Protein 8H72 (pdb70)

Solvent-accessible surface area: 28995 Å² total; per-residue (Å²): 137,149,7,82,3,9,79,20,11,50,51,11,0,13,48,112,25,66,3,132,17,28,121,101,3,68,59,56,0,21,62,22,1,82,125,35,184,21,15,63,109,181,7,94,131,25,5,89,40,3,14,20,6,21,20,0,0,1,3,0,8,145,27,66,93,77,1,0,49,1,0,0,2,0,10,0,0,24,26,0,0,87,72,41,16,128,82,52,61,104,147,40,13,105,103,10,0,55,32,0,0,56,0,3,121,47,22,95,137,98,37,76,154,135,30,68,72,1,0,35,0,0,19,24,1,5,60,49,0,56,165,27,5,20,106,9,0,50,114,17,0,38,107,24,0,46,66,7,0,60,20,16,2,52,44,51,19,17,95,116,136,162,61,159,60,50,5,110,38,7,4,96,37,47,60,41,8,33,2,7,70,1,2,3,0,0,7,0,12,90,5,84,3,57,80,121,4,19,88,42,95,24,0,74,59,0,14,27,34,0,2,7,3,6,0,0,14,22,10,4,5,12,12,14,40,47,38,11,145,64,63,16,36,45,0,0,0,58,8,0,33,121,78,68,138,64,94,32,139,21,0,8,100,76,0,19,69,39,2,66,81,17,12,44,74,0,12,89,23,12,58,68,33,62,91,99,32,134,76,33,30,79,41,6,81,77,0,4,52,10,0,0,5,13,5,44,2,13,20,4,10,2,3,53,4,59,112,25,16,122,185,58,2,111,90,4,60,178,83,15,110,6,133,61,78,95,126,113,137,121,1,79,3,12,77,24,10,42,45,8,0,7,32,117,22,64,3,129,16,32,127,95,3,65,62,53,0,21,60,31,4,75,143,41,171,27,18,57,103,155,0,95,142,18,7,89,59,2,16,20,5,16,18,0,0,0,2,0,7,136,26,64,104,75,2,0,49,1,0,0,1,0,9,0,0,26,28,0,0,79,74,52,85,114,94,116,39,0,64,28,0,0,48,0,1,126,65,20,120,102,117,32,84,156,144,33,63,73,0,0,46,0,0,33,24,1,3,62,52,0,61,149,25,4,20,115,22,0,46,145,20,0,32,109,22,0,45,66,12,0,63,13,16,16,40,102,45,135,135,100,89,219,51,6,102,36,10,2,93,58,57,60,41,18,39,2,6,75,2,4,3,0,0,6,0,12,91,6,85,3,54,96,97,0,23,82,49,94,34,0,73,59,0,9,40,33,0,5,8,2,9,0,0,13,17,9,5,4,11,14,11,46,48,41,13,160,61,90,19,47,88,4,0,0,69,16,0,33,114,69,72,126,80,83,27,101,22,0,8,106,84,0,17,73,43,3,63,87,17,11,40,83,0,17,99,34,12,60,60,32,62,95,76,34,134,76,32,28,81,42,6,83,75,0,6,55,8,0,0,5,12,3,34,1,12,20,3,8,0,3,52,3,70,109,20,14,110,168,72,2,109,122,6,54,184,106,14,94,6,132,68,62,94,121,108

Sequence (645 aa):
TRFFIPDTLANWPWPRALNPAYEQCKADSAAWCEKYKAFSPKAQKAFNLCDFNLLASLAYAHLPEDVNRVGCDLMNLFFVVDEHSDAMDKNSVHVWVEIIMDALRNPTKPRPDDEPIVGEISRTFWENAIKCLGPTSQKRFIETFETYLYAVIVQADDRDHHVFRDVDSYMVVRRDTIGAKPSFALLEHNMDLPDDVFNHPLLEDLRTWCIDMLILGNDLCSYNVEQSRGDDGHNIVKLVMLQENIDLHGAMQYISDMHDDLADKFLRNYKNMPSWGQPIDEWVTRYIEGLGNWVRANDAWSFESWRYFKYDGLRIQKERWVELLPPATRFFIPDTLANWPWPRALNPAYEQCKADSAAWCEKYKAFSPKAQKAFNLCDFNLLASLAYAHLPEDVNRVGCDLMNLFFVVDEHSVHVWVEIIMDALRNPTKPRPDDEPIVGEISRTFWENAIKCLGPTSQKRFIETFETYLYAVIVQADDRFRDVDSYMVVRRDTIGAKPSFALLEHNMDLPDDVFNHPLLEDLRTWCIDMLILGNDLCSYNVEQSRGDDGHNIVKLVMLQENIDLHGAMQYISDMHDDLADKFLRNYKNMPSWGQPIDEWVTRYIEGLGNWVRANDAWSFESWRYFKYDGLRIQKERWVELLPPA

Organism: Dendrothele bispora (strain CBS 962.96) (NCBI:txid1314807)

Radius of gyration: 29.62 Å; Cα contacts (8 Å, |Δi|>4): 849; chains: 2; bounding box: 51×90×77 Å

B-factor: mean 31.75, std 9.31, range [14.54, 77.69]

Nearest PDB structures (foldseek):
  8h72-assembly1_B  TM=1.003E+00  e=2.337E-43  Dendrothele bispora CBS 962.96
  8h72-assembly1_A  TM=9.916E-01  e=1.260E-38  Dendrothele bispora CBS 962.96
  8gr7-assembly2_B  TM=9.070E-01  e=7.606E-18  Taiwanofungus camphoratus
  8gy0-assembly1_A  TM=9.065E-01  e=2.747E-17  Agrocybe pediades
  5nx7-assembly1_B  TM=8.786E-01  e=1.933E-11  Streptomyces clavuligerus

Foldseek 3Di:
DKAFQDLLCPPQPDDFAFAPCLVVLLVVLLVLLCVLVLDDPVLNVQLVQLSLSLLLRRLCNPPDPLLSSLSSNVSSLLSSLVVPCVVPADVCQVVVLVLLLVLLVPLPDADDPVDPCNSRSSSPSNVSLPVQADDQLSVQLSVLVSQQSVLQRHVVRCVVVVPDDALVRLLVSCLSPVCVRSSLSSLCRPHDADPCQCVVPLVVLLSSLLSSLLLLLLLSLQVQVCVQAVNCSSRQLVSQCVVPVDDSNVSSVVSSVVSVVSSCSNVVPLVPDDDDDPPNVVSSNSSSVSSSSSSVSSNVSSQPGCNRPHRCSVVCSVRSMDDRDHHD/DKAFQDLLCPPQPDAFAFAPCLVVLLVVLCCLVCVVVQDDPVLVVQCVQLSQSLLLRRLCNVPDDLLSSLSSLVSVLLSSCVRVAAVVLLVLLLVLLVPLPDDDDPPDPCNSVSSSVSNVSLPVQADPQLSVQLSVLVSQLRCLCHVCVVVPDDALVRLLVSQLNPVCVRNSLSSLCRVPDADPCGCVPPLNVLLLSLLSVLLLLLVLSQQVQVCVLAVNCPSRVLVRCCVRVVDDNRVSSVVSSVVSNVSSVSNVVRLVPDDDDDPPNVVSSNSSSVSSSSSSNSSNVSSQVGCNRVNPCSVVCSVVRMDDRDHRD

Structure (mmCIF, N/CA/C/O backbone):
data_8H72
#
_entry.id   8H72
#
_cell.length_a   39.844
_cell.length_b   88.421
_cell.length_c   201.936
_cell.angle_alpha   90.00
_cell.angle_beta   90.00
_cell.angle_gamma   90.00
#
_symmetry.space_group_name_H-M   'P 21 21 21'
#
loop_
_entity.id
_entity.type
_entity.pdbx_description
1 polymer 'Delta(6)-protoilludene synthase K435DRAFT_659367'
2 non-polymer 'MAGNESIUM ION'
3 non-polymer N-benzyl-N,N-diethylethanaminium
4 water water
#
loop_
_atom_site.group_PDB
_atom_site.id
_atom_site.type_symbol
_atom_site.label_atom_id
_atom_site.label_alt_id
_atom_site.label_comp_id
_atom_site.label_asym_id
_atom_site.label_entity_id
_atom_site.label_seq_id
_atom_site.pdbx_PDB_ins_code
_atom_site.Cartn_x
_atom_site.Cartn_y
_atom_site.Cartn_z
_atom_site.occupancy
_atom_site.B_iso_or_equiv
_atom_site.auth_seq_id
_atom_site.auth_comp_id
_atom_site.auth_asym_id
_atom_site.auth_atom_id
_atom_site.pdbx_PDB_model_num
ATOM 1 N N . THR A 1 21 ? 16.907 -20.033 -37.003 1.00 33.42 16 THR A N 1
ATOM 2 C CA . THR A 1 21 ? 18.090 -20.613 -36.396 1.00 35.37 16 THR A CA 1
ATOM 3 C C . THR A 1 21 ? 18.852 -19.593 -35.580 1.00 38.35 16 THR A C 1
ATOM 4 O O . THR A 1 21 ? 19.495 -19.931 -34.638 1.00 32.42 16 THR A O 1
ATOM 8 N N . ARG A 1 22 ? 18.754 -18.329 -35.981 1.00 36.21 17 ARG A N 1
ATOM 9 C CA . ARG A 1 22 ? 19.444 -17.250 -35.285 1.00 37.19 17 ARG A CA 1
ATOM 10 C C . ARG A 1 22 ? 18.792 -15.888 -35.521 1.00 35.52 17 ARG A C 1
ATOM 11 O O . ARG A 1 22 ? 18.556 -15.484 -36.659 1.00 36.29 17 ARG A O 1
ATOM 19 N N . PHE A 1 23 ? 18.507 -15.191 -34.426 1.00 28.16 18 PHE A N 1
ATOM 20 C CA . PHE A 1 23 ? 17.897 -13.863 -34.463 1.00 27.49 18 PHE A CA 1
ATOM 21 C C . PHE A 1 23 ? 18.877 -12.765 -33.987 1.00 28.10 18 PHE A C 1
ATOM 22 O O . PHE A 1 23 ? 19.858 -13.035 -33.371 1.00 30.19 18 PHE A O 1
ATOM 30 N N . PHE A 1 24 ? 18.531 -11.531 -34.241 1.00 25.72 19 PHE A N 1
ATOM 31 C CA . PHE A 1 24 ? 19.398 -10.388 -34.006 1.00 24.28 19 PHE A CA 1
ATOM 32 C C . PHE A 1 24 ? 18.686 -9.498 -32.999 1.00 24.63 19 PHE A C 1
ATOM 33 O O . PHE A 1 24 ? 17.639 -8.925 -33.314 1.00 21.65 19 PHE A O 1
ATOM 41 N N . ILE A 1 25 ? 19.236 -9.383 -31.792 1.00 23.29 20 ILE A N 1
ATOM 42 C CA . ILE A 1 25 ? 18.617 -8.518 -30.788 1.00 23.32 20 ILE A CA 1
ATOM 43 C C . ILE A 1 25 ? 18.963 -7.075 -31.133 1.00 22.11 20 ILE A C 1
ATOM 44 O O . ILE A 1 25 ? 20.147 -6.717 -31.158 1.00 23.72 20 ILE A O 1
ATOM 49 N N . PRO A 1 26 ? 17.966 -6.225 -31.403 1.00 23.20 21 PRO A N 1
ATOM 50 C CA . PRO A 1 26 ? 18.245 -4.852 -31.852 1.00 22.49 21 PRO A CA 1
ATOM 51 C C . PRO A 1 26 ? 19.145 -4.105 -30.882 1.00 24.30 21 PRO A C 1
ATOM 52 O O . PRO A 1 26 ? 19.048 -4.258 -29.657 1.00 21.44 21 PRO A O 1
ATOM 56 N N . ASP A 1 27 ? 20.008 -3.260 -31.452 1.00 24.36 22 ASP A N 1
ATOM 57 C CA . ASP A 1 27 ? 20.969 -2.484 -30.670 1.00 23.81 22 ASP A CA 1
ATOM 58 C C . ASP A 1 27 ? 20.247 -1.269 -30.092 1.00 24.20 22 ASP A C 1
ATOM 59 O O . ASP A 1 27 ? 20.494 -0.115 -30.452 1.00 21.48 22 ASP A O 1
ATOM 64 N N . THR A 1 28 ? 19.350 -1.557 -29.145 1.00 21.73 23 THR A N 1
ATOM 65 C CA . THR A 1 28 ? 18.372 -0.565 -28.703 1.00 23.52 23 THR A CA 1
ATOM 66 C C . THR A 1 28 ? 18.998 0.654 -28.037 1.00 22.95 23 THR A C 1
ATOM 67 O O . THR A 1 28 ? 18.381 1.725 -28.035 1.00 25.05 23 THR A O 1
ATOM 71 N N . LEU A 1 29 ? 20.189 0.533 -27.459 1.00 19.42 24 LEU A N 1
ATOM 72 C CA . LEU A 1 29 ? 20.780 1.650 -26.727 1.00 25.01 24 LEU A CA 1
ATOM 73 C C . LEU A 1 29 ? 22.019 2.227 -27.411 1.00 25.54 24 LEU A C 1
ATOM 74 O O . LEU A 1 29 ? 22.748 3.017 -26.790 1.00 23.52 24 LEU A O 1
ATOM 79 N N . ALA A 1 30 ? 22.259 1.866 -28.677 1.00 22.80 25 ALA A N 1
ATOM 80 C CA . ALA A 1 30 ? 23.437 2.344 -29.401 1.00 27.06 25 ALA A CA 1
ATOM 81 C C . ALA A 1 30 ? 23.649 3.842 -29.218 1.00 25.57 25 ALA A C 1
ATOM 82 O O . ALA A 1 30 ? 24.785 4.296 -29.048 1.00 29.81 25 ALA A O 1
ATOM 84 N N . ASN A 1 31 ? 22.570 4.626 -29.206 1.00 24.87 26 ASN A N 1
ATOM 85 C CA . ASN A 1 31 ? 22.701 6.076 -29.108 1.00 26.66 26 ASN A CA 1
ATOM 86 C C . ASN A 1 31 ? 22.147 6.648 -27.793 1.00 28.42 26 ASN A C 1
ATOM 87 O O . ASN A 1 31 ? 21.917 7.858 -27.693 1.00 28.81 26 ASN A O 1
ATOM 92 N N . TRP A 1 32 ? 21.964 5.820 -26.770 1.00 23.70 27 TRP A N 1
ATOM 93 C CA . TRP A 1 32 ? 21.383 6.315 -25.528 1.00 20.99 27 TRP A CA 1
ATOM 94 C C . TRP A 1 32 ? 22.388 7.195 -24.791 1.00 26.05 27 TRP A C 1
ATOM 95 O O . TRP A 1 32 ? 23.536 6.778 -24.585 1.00 24.93 27 TRP A O 1
ATOM 106 N N . PRO A 1 33 ? 21.988 8.392 -24.347 1.00 23.65 28 PRO A N 1
ATOM 107 C CA . PRO A 1 33 ? 22.962 9.334 -23.783 1.00 22.60 28 PRO A CA 1
ATOM 108 C C . PRO A 1 33 ? 23.580 8.891 -22.464 1.00 27.09 28 PRO A C 1
ATOM 109 O O . PRO A 1 33 ? 24.743 9.233 -22.211 1.00 22.73 28 PRO A O 1
ATOM 113 N N . TRP A 1 34 ? 22.851 8.156 -21.617 1.00 24.63 29 TRP A N 1
ATOM 114 C CA . TRP A 1 34 ? 23.366 7.796 -20.299 1.00 22.92 29 TRP A CA 1
ATOM 115 C C . TRP A 1 34 ? 24.344 6.638 -20.423 1.00 20.55 29 TRP A C 1
ATOM 116 O O . TRP A 1 34 ? 23.954 5.556 -20.881 1.00 19.15 29 TRP A O 1
ATOM 127 N N . PRO A 1 35 ? 25.590 6.809 -20.006 1.00 21.48 30 PRO A N 1
ATOM 128 C CA . PRO A 1 35 ? 26.543 5.696 -20.024 1.00 23.01 30 PRO A CA 1
ATOM 129 C C . PRO A 1 35 ? 26.375 4.792 -18.801 1.00 20.34 30 PRO A C 1
ATOM 130 O O . PRO A 1 35 ? 25.808 5.178 -17.773 1.00 19.20 30 PRO A O 1
ATOM 134 N N . ARG A 1 36 ? 26.891 3.567 -18.942 1.00 20.97 31 ARG A N 1
ATOM 135 C CA . ARG A 1 36 ? 26.958 2.620 -17.838 1.00 19.93 31 ARG A CA 1
ATOM 136 C C . ARG A 1 36 ? 27.694 3.247 -16.662 1.00 22.72 31 ARG A C 1
ATOM 137 O O . ARG A 1 36 ? 28.756 3.847 -16.830 1.00 22.70 31 ARG A O 1
ATOM 145 N N . ALA A 1 37 ? 27.125 3.099 -15.471 1.00 20.91 32 ALA A N 1
ATOM 146 C CA . ALA A 1 37 ? 27.740 3.616 -14.258 1.00 24.13 32 ALA A CA 1
ATOM 147 C C . ALA A 1 37 ? 27.432 2.634 -13.138 1.00 23.58 32 ALA A C 1
ATOM 148 O O . ALA A 1 37 ? 26.367 2.006 -13.129 1.00 21.97 32 ALA A O 1
ATOM 150 N N . LEU A 1 38 ? 28.387 2.473 -12.219 1.00 23.06 33 LEU A N 1
ATOM 151 C CA . LEU A 1 38 ? 28.303 1.468 -11.167 1.00 21.17 33 LEU A CA 1
ATOM 152 C C . LEU A 1 38 ? 28.581 2.122 -9.821 1.00 24.12 33 LEU A C 1
ATOM 153 O O . LEU A 1 38 ? 29.559 2.865 -9.684 1.00 24.02 33 LEU A O 1
ATOM 158 N N . ASN A 1 39 ? 27.724 1.862 -8.837 1.00 22.05 34 ASN A N 1
ATOM 159 C CA . ASN A 1 39 ? 27.901 2.498 -7.534 1.00 21.16 34 ASN A CA 1
ATOM 160 C C . ASN A 1 39 ? 29.250 2.083 -6.947 1.00 23.14 34 ASN A C 1
ATOM 161 O O . ASN A 1 39 ? 29.611 0.897 -7.012 1.00 23.39 34 ASN A O 1
ATOM 166 N N . PRO A 1 40 ? 30.040 3.018 -6.416 1.00 20.21 35 PRO A N 1
ATOM 167 C CA . PRO A 1 40 ? 31.353 2.651 -5.866 1.00 25.71 35 PRO A CA 1
ATOM 168 C C . PRO A 1 40 ? 31.281 1.707 -4.673 1.00 23.93 35 PRO A C 1
ATOM 169 O O . PRO A 1 40 ? 32.291 1.079 -4.344 1.00 24.38 35 PRO A O 1
ATOM 173 N N . ALA A 1 41 ? 30.128 1.572 -4.022 1.00 24.21 36 ALA A N 1
ATOM 174 C CA . ALA A 1 41 ? 29.996 0.677 -2.876 1.00 26.93 36 ALA A CA 1
ATOM 175 C C . ALA A 1 41 ? 29.393 -0.677 -3.257 1.00 25.85 36 ALA A C 1
ATOM 176 O O . ALA A 1 41 ? 28.905 -1.392 -2.376 1.00 27.61 36 ALA A O 1
ATOM 178 N N . TYR A 1 42 ? 29.474 -1.053 -4.543 1.00 23.80 37 TYR A N 1
ATOM 179 C CA . TYR A 1 42 ? 28.867 -2.287 -5.049 1.00 23.82 37 TYR A CA 1
ATOM 180 C C . TYR A 1 42 ? 29.247 -3.519 -4.215 1.00 25.67 37 TYR A C 1
ATOM 181 O O . TYR A 1 42 ? 28.374 -4.281 -3.776 1.00 20.98 37 TYR A O 1
ATOM 190 N N . GLU A 1 43 ? 30.547 -3.742 -4.006 1.00 23.22 38 GLU A N 1
ATOM 191 C CA . GLU A 1 43 ? 30.980 -4.992 -3.384 1.00 25.04 38 GLU A CA 1
ATOM 192 C C . GLU A 1 43 ? 30.483 -5.105 -1.944 1.00 24.46 38 GLU A C 1
ATOM 193 O O . GLU A 1 43 ? 30.044 -6.179 -1.522 1.00 25.01 38 GLU A O 1
ATOM 199 N N . GLN A 1 44 ? 30.535 -4.012 -1.176 1.00 26.16 39 GLN A N 1
ATOM 200 C CA . GLN A 1 44 ? 30.062 -4.050 0.211 1.00 24.91 39 GLN A CA 1
ATOM 201 C C . GLN A 1 44 ? 28.554 -4.257 0.277 1.00 29.52 39 GLN A C 1
ATOM 202 O O . GLN A 1 44 ? 28.058 -5.036 1.110 1.00 23.30 39 GLN A O 1
ATOM 208 N N . CYS A 1 45 ? 27.810 -3.537 -0.567 1.00 23.68 40 CYS A N 1
ATOM 209 C CA . CYS A 1 45 ? 26.364 -3.703 -0.599 1.00 23.39 40 CYS A CA 1
ATOM 210 C C . CYS A 1 45 ? 26.000 -5.114 -1.018 1.00 21.84 40 CYS A C 1
ATOM 211 O O . CYS A 1 45 ? 25.126 -5.740 -0.418 1.00 21.57 40 CYS A O 1
ATOM 214 N N . LYS A 1 46 ? 26.688 -5.637 -2.030 1.00 24.06 41 LYS A N 1
ATOM 215 C CA . LYS A 1 46 ? 26.420 -6.988 -2.502 1.00 24.15 41 LYS A CA 1
ATOM 216 C C . LYS A 1 46 ? 26.602 -8.002 -1.381 1.00 25.79 41 LYS A C 1
ATOM 217 O O . LYS A 1 46 ? 25.745 -8.861 -1.162 1.00 24.57 41 LYS A O 1
ATOM 223 N N . ALA A 1 47 ? 27.720 -7.911 -0.651 1.00 22.25 42 ALA A N 1
ATOM 224 C CA . ALA A 1 47 ? 28.002 -8.900 0.384 1.00 25.45 42 ALA A CA 1
ATOM 225 C C . ALA A 1 47 ? 27.008 -8.800 1.543 1.00 23.46 42 ALA A C 1
ATOM 226 O O . ALA A 1 47 ? 26.492 -9.821 2.017 1.00 22.26 42 ALA A O 1
ATOM 228 N N . ASP A 1 48 ? 26.728 -7.582 2.014 1.00 20.32 43 ASP A N 1
ATOM 229 C CA . ASP A 1 48 ? 25.784 -7.423 3.113 1.00 23.62 43 ASP A CA 1
ATOM 230 C C . ASP A 1 48 ? 24.375 -7.836 2.700 1.00 26.00 43 ASP A C 1
ATOM 231 O O . ASP A 1 48 ? 23.654 -8.472 3.480 1.00 22.52 43 ASP A O 1
ATOM 236 N N . SER A 1 49 ? 23.957 -7.468 1.483 1.00 19.78 44 SER A N 1
ATOM 237 C CA . SER A 1 49 ? 22.599 -7.780 1.064 1.00 19.56 44 SER A CA 1
ATOM 238 C C . SER A 1 49 ? 22.428 -9.277 0.851 1.00 21.55 44 SER A C 1
ATOM 239 O O . SER A 1 49 ? 21.429 -9.862 1.293 1.00 21.20 44 SER A O 1
ATOM 242 N N . ALA A 1 50 ? 23.403 -9.924 0.194 1.00 19.79 45 ALA A N 1
ATOM 243 C CA . ALA A 1 50 ? 23.303 -11.370 -0.024 1.00 22.77 45 ALA A CA 1
ATOM 244 C C . ALA A 1 50 ? 23.252 -12.132 1.299 1.00 22.68 45 ALA A C 1
ATOM 245 O O . ALA A 1 50 ? 22.475 -13.081 1.447 1.00 23.07 45 ALA A O 1
ATOM 247 N N . ALA A 1 51 ? 24.083 -11.730 2.273 1.00 26.95 46 ALA A N 1
ATOM 248 C CA . ALA A 1 51 ? 24.063 -12.355 3.597 1.00 29.06 46 ALA A CA 1
ATOM 249 C C . ALA A 1 51 ? 22.734 -12.118 4.310 1.00 24.54 46 ALA A C 1
ATOM 250 O O . ALA A 1 51 ? 22.183 -13.034 4.930 1.00 26.54 46 ALA A O 1
ATOM 252 N N . TRP A 1 52 ? 22.216 -10.892 4.251 1.00 24.40 47 TRP A N 1
ATOM 253 C CA . TRP A 1 52 ? 20.912 -10.597 4.841 1.00 23.52 47 TRP A CA 1
ATOM 254 C C . TRP A 1 52 ? 19.842 -11.550 4.315 1.00 23.73 47 TRP A C 1
ATOM 255 O O . TRP A 1 52 ? 19.056 -12.116 5.086 1.00 22.25 47 TRP A O 1
ATOM 266 N N . CYS A 1 53 ? 19.812 -11.748 2.991 1.00 20.10 48 CYS A N 1
ATOM 267 C CA . CYS A 1 53 ? 18.754 -12.533 2.364 1.00 22.36 48 CYS A CA 1
ATOM 268 C C . CYS A 1 53 ? 18.962 -14.027 2.581 1.00 22.96 48 CYS A C 1
ATOM 269 O O . CYS A 1 53 ? 18.000 -14.773 2.806 1.00 26.62 48 CYS A O 1
ATOM 272 N N . GLU A 1 54 ? 20.210 -14.478 2.532 1.00 21.30 49 GLU A N 1
ATOM 273 C CA . GLU A 1 54 ? 20.486 -15.909 2.571 1.00 24.73 49 GLU A CA 1
ATOM 274 C C . GLU A 1 54 ? 20.306 -16.501 3.963 1.00 25.97 49 GLU A C 1
ATOM 275 O O . GLU A 1 54 ? 20.078 -17.709 4.086 1.00 28.78 49 GLU A O 1
ATOM 281 N N . LYS A 1 55 ? 20.370 -15.684 5.014 1.00 26.29 50 LYS A N 1
ATOM 282 C CA . LYS A 1 55 ? 20.233 -16.211 6.368 1.00 29.49 50 LYS A CA 1
ATOM 283 C C . LYS A 1 55 ? 18.824 -16.728 6.653 1.00 30.06 50 LYS A C 1
ATOM 284 O O . LYS A 1 55 ? 18.647 -17.543 7.562 1.00 30.60 50 LYS A O 1
ATOM 290 N N . TYR A 1 56 ? 17.832 -16.310 5.873 1.00 27.20 51 TYR A N 1
ATOM 291 C CA . TYR A 1 56 ? 16.468 -16.801 6.021 1.00 31.59 51 TYR A CA 1
ATOM 292 C C . TYR A 1 56 ? 16.252 -18.194 5.451 1.00 29.27 51 TYR A C 1
ATOM 293 O O . TYR A 1 56 ? 15.191 -18.778 5.695 1.00 29.68 51 TYR A O 1
ATOM 302 N N . LYS A 1 57 ? 17.214 -18.729 4.699 1.00 31.78 52 LYS A N 1
ATOM 303 C CA . LYS A 1 57 ? 17.112 -20.069 4.112 1.00 32.49 52 LYS A CA 1
ATOM 304 C C . LYS A 1 57 ? 15.808 -20.261 3.344 1.00 33.00 52 LYS A C 1
ATOM 305 O O . LYS A 1 57 ? 15.179 -21.319 3.402 1.00 34.75 52 LYS A O 1
ATOM 311 N N . ALA A 1 58 ? 15.407 -19.242 2.596 1.00 29.63 53 ALA A N 1
ATOM 312 C CA . ALA A 1 58 ? 14.113 -19.242 1.931 1.00 32.73 53 ALA A CA 1
ATOM 313 C C . ALA A 1 58 ? 14.137 -19.830 0.521 1.00 30.50 53 ALA A C 1
ATOM 314 O O . ALA A 1 58 ? 13.108 -19.781 -0.161 1.00 25.66 53 ALA A O 1
ATOM 316 N N . PHE A 1 59 ? 15.262 -20.392 0.071 1.00 28.39 54 PHE A N 1
ATOM 317 C CA . PHE A 1 59 ? 15.419 -20.820 -1.314 1.00 29.04 54 PHE A CA 1
ATOM 318 C C . PHE A 1 59 ? 15.680 -22.317 -1.415 1.00 29.00 54 PHE A C 1
ATOM 319 O O . PHE A 1 59 ? 16.498 -22.863 -0.674 1.00 29.09 54 PHE A O 1
ATOM 327 N N . SER A 1 60 ? 15.033 -22.966 -2.394 1.00 28.12 55 SER A N 1
ATOM 328 C CA . SER A 1 60 ? 15.380 -24.327 -2.781 1.00 28.60 55 SER A CA 1
ATOM 329 C C . SER A 1 60 ? 16.825 -24.358 -3.270 1.00 26.25 55 SER A C 1
ATOM 330 O O . SER A 1 60 ? 17.394 -23.300 -3.557 1.00 25.45 55 SER A O 1
ATOM 333 N N . PRO A 1 61 ? 17.439 -25.519 -3.395 1.00 24.88 56 PRO A N 1
ATOM 334 C CA . PRO A 1 61 ? 18.833 -25.599 -3.835 1.00 25.48 56 PRO A CA 1
ATOM 335 C C . PRO A 1 61 ? 19.065 -24.958 -5.195 1.00 28.87 56 PRO A C 1
ATOM 336 O O . PRO A 1 61 ? 19.968 -24.203 -5.332 1.00 27.82 56 PRO A O 1
ATOM 340 N N . LYS A 1 62 ? 18.205 -25.233 -6.154 1.00 24.01 57 LYS A N 1
ATOM 341 C CA . LYS A 1 62 ? 18.326 -24.604 -7.426 1.00 28.41 57 LYS A CA 1
ATOM 342 C C . LYS A 1 62 ? 18.157 -23.103 -7.331 1.00 27.67 57 LYS A C 1
ATOM 343 O O . LYS A 1 62 ? 18.913 -22.400 -7.926 1.00 25.00 57 LYS A O 1
ATOM 349 N N . ALA A 1 63 ? 17.183 -22.627 -6.562 1.00 24.13 58 ALA A N 1
ATOM 350 C CA . ALA A 1 63 ? 16.973 -21.201 -6.374 1.00 24.30 58 ALA A CA 1
ATOM 351 C C . ALA A 1 63 ? 18.139 -20.531 -5.649 1.00 24.62 58 ALA A C 1
ATOM 352 O O . ALA A 1 63 ? 18.416 -19.356 -5.912 1.00 27.28 58 ALA A O 1
ATOM 354 N N . GLN A 1 64 ? 18.842 -21.236 -4.751 1.00 25.14 59 GLN A N 1
ATOM 355 C CA . GLN A 1 64 ? 20.008 -20.620 -4.105 1.00 25.07 59 GLN A CA 1
ATOM 356 C C . GLN A 1 64 ? 21.125 -20.355 -5.110 1.00 23.94 59 GLN A C 1
ATOM 357 O O . GLN A 1 64 ? 21.729 -19.274 -5.094 1.00 21.86 59 GLN A O 1
ATOM 363 N N . LYS A 1 65 ? 21.416 -21.326 -5.985 1.00 21.75 60 LYS A N 1
ATOM 364 C CA . LYS A 1 65 ? 22.438 -21.123 -7.013 1.00 25.80 60 LYS A CA 1
ATOM 365 C C . LYS A 1 65 ? 22.057 -19.985 -7.959 1.00 22.49 60 LYS A C 1
ATOM 366 O O . LYS A 1 65 ? 22.892 -19.132 -8.275 1.00 21.90 60 LYS A O 1
ATOM 372 N N . ALA A 1 66 ? 20.789 -19.937 -8.387 1.00 21.71 61 ALA A N 1
ATOM 373 C CA . ALA A 1 66 ? 20.356 -18.911 -9.329 1.00 20.77 61 ALA A CA 1
ATOM 374 C C . ALA A 1 66 ? 20.432 -17.514 -8.713 1.00 24.11 61 ALA A C 1
ATOM 375 O O . ALA A 1 66 ? 20.921 -16.573 -9.353 1.00 23.73 61 ALA A O 1
ATOM 377 N N . PHE A 1 67 ? 19.928 -17.359 -7.478 1.00 20.98 62 PHE A N 1
ATOM 378 C CA . PHE A 1 67 ? 20.048 -16.107 -6.728 1.00 21.33 62 PHE A CA 1
ATOM 379 C C . PHE A 1 67 ? 21.491 -15.600 -6.709 1.00 24.44 62 PHE A C 1
ATOM 380 O O . PHE A 1 67 ? 21.749 -14.400 -6.877 1.00 24.35 62 PHE A O 1
ATOM 388 N N . ASN A 1 68 ? 22.440 -16.504 -6.500 1.00 20.84 63 ASN A N 1
ATOM 389 C CA . ASN A 1 68 ? 23.850 -16.140 -6.488 1.00 22.33 63 ASN A CA 1
ATOM 390 C C . ASN A 1 68 ? 24.340 -15.724 -7.879 1.00 24.33 63 ASN A C 1
ATOM 391 O O . ASN A 1 68 ? 24.939 -14.652 -8.043 1.00 25.34 63 ASN A O 1
ATOM 396 N N . LEU A 1 69 ? 24.102 -16.566 -8.889 1.00 21.18 64 LEU A N 1
ATOM 397 C CA . LEU A 1 69 ? 24.638 -16.308 -10.228 1.00 25.41 64 LEU A CA 1
ATOM 398 C C . LEU A 1 69 ? 24.003 -15.080 -10.871 1.00 25.35 64 LEU A C 1
ATOM 399 O O . LEU A 1 69 ? 24.690 -14.311 -11.552 1.00 23.58 64 LEU A O 1
ATOM 404 N N . CYS A 1 70 ? 22.695 -14.876 -10.669 1.00 24.21 65 CYS A N 1
ATOM 405 C CA . CYS A 1 70 ? 22.030 -13.716 -11.266 1.00 24.24 65 CYS A CA 1
ATOM 406 C C . CYS A 1 70 ? 22.594 -12.401 -10.746 1.00 23.96 65 CYS A C 1
ATOM 407 O O . CYS A 1 70 ? 22.651 -11.421 -11.493 1.00 26.35 65 CYS A O 1
ATOM 410 N N . ASP A 1 71 ? 23.000 -12.357 -9.479 1.00 24.19 66 ASP A N 1
ATOM 411 C CA . ASP A 1 71 ? 23.576 -11.174 -8.835 1.00 23.12 66 ASP A CA 1
ATOM 412 C C . ASP A 1 71 ? 22.686 -9.939 -9.025 1.00 22.55 66 ASP A C 1
ATOM 413 O O . ASP A 1 71 ? 23.027 -8.984 -9.726 1.00 18.99 66 ASP A O 1
ATOM 418 N N . PHE A 1 72 ? 21.550 -9.959 -8.319 1.00 21.94 67 PHE A N 1
ATOM 419 C CA . PHE A 1 72 ? 20.655 -8.808 -8.363 1.00 20.54 67 PHE A CA 1
ATOM 420 C C . PHE A 1 72 ? 21.275 -7.576 -7.724 1.00 19.61 67 PHE A C 1
ATOM 421 O O . PHE A 1 72 ? 20.791 -6.463 -7.956 1.00 18.48 67 PHE A O 1
ATOM 429 N N . ASN A 1 73 ? 22.347 -7.749 -6.946 1.00 18.50 68 ASN A N 1
ATOM 430 C CA . ASN A 1 73 ? 23.067 -6.608 -6.385 1.00 18.12 68 ASN A CA 1
ATOM 431 C C . ASN A 1 73 ? 23.742 -5.775 -7.480 1.00 18.87 68 ASN A C 1
ATOM 432 O O . ASN A 1 73 ? 23.871 -4.545 -7.358 1.00 19.23 68 ASN A O 1
ATOM 437 N N . LEU A 1 74 ? 24.212 -6.436 -8.539 1.00 18.28 69 LEU A N 1
ATOM 438 C CA . LEU A 1 74 ? 24.796 -5.717 -9.671 1.00 21.45 69 LEU A CA 1
ATOM 439 C C . LEU A 1 74 ? 23.752 -4.830 -10.339 1.00 19.94 69 LEU A C 1
ATOM 440 O O . LEU A 1 74 ? 24.034 -3.673 -10.677 1.00 20.40 69 LEU A O 1
ATOM 445 N N . LEU A 1 75 ? 22.529 -5.345 -10.495 1.00 18.93 70 LEU A N 1
ATOM 446 C CA . LEU A 1 75 ? 21.441 -4.566 -11.078 1.00 17.10 70 LEU A CA 1
ATOM 447 C C . LEU A 1 75 ? 21.159 -3.304 -10.259 1.00 18.82 70 LEU A C 1
ATOM 448 O O . LEU A 1 75 ? 21.164 -2.184 -10.789 1.00 20.94 70 LEU A O 1
ATOM 453 N N . ALA A 1 76 ? 20.890 -3.472 -8.965 1.00 17.31 71 ALA A N 1
ATOM 454 C CA . ALA A 1 76 ? 20.683 -2.329 -8.082 1.00 19.35 71 ALA A CA 1
ATOM 455 C C . ALA A 1 76 ? 21.831 -1.330 -8.173 1.00 17.22 71 ALA A C 1
ATOM 456 O O . ALA A 1 76 ? 21.613 -0.114 -8.226 1.00 18.42 71 ALA A O 1
ATOM 458 N N . SER A 1 77 ? 23.062 -1.830 -8.195 1.00 18.25 72 SER A N 1
ATOM 459 C CA . SER A 1 77 ? 24.221 -0.948 -8.118 1.00 18.23 72 SER A CA 1
ATOM 460 C C . SER A 1 77 ? 24.441 -0.191 -9.426 1.00 20.08 72 SER A C 1
ATOM 461 O O . SER A 1 77 ? 24.962 0.930 -9.410 1.00 21.68 72 SER A O 1
ATOM 464 N N . LEU A 1 78 ? 24.046 -0.768 -10.559 1.00 17.36 73 LEU A N 1
ATOM 465 C CA . LEU A 1 78 ? 24.051 0.003 -11.799 1.00 19.97 73 LEU A CA 1
ATOM 466 C C . LEU A 1 78 ? 22.957 1.061 -11.782 1.00 17.91 73 LEU A C 1
ATOM 467 O O . LEU A 1 78 ? 23.190 2.219 -12.135 1.00 21.38 73 LEU A O 1
ATOM 472 N N . ALA A 1 79 ? 21.751 0.678 -11.376 1.00 16.91 74 ALA A N 1
ATOM 473 C CA . ALA A 1 79 ? 20.633 1.609 -11.430 1.00 14.54 74 ALA A CA 1
ATOM 474 C C . ALA A 1 79 ? 20.770 2.723 -10.400 1.00 20.98 74 ALA A C 1
ATOM 475 O O . ALA A 1 79 ? 20.350 3.859 -10.655 1.00 20.89 74 ALA A O 1
ATOM 477 N N . TYR A 1 80 ? 21.356 2.432 -9.238 1.00 18.38 75 TYR A N 1
ATOM 478 C CA . TYR A 1 80 ? 21.504 3.429 -8.188 1.00 20.66 75 TYR A CA 1
ATOM 479 C C . TYR A 1 80 ? 22.949 3.913 -8.084 1.00 20.93 75 TYR A C 1
ATOM 480 O O . TYR A 1 80 ? 23.413 4.329 -7.019 1.00 18.82 75 TYR A O 1
ATOM 489 N N . ALA A 1 81 ? 23.642 3.912 -9.222 1.00 24.04 76 ALA A N 1
ATOM 490 C CA . ALA A 1 81 ? 25.065 4.237 -9.268 1.00 23.63 76 ALA A CA 1
ATOM 491 C C . ALA A 1 81 ? 25.388 5.610 -8.683 1.00 24.19 76 ALA A C 1
ATOM 492 O O . ALA A 1 81 ? 26.465 5.795 -8.115 1.00 21.35 76 ALA A O 1
ATOM 494 N N . HIS A 1 82 ? 24.495 6.586 -8.805 1.00 24.71 77 HIS A N 1
ATOM 495 C CA . HIS A 1 82 ? 24.812 7.927 -8.339 1.00 23.03 77 HIS A CA 1
ATOM 496 C C . HIS A 1 82 ? 24.223 8.247 -6.959 1.00 30.04 77 HIS A C 1
ATOM 497 O O . HIS A 1 82 ? 24.349 9.386 -6.491 1.00 29.52 77 HIS A O 1
ATOM 504 N N . LEU A 1 83 ? 23.615 7.266 -6.279 1.00 25.81 78 LEU A N 1
ATOM 505 C CA . LEU A 1 83 ? 22.954 7.495 -4.997 1.00 24.49 78 LEU A CA 1
ATOM 506 C C . LEU A 1 83 ? 23.885 7.125 -3.852 1.00 23.78 78 LEU A C 1
ATOM 507 O O . LEU A 1 83 ? 24.891 6.441 -4.059 1.00 21.74 78 LEU A O 1
ATOM 512 N N . PRO A 1 84 ? 23.593 7.567 -2.624 1.00 24.42 79 PRO A N 1
ATOM 513 C CA . PRO A 1 84 ? 24.475 7.227 -1.502 1.00 23.35 79 PRO A CA 1
ATOM 514 C C . PRO A 1 84 ? 24.527 5.726 -1.289 1.00 28.45 79 PRO A C 1
ATOM 515 O O . PRO A 1 84 ? 23.636 4.971 -1.703 1.00 23.21 79 PRO A O 1
ATOM 519 N N . GLU A 1 85 ? 25.597 5.305 -0.612 1.00 19.91 80 GLU A N 1
ATOM 520 C CA . GLU A 1 85 ? 25.822 3.884 -0.393 1.00 24.98 80 GLU A CA 1
ATOM 521 C C . GLU A 1 85 ? 24.674 3.245 0.378 1.00 23.63 80 GLU A C 1
ATOM 522 O O . GLU A 1 85 ? 24.250 2.136 0.044 1.00 23.83 80 GLU A O 1
ATOM 528 N N . ASP A 1 86 ? 24.149 3.914 1.413 1.00 23.03 81 ASP A N 1
ATOM 529 C CA . ASP A 1 86 ? 23.103 3.243 2.179 1.00 24.08 81 ASP A CA 1
ATOM 530 C C . ASP A 1 86 ? 21.835 3.076 1.340 1.00 23.56 81 ASP A C 1
ATOM 531 O O . ASP A 1 86 ? 21.189 2.023 1.403 1.00 22.29 81 ASP A O 1
ATOM 536 N N . VAL A 1 87 ? 21.501 4.061 0.499 1.00 19.27 82 VAL A N 1
ATOM 537 C CA . VAL A 1 87 ? 20.365 3.889 -0.413 1.00 24.51 82 VAL A CA 1
ATOM 538 C C . VAL A 1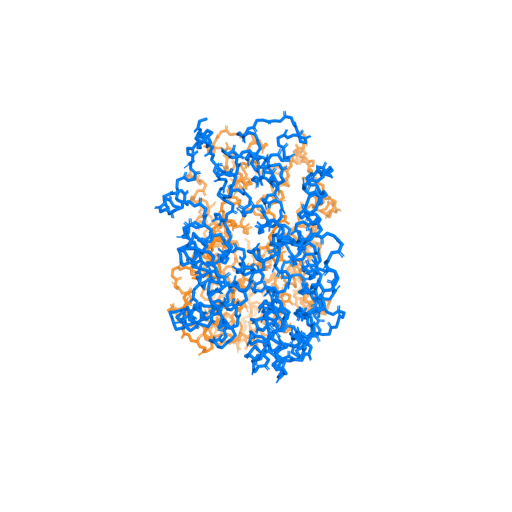 87 ? 20.658 2.799 -1.439 1.00 20.05 82 VAL A C 1
ATOM 539 O O . VAL A 1 87 ? 19.778 2.008 -1.785 1.00 19.28 82 VAL A O 1
ATOM 543 N N . ASN A 1 88 ? 21.905 2.717 -1.913 1.00 19.76 83 ASN A N 1
ATOM 544 C CA . ASN A 1 88 ? 22.292 1.632 -2.812 1.00 21.46 83 ASN A CA 1
ATOM 545 C C . ASN A 1 88 ? 22.078 0.270 -2.163 1.00 20.47 83 ASN A C 1
ATOM 546 O O . ASN A 1 88 ? 21.648 -0.691 -2.826 1.00 20.29 83 ASN A O 1
ATOM 551 N N . ARG A 1 89 ? 22.376 0.169 -0.863 1.00 20.79 84 ARG A N 1
ATOM 552 C CA . ARG A 1 89 ? 22.150 -1.069 -0.128 1.00 18.52 84 ARG A CA 1
ATOM 553 C C . ARG A 1 89 ? 20.668 -1.430 -0.096 1.00 18.83 84 ARG A C 1
ATOM 554 O O . ARG A 1 89 ? 20.298 -2.592 -0.329 1.00 21.28 84 ARG A O 1
ATOM 562 N N . VAL A 1 90 ? 19.801 -0.444 0.172 1.00 18.04 85 VAL A N 1
ATOM 563 C CA . VAL A 1 90 ? 18.359 -0.682 0.119 1.00 18.77 85 VAL A CA 1
ATOM 564 C C . VAL A 1 90 ? 17.959 -1.229 -1.245 1.00 18.77 85 VAL A C 1
ATOM 565 O O . VAL A 1 90 ? 17.118 -2.135 -1.347 1.00 20.14 85 VAL A O 1
ATOM 569 N N . GLY A 1 91 ? 18.557 -0.688 -2.316 1.00 18.40 86 GLY A N 1
ATOM 570 C CA . GLY A 1 91 ? 18.236 -1.164 -3.656 1.00 15.79 86 GLY A CA 1
ATOM 571 C C . GLY A 1 91 ? 18.635 -2.609 -3.875 1.00 15.56 86 GLY A C 1
ATOM 572 O O . GLY A 1 91 ? 17.903 -3.375 -4.511 1.00 17.60 86 GLY A O 1
ATOM 573 N N . CYS A 1 92 ? 19.797 -3.005 -3.354 1.00 14.92 87 CYS A N 1
ATOM 574 C CA . CYS A 1 92 ? 20.203 -4.410 -3.440 1.00 18.49 87 CYS A CA 1
ATOM 575 C C . CYS A 1 92 ? 19.217 -5.316 -2.708 1.00 18.85 87 CYS A C 1
ATOM 576 O O . CYS A 1 92 ? 18.819 -6.370 -3.222 1.00 18.71 87 CYS A O 1
ATOM 579 N N . ASP A 1 93 ? 18.854 -4.938 -1.478 1.00 19.08 88 ASP A N 1
ATOM 580 C CA . ASP A 1 93 ? 17.825 -5.662 -0.741 1.00 18.05 88 ASP A CA 1
ATOM 581 C C . ASP A 1 93 ? 16.544 -5.757 -1.558 1.00 20.27 88 ASP A C 1
ATOM 582 O O . ASP A 1 93 ? 15.918 -6.820 -1.634 1.00 19.83 88 ASP A O 1
ATOM 587 N N . LEU A 1 94 ? 16.130 -4.642 -2.170 1.00 18.35 89 LEU A N 1
ATOM 588 C CA . LEU A 1 94 ? 14.883 -4.641 -2.936 1.00 17.34 89 LEU A CA 1
ATOM 589 C C . LEU A 1 94 ? 14.961 -5.590 -4.135 1.00 17.60 89 LEU A C 1
ATOM 590 O O . LEU A 1 94 ? 14.027 -6.361 -4.392 1.00 18.03 89 LEU A O 1
ATOM 595 N N . MET A 1 95 ? 16.064 -5.552 -4.886 1.00 17.74 90 MET A N 1
ATOM 596 C CA . MET A 1 95 ? 16.178 -6.457 -6.032 1.00 16.81 90 MET A CA 1
ATOM 597 C C . MET A 1 95 ? 16.207 -7.912 -5.573 1.00 18.09 90 MET A C 1
ATOM 598 O O . MET A 1 95 ? 15.667 -8.787 -6.247 1.00 18.04 90 MET A O 1
ATOM 603 N N . ASN A 1 96 ? 16.822 -8.183 -4.418 1.00 20.07 91 ASN A N 1
ATOM 604 C CA . ASN A 1 96 ? 16.812 -9.538 -3.873 1.00 19.15 91 ASN A CA 1
ATOM 605 C C . ASN A 1 96 ? 15.425 -9.911 -3.361 1.00 21.42 91 ASN A C 1
ATOM 606 O O . ASN A 1 96 ? 14.973 -11.054 -3.526 1.00 19.27 91 ASN A O 1
ATOM 611 N N . LEU A 1 97 ? 14.723 -8.947 -2.762 1.00 18.37 92 LEU A N 1
ATOM 612 C CA . LEU A 1 97 ? 13.359 -9.197 -2.305 1.00 21.46 92 LEU A CA 1
ATOM 613 C C . LEU A 1 97 ? 12.436 -9.587 -3.462 1.00 22.65 92 LEU A C 1
ATOM 614 O O . LEU A 1 97 ? 11.585 -10.478 -3.311 1.00 22.33 92 LEU A O 1
ATOM 619 N N . PHE A 1 98 ? 12.590 -8.948 -4.630 1.00 20.64 93 PHE A N 1
ATOM 620 C CA . PHE A 1 98 ? 11.737 -9.299 -5.768 1.00 21.15 93 PHE A CA 1
ATOM 621 C C . PHE A 1 98 ? 11.863 -10.782 -6.104 1.00 23.27 93 PHE A C 1
ATOM 622 O O . PHE A 1 98 ? 10.866 -11.455 -6.402 1.00 22.28 93 PHE A O 1
ATOM 630 N N . PHE A 1 99 ? 13.087 -11.302 -6.055 1.00 22.03 94 PHE A N 1
ATOM 631 C CA . PHE A 1 99 ? 13.313 -12.723 -6.296 1.00 23.79 94 PHE A CA 1
ATOM 632 C C . PHE A 1 99 ? 12.658 -13.581 -5.216 1.00 22.08 94 PHE A C 1
ATOM 633 O O . PHE A 1 99 ? 12.086 -14.637 -5.519 1.00 20.65 94 PHE A O 1
ATOM 641 N N . VAL A 1 100 ? 12.752 -13.153 -3.951 1.00 22.14 95 VAL A N 1
ATOM 642 C CA . VAL A 1 100 ? 12.034 -13.835 -2.871 1.00 20.85 95 VAL A CA 1
ATOM 643 C C . VAL A 1 100 ? 10.546 -13.903 -3.198 1.00 26.09 95 VAL A C 1
ATOM 644 O O . VAL A 1 100 ? 9.903 -14.956 -3.079 1.00 22.08 95 VAL A O 1
ATOM 648 N N . VAL A 1 101 ? 9.987 -12.773 -3.637 1.00 22.99 96 VAL A N 1
ATOM 649 C CA . VAL A 1 101 ? 8.570 -12.710 -3.977 1.00 23.89 96 VAL A CA 1
ATOM 650 C C . VAL A 1 101 ? 8.249 -13.671 -5.119 1.00 27.92 96 VAL A C 1
ATOM 651 O O . VAL A 1 101 ? 7.273 -14.423 -5.062 1.00 28.48 96 VAL A O 1
ATOM 655 N N . ASP A 1 102 ? 9.075 -13.669 -6.166 1.00 26.08 97 ASP A N 1
ATOM 656 C CA . ASP A 1 102 ? 8.866 -14.592 -7.278 1.00 28.82 97 ASP A CA 1
ATOM 657 C C . ASP A 1 102 ? 8.879 -16.038 -6.804 1.00 30.87 97 ASP A C 1
ATOM 658 O O . ASP A 1 102 ? 8.042 -16.846 -7.227 1.00 31.57 97 ASP A O 1
ATOM 663 N N . GLU A 1 103 ? 9.828 -16.387 -5.932 1.00 26.67 98 GLU A N 1
ATOM 664 C CA . GLU A 1 103 ? 9.915 -17.770 -5.461 1.00 27.08 98 GLU A CA 1
ATOM 665 C C . GLU A 1 103 ? 8.742 -18.135 -4.557 1.00 28.74 98 GLU A C 1
ATOM 666 O O . GLU A 1 103 ? 8.169 -19.220 -4.694 1.00 32.04 98 GLU A O 1
ATOM 672 N N . HIS A 1 104 ? 8.365 -17.253 -3.627 1.00 27.17 99 HIS A N 1
ATOM 673 C CA . HIS A 1 104 ? 7.325 -17.598 -2.659 1.00 29.06 99 HIS A CA 1
ATOM 674 C C . HIS A 1 104 ? 5.901 -17.359 -3.165 1.00 33.46 99 HIS A C 1
ATOM 675 O O . HIS A 1 104 ? 4.973 -18.047 -2.725 1.00 37.76 99 HIS A O 1
ATOM 682 N N . SER A 1 105 ? 5.691 -16.406 -4.072 1.00 31.61 100 SER A N 1
ATOM 683 C CA . SER A 1 105 ? 4.338 -16.168 -4.562 1.00 32.21 100 SER A CA 1
ATOM 684 C C . SER A 1 105 ? 3.812 -17.317 -5.413 1.00 33.79 100 SER A C 1
ATOM 685 O O . SER A 1 105 ? 2.602 -17.398 -5.646 1.00 32.37 100 SER A O 1
ATOM 688 N N . ASP A 1 106 ? 4.694 -18.216 -5.836 1.00 35.54 101 ASP A N 1
ATOM 689 C CA . ASP A 1 106 ? 4.298 -19.353 -6.664 1.00 38.18 101 ASP A CA 1
ATOM 690 C C . ASP A 1 106 ? 3.208 -20.232 -6.038 1.00 39.98 101 ASP A C 1
ATOM 691 O O . ASP A 1 106 ? 2.469 -20.909 -6.752 1.00 41.55 101 ASP A O 1
ATOM 696 N N . ALA A 1 107 ? 3.111 -20.221 -4.712 1.00 34.77 102 ALA A N 1
ATOM 697 C CA . ALA A 1 107 ? 2.137 -21.019 -4.021 1.00 36.96 102 ALA A CA 1
ATOM 698 C C . ALA A 1 107 ? 0.785 -20.301 -3.875 1.00 38.14 102 ALA A C 1
ATOM 699 O O . ALA A 1 107 ? -0.194 -20.897 -3.571 1.00 37.10 102 ALA A O 1
ATOM 701 N N . MET A 1 108 ? 0.812 -18.992 -4.097 1.00 39.09 103 MET A N 1
ATOM 702 C CA . MET A 1 108 ? -0.376 -18.163 -3.971 1.00 37.33 103 MET A CA 1
ATOM 703 C C . MET A 1 108 ? -1.120 -17.960 -5.284 1.00 38.22 103 MET A C 1
ATOM 704 O O . MET A 1 108 ? -0.548 -18.034 -6.371 1.00 34.65 103 MET A O 1
ATOM 709 N N . ASP A 1 109 ? -2.413 -17.686 -5.159 1.00 36.50 104 ASP A N 1
ATOM 710 C CA . ASP A 1 109 ? -3.277 -17.437 -6.301 1.00 37.39 104 ASP A CA 1
ATOM 711 C C . ASP A 1 109 ? -4.255 -16.336 -5.919 1.00 34.05 104 ASP A C 1
ATOM 712 O O . ASP A 1 109 ? -4.033 -15.612 -4.948 1.00 33.02 104 ASP A O 1
ATOM 717 N N . LYS A 1 110 ? -5.355 -16.236 -6.657 1.00 31.63 105 LYS A N 1
ATOM 718 C CA . LYS A 1 110 ? -6.361 -15.199 -6.423 1.00 37.08 105 LYS A CA 1
ATOM 719 C C . LYS A 1 110 ? -7.203 -15.323 -5.146 1.00 36.26 105 LYS A C 1
ATOM 720 O O . LYS A 1 110 ? -7.788 -14.336 -4.698 1.00 36.69 105 LYS A O 1
ATOM 726 N N . ASN A 1 111 ? -7.272 -16.514 -4.558 1.00 32.63 106 ASN A N 1
ATOM 727 C CA . ASN A 1 111 ? -8.080 -16.700 -3.353 1.00 35.22 106 ASN A CA 1
ATOM 728 C C . ASN A 1 111 ? -7.321 -16.321 -2.087 1.00 35.48 106 ASN A C 1
ATOM 729 O O . ASN A 1 111 ? -7.940 -15.916 -1.095 1.00 38.63 106 ASN A O 1
ATOM 734 N N . SER A 1 112 ? -5.995 -16.433 -2.110 1.00 31.19 107 SER A N 1
ATOM 735 C CA . SER A 1 112 ? -5.151 -16.166 -0.953 1.00 37.30 107 SER A CA 1
ATOM 736 C C . SER A 1 112 ? -4.406 -14.846 -1.049 1.00 33.28 107 SER A C 1
ATOM 737 O O . SER A 1 112 ? -3.651 -14.515 -0.125 1.00 29.65 107 SER A O 1
ATOM 740 N N . VAL A 1 113 ? -4.595 -14.085 -2.136 1.00 31.32 108 VAL A N 1
ATOM 741 C CA . VAL A 1 113 ? -3.694 -12.969 -2.410 1.00 26.48 108 VAL A CA 1
ATOM 742 C C . VAL A 1 113 ? -3.862 -11.868 -1.373 1.00 23.72 108 VAL A C 1
ATOM 743 O O . VAL A 1 113 ? -2.873 -11.308 -0.892 1.00 22.28 108 VAL A O 1
ATOM 747 N N . HIS A 1 114 ? -5.096 -11.573 -0.963 1.00 21.88 109 HIS A N 1
ATOM 748 C CA . HIS A 1 114 ? -5.282 -10.439 -0.062 1.00 23.08 109 HIS A CA 1
ATOM 749 C C . HIS A 1 114 ? -4.658 -10.695 1.309 1.00 25.15 109 HIS A C 1
ATOM 750 O O . HIS A 1 114 ? -3.972 -9.827 1.858 1.00 26.18 109 HIS A O 1
ATOM 757 N N . VAL A 1 115 ? -4.927 -11.856 1.906 1.00 26.70 110 VAL A N 1
ATOM 758 C CA . VAL A 1 115 ? -4.313 -12.152 3.196 1.00 23.79 110 VAL A CA 1
ATOM 759 C C . VAL A 1 115 ? -2.798 -12.175 3.052 1.00 22.10 110 VAL A C 1
ATOM 760 O O . VAL A 1 115 ? -2.065 -11.627 3.887 1.00 25.24 110 VAL A O 1
ATOM 764 N N . TRP A 1 116 ? -2.311 -12.749 1.953 1.00 26.15 111 TRP A N 1
ATOM 765 C CA . TRP A 1 116 ? -0.874 -12.824 1.722 1.00 24.31 111 TRP A CA 1
ATOM 766 C C . TRP A 1 116 ? -0.263 -11.436 1.573 1.00 25.07 111 TRP A C 1
ATOM 767 O O . TRP A 1 116 ? 0.736 -11.115 2.230 1.00 25.93 111 TRP A O 1
ATOM 778 N N . VAL A 1 117 ? -0.864 -10.585 0.736 1.00 23.81 112 VAL A N 1
ATOM 779 C CA . VAL A 1 117 ? -0.385 -9.208 0.610 1.00 22.13 112 VAL A CA 1
ATOM 780 C C . VAL A 1 117 ? -0.439 -8.489 1.956 1.00 22.09 112 VAL A C 1
ATOM 781 O O . VAL A 1 117 ? 0.480 -7.741 2.312 1.00 21.80 112 VAL A O 1
ATOM 785 N N . GLU A 1 118 ? -1.517 -8.695 2.725 1.00 23.14 113 GLU A N 1
ATOM 786 C CA . GLU A 1 118 ? -1.649 -7.982 3.998 1.00 27.68 113 GLU A CA 1
ATOM 787 C C . GLU A 1 118 ? -0.593 -8.395 5.020 1.00 20.89 113 GLU A C 1
ATOM 788 O O . GLU A 1 118 ? -0.243 -7.597 5.890 1.00 22.94 113 GLU A O 1
ATOM 794 N N . ILE A 1 119 ? -0.080 -9.618 4.945 1.00 20.86 114 ILE A N 1
ATOM 795 C CA . ILE A 1 119 ? 1.043 -9.981 5.806 1.00 23.87 114 ILE A CA 1
ATOM 796 C C . ILE A 1 119 ? 2.244 -9.094 5.500 1.00 22.46 114 ILE A C 1
ATOM 797 O O . ILE A 1 119 ? 2.847 -8.498 6.403 1.00 21.90 114 ILE A O 1
ATOM 802 N N . ILE A 1 120 ? 2.587 -8.973 4.216 1.00 23.45 115 ILE A N 1
ATOM 803 C CA . ILE A 1 120 ? 3.732 -8.157 3.817 1.00 24.06 115 ILE A CA 1
ATOM 804 C C . ILE A 1 120 ? 3.479 -6.691 4.136 1.00 24.37 115 ILE A C 1
ATOM 805 O O . ILE A 1 120 ? 4.342 -5.999 4.695 1.00 24.40 115 ILE A O 1
ATOM 810 N N . MET A 1 121 ? 2.291 -6.193 3.782 1.00 23.60 116 MET A N 1
ATOM 811 C CA . MET A 1 121 ? 1.998 -4.786 4.033 1.00 23.73 116 MET A CA 1
ATOM 812 C C . MET A 1 121 ? 1.976 -4.485 5.527 1.00 25.71 116 MET A C 1
ATOM 813 O O . MET A 1 121 ? 2.492 -3.447 5.958 1.00 24.21 116 MET A O 1
ATOM 818 N N . ASP A 1 122 ? 1.416 -5.390 6.344 1.00 26.04 117 ASP A N 1
ATOM 819 C CA . ASP A 1 122 ? 1.486 -5.163 7.788 1.00 26.40 117 ASP A CA 1
ATOM 820 C C . ASP A 1 122 ? 2.930 -5.069 8.254 1.00 25.81 117 ASP A C 1
ATOM 821 O O . ASP A 1 122 ? 3.241 -4.286 9.162 1.00 26.52 117 ASP A O 1
ATOM 826 N N . ALA A 1 123 ? 3.831 -5.820 7.615 1.00 23.19 118 ALA A N 1
ATOM 827 C CA . ALA A 1 123 ? 5.243 -5.748 7.981 1.00 23.22 118 ALA A CA 1
ATOM 828 C C . ALA A 1 123 ? 5.844 -4.397 7.609 1.00 23.77 118 ALA A C 1
ATOM 829 O O . ALA A 1 123 ? 6.602 -3.807 8.392 1.00 24.72 118 ALA A O 1
ATOM 831 N N . LEU A 1 124 ? 5.516 -3.885 6.422 1.00 22.69 119 LEU A N 1
ATOM 832 C CA . LEU A 1 124 ? 6.081 -2.603 6.024 1.00 24.35 119 LEU A CA 1
ATOM 833 C C . LEU A 1 124 ? 5.513 -1.481 6.875 1.00 25.19 119 LEU A C 1
ATOM 834 O O . LEU A 1 124 ? 6.250 -0.592 7.307 1.00 27.28 119 LEU A O 1
ATOM 839 N N . ARG A 1 125 ? 4.199 -1.511 7.130 1.00 28.29 120 ARG A N 1
ATOM 840 C CA . ARG A 1 125 ? 3.574 -0.503 7.986 1.00 27.95 120 ARG A CA 1
ATOM 841 C C . ARG A 1 125 ? 4.105 -0.547 9.417 1.00 29.34 120 ARG A C 1
ATOM 842 O O . ARG A 1 125 ? 4.051 0.461 10.125 1.00 32.16 120 ARG A O 1
ATOM 850 N N . ASN A 1 126 ? 4.608 -1.708 9.825 1.00 31.81 121 ASN A N 1
ATOM 851 C CA . ASN A 1 126 ? 5.166 -1.895 11.159 1.00 29.67 121 ASN A CA 1
ATOM 852 C C . ASN A 1 126 ? 6.509 -2.603 11.034 1.00 27.77 121 ASN A C 1
ATOM 853 O O . ASN A 1 126 ? 6.591 -3.824 11.174 1.00 28.35 121 ASN A O 1
ATOM 858 N N . PRO A 1 127 ? 7.571 -1.829 10.769 1.00 29.27 122 PRO A N 1
ATOM 859 C CA . PRO A 1 127 ? 8.934 -2.340 10.580 1.00 27.73 122 PRO A CA 1
ATOM 860 C C . PRO A 1 127 ? 9.655 -2.751 11.864 1.00 32.38 122 PRO A C 1
ATOM 861 O O . PRO A 1 127 ? 10.736 -3.332 11.772 1.00 27.49 122 PRO A O 1
ATOM 865 N N . THR A 1 128 ? 9.086 -2.464 13.031 1.00 33.87 123 THR A N 1
ATOM 866 C CA . THR A 1 128 ? 9.756 -2.836 14.280 1.00 36.93 123 THR A CA 1
ATOM 867 C C . THR A 1 128 ? 9.143 -3.991 15.071 1.00 35.67 123 THR A C 1
ATOM 868 O O . THR A 1 128 ? 9.664 -4.371 16.120 1.00 34.23 123 THR A O 1
ATOM 872 N N . LYS A 1 129 ? 8.030 -4.533 14.591 1.00 35.86 124 LYS A N 1
ATOM 873 C CA . LYS A 1 129 ? 7.364 -5.618 15.306 1.00 36.24 124 LYS A CA 1
ATOM 874 C C . LYS A 1 129 ? 7.602 -6.991 14.688 1.00 36.76 124 LYS A C 1
ATOM 875 O O . LYS A 1 129 ? 6.980 -7.338 13.684 1.00 27.32 124 LYS A O 1
ATOM 881 N N . PRO A 1 130 ? 8.507 -7.780 15.288 1.00 36.96 125 PRO A N 1
ATOM 882 C CA . PRO A 1 130 ? 8.765 -9.107 14.771 1.00 36.14 125 PRO A CA 1
ATOM 883 C C . PRO A 1 130 ? 7.484 -9.871 14.477 1.00 38.96 125 PRO A C 1
ATOM 884 O O . PRO A 1 130 ? 6.470 -9.814 15.152 1.00 34.96 125 PRO A O 1
ATOM 888 N N . ARG A 1 131 ? 7.573 -10.619 13.407 1.00 34.74 126 ARG A N 1
ATOM 889 C CA . ARG A 1 131 ? 6.400 -11.308 12.912 1.00 32.58 126 ARG A CA 1
ATOM 890 C C . ARG A 1 131 ? 6.113 -12.561 13.743 1.00 33.82 126 ARG A C 1
ATOM 891 O O . ARG A 1 131 ? 7.024 -13.138 14.347 1.00 32.07 126 ARG A O 1
ATOM 899 N N . PRO A 1 132 ? 4.857 -13.006 13.775 1.00 31.61 127 PRO A N 1
ATOM 900 C CA . PRO A 1 132 ? 4.538 -14.272 14.451 1.00 34.15 127 PRO A CA 1
ATOM 901 C C . PRO A 1 132 ? 5.213 -15.463 13.783 1.00 38.81 127 PRO A C 1
ATOM 902 O O . PRO A 1 132 ? 5.571 -15.439 12.599 1.00 34.59 127 PRO A O 1
ATOM 906 N N . ASP A 1 133 ? 5.363 -16.536 14.568 1.00 39.62 128 ASP A N 1
ATOM 907 C CA . ASP A 1 133 ? 6.111 -17.711 14.139 1.00 38.84 128 ASP A CA 1
ATOM 908 C C . ASP A 1 133 ? 5.319 -18.610 13.205 1.00 40.26 128 ASP A C 1
ATOM 909 O O . ASP A 1 133 ? 5.918 -19.397 12.464 1.00 45.24 128 ASP A O 1
ATOM 914 N N . ASP A 1 134 ? 3.997 -18.515 13.214 1.00 33.61 129 ASP A N 1
ATOM 915 C CA . ASP A 1 134 ? 3.167 -19.389 12.403 1.00 36.43 129 ASP A CA 1
ATOM 916 C C . ASP A 1 134 ? 2.877 -18.825 11.014 1.00 37.75 129 ASP A C 1
ATOM 917 O O . ASP A 1 134 ? 1.941 -19.293 10.359 1.00 34.10 129 ASP A O 1
ATOM 922 N N . GLU A 1 135 ? 3.606 -17.798 10.576 1.00 33.18 130 GLU A N 1
ATOM 923 C CA . GLU A 1 135 ? 3.309 -17.060 9.357 1.00 33.87 130 GLU A CA 1
ATOM 924 C C . GLU A 1 135 ? 4.415 -17.256 8.316 1.00 29.36 130 GLU A C 1
ATOM 925 O O . GLU A 1 135 ? 5.581 -17.427 8.680 1.00 28.49 130 GLU A O 1
ATOM 931 N N . PRO A 1 136 ? 4.087 -17.264 7.023 1.00 30.41 131 PRO A N 1
ATOM 932 C CA . PRO A 1 136 ? 5.134 -17.427 6.001 1.00 25.00 131 PRO A CA 1
ATOM 933 C C . PRO A 1 136 ? 6.286 -16.457 6.230 1.00 23.82 131 PRO A C 1
ATOM 934 O O . PRO A 1 136 ? 6.090 -15.318 6.664 1.00 21.04 131 PRO A O 1
ATOM 938 N N . ILE A 1 137 ? 7.506 -16.922 5.946 1.00 20.74 132 ILE A N 1
ATOM 939 C CA . ILE A 1 137 ? 8.694 -16.140 6.277 1.00 21.57 132 ILE A CA 1
ATOM 940 C C . ILE A 1 137 ? 8.807 -14.836 5.468 1.00 21.98 132 ILE A C 1
ATOM 941 O O . ILE A 1 137 ? 9.532 -13.928 5.881 1.00 21.80 132 ILE A O 1
ATOM 946 N N . VAL A 1 138 ? 8.113 -14.707 4.327 1.00 19.94 133 VAL A N 1
ATOM 947 C CA . VAL A 1 138 ? 8.211 -13.476 3.533 1.00 19.32 133 VAL A CA 1
ATOM 948 C C . VAL A 1 138 ? 7.820 -12.239 4.342 1.00 23.88 133 VAL A C 1
ATOM 949 O O . VAL A 1 138 ? 8.326 -11.134 4.083 1.00 22.63 133 VAL A O 1
ATOM 953 N N . GLY A 1 139 ? 6.925 -12.396 5.330 1.00 21.44 134 GLY A N 1
ATOM 954 C CA . GLY A 1 139 ? 6.608 -11.285 6.220 1.00 21.75 134 GLY A CA 1
ATOM 955 C C . GLY A 1 139 ? 7.833 -10.728 6.928 1.00 21.08 134 GLY A C 1
ATOM 956 O O . GLY A 1 139 ? 8.089 -9.522 6.893 1.00 21.84 134 GLY A O 1
ATOM 957 N N . GLU A 1 140 ? 8.624 -11.604 7.558 1.00 21.51 135 GLU A N 1
ATOM 958 C CA . GLU A 1 140 ? 9.788 -11.137 8.316 1.00 20.88 135 GLU A CA 1
ATOM 959 C C . GLU A 1 1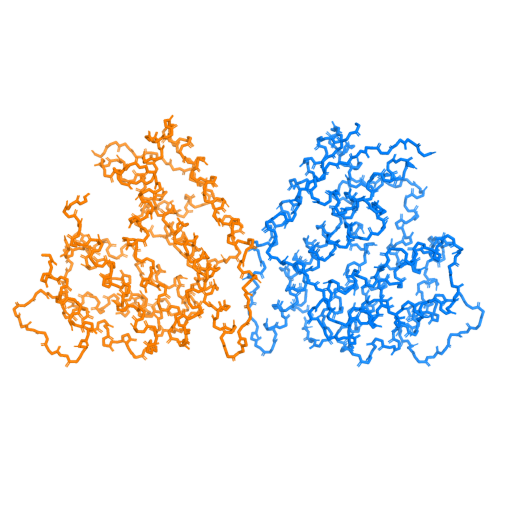40 ? 10.904 -10.645 7.395 1.00 22.13 135 GLU A C 1
ATOM 960 O O . GLU A 1 140 ? 11.599 -9.674 7.720 1.00 24.65 135 GLU A O 1
ATOM 966 N N . ILE A 1 141 ? 11.098 -11.297 6.244 1.00 18.58 136 ILE A N 1
ATOM 967 C CA . ILE A 1 141 ? 12.082 -10.803 5.283 1.00 20.82 136 ILE A CA 1
ATOM 968 C C . ILE A 1 141 ? 11.722 -9.382 4.860 1.00 20.91 136 ILE A C 1
ATOM 969 O O . ILE A 1 141 ? 12.571 -8.478 4.854 1.00 20.08 136 ILE A O 1
ATOM 974 N N . SER A 1 142 ? 10.443 -9.160 4.529 1.00 21.40 137 SER A N 1
ATOM 975 C CA . SER A 1 142 ? 9.983 -7.818 4.172 1.00 21.35 137 SER A CA 1
ATOM 976 C C . SER A 1 142 ? 10.150 -6.846 5.334 1.00 23.19 137 SER A C 1
ATOM 977 O O . SER A 1 142 ? 10.564 -5.692 5.142 1.00 19.52 137 SER A O 1
ATOM 980 N N . ARG A 1 143 ? 9.826 -7.291 6.553 1.00 21.11 138 ARG A N 1
ATOM 981 C CA . ARG A 1 143 ? 9.948 -6.407 7.703 1.00 21.50 138 ARG A CA 1
ATOM 982 C C . ARG A 1 143 ? 11.383 -5.924 7.882 1.00 21.44 138 ARG A C 1
ATOM 983 O O . ARG A 1 143 ? 11.623 -4.735 8.106 1.00 22.08 138 ARG A O 1
ATOM 991 N N . THR A 1 144 ? 12.358 -6.833 7.836 1.00 19.90 139 THR A N 1
ATOM 992 C CA . THR A 1 144 ? 13.712 -6.365 8.124 1.00 21.46 139 THR A CA 1
ATOM 993 C C . THR A 1 144 ? 14.285 -5.569 6.954 1.00 20.91 139 THR A C 1
ATOM 994 O O . THR A 1 144 ? 15.121 -4.683 7.166 1.00 19.14 139 THR A O 1
ATOM 998 N N . PHE A 1 145 ? 13.841 -5.855 5.724 1.00 19.60 140 PHE A N 1
ATOM 999 C CA . PHE A 1 145 ? 14.193 -4.994 4.600 1.00 19.06 140 PHE A CA 1
ATOM 1000 C C . PHE A 1 145 ? 13.759 -3.559 4.889 1.00 21.38 140 PHE A C 1
ATOM 1001 O O . PHE A 1 145 ? 14.578 -2.629 4.874 1.00 18.99 140 PHE A O 1
ATOM 1009 N N . TRP A 1 146 ? 12.491 -3.378 5.269 1.00 20.69 141 TRP A N 1
ATOM 1010 C CA . TRP A 1 146 ? 11.985 -2.035 5.537 1.00 21.12 141 TRP A CA 1
ATOM 1011 C C . TRP A 1 146 ? 12.579 -1.436 6.816 1.00 23.98 141 TRP A C 1
ATOM 1012 O O . TRP A 1 146 ? 12.787 -0.216 6.896 1.00 23.68 141 TRP A O 1
ATOM 1023 N N . GLU A 1 147 ? 12.844 -2.257 7.833 1.00 21.69 142 GLU A N 1
ATOM 1024 C CA . GLU A 1 147 ? 13.452 -1.711 9.043 1.00 24.12 142 GLU A CA 1
ATOM 1025 C C . GLU A 1 147 ? 14.754 -0.999 8.719 1.00 26.58 142 GLU A C 1
ATOM 1026 O O . GLU A 1 147 ? 15.021 0.094 9.233 1.00 27.71 142 GLU A O 1
ATOM 1032 N N . ASN A 1 148 ? 15.573 -1.596 7.849 1.00 22.87 143 ASN A N 1
ATOM 1033 C CA . ASN A 1 148 ? 16.802 -0.933 7.419 1.00 24.65 143 ASN A CA 1
ATOM 1034 C C . ASN A 1 148 ? 16.508 0.257 6.501 1.00 25.61 143 ASN A C 1
ATOM 1035 O O . ASN A 1 148 ? 17.120 1.323 6.642 1.00 23.62 143 ASN A O 1
ATOM 1040 N N . ALA A 1 149 ? 15.569 0.098 5.560 1.00 22.36 144 ALA A N 1
ATOM 1041 C CA . ALA A 1 149 ? 15.375 1.118 4.528 1.00 24.02 144 ALA A CA 1
ATOM 1042 C C . ALA A 1 149 ? 14.943 2.465 5.114 1.00 27.55 144 ALA A C 1
ATOM 1043 O O . ALA A 1 149 ? 15.366 3.524 4.625 1.00 24.61 144 ALA A O 1
ATOM 1045 N N . ILE A 1 150 ? 14.101 2.456 6.157 1.00 25.85 145 ILE A N 1
ATOM 1046 C CA . ILE A 1 150 ? 13.553 3.711 6.665 1.00 24.51 145 ILE A CA 1
ATOM 1047 C C . ILE A 1 150 ? 14.602 4.587 7.328 1.00 24.52 145 ILE A C 1
ATOM 1048 O O . ILE A 1 150 ? 14.308 5.735 7.679 1.00 26.54 145 ILE A O 1
ATOM 1053 N N . LYS A 1 151 ? 15.830 4.100 7.476 1.00 25.68 146 LYS A N 1
ATOM 1054 C CA . LYS A 1 151 ? 16.891 4.935 8.028 1.00 25.49 146 LYS A CA 1
ATOM 1055 C C . LYS A 1 151 ? 17.475 5.901 7.013 1.00 28.93 146 LYS A C 1
ATOM 1056 O O . LYS A 1 151 ? 18.110 6.875 7.419 1.00 28.94 146 LYS A O 1
ATOM 1062 N N . CYS A 1 152 ? 17.305 5.649 5.708 1.00 24.75 147 CYS A N 1
ATOM 1063 C CA . CYS A 1 152 ? 17.842 6.552 4.696 1.00 26.61 147 CYS A CA 1
ATOM 1064 C C . CYS A 1 152 ? 16.819 6.982 3.648 1.00 24.95 147 CYS A C 1
ATOM 1065 O O . CYS A 1 152 ? 17.163 7.774 2.764 1.00 28.56 147 CYS A O 1
ATOM 1068 N N . LEU A 1 153 ? 15.584 6.499 3.719 1.00 26.48 148 LEU A N 1
ATOM 1069 C CA . LEU A 1 153 ? 14.518 6.953 2.834 1.00 24.34 148 LEU A CA 1
ATOM 1070 C C . LEU A 1 153 ? 13.648 7.951 3.587 1.00 27.58 148 LEU A C 1
ATOM 1071 O O . LEU A 1 153 ? 13.191 7.662 4.696 1.00 26.07 148 LEU A O 1
ATOM 1076 N N . GLY A 1 154 ? 13.432 9.126 2.988 1.00 27.68 149 GLY A N 1
ATOM 1077 C CA . GLY A 1 154 ? 12.577 10.121 3.570 1.00 25.14 149 GLY A CA 1
ATOM 1078 C C . GLY A 1 154 ? 11.110 9.736 3.473 1.00 25.67 149 GLY A C 1
ATOM 1079 O O . GLY A 1 154 ? 10.752 8.689 2.924 1.00 25.98 149 GLY A O 1
ATOM 1080 N N . PRO A 1 155 ? 10.237 10.592 4.015 1.00 26.48 150 PRO A N 1
ATOM 1081 C CA . PRO A 1 155 ? 8.832 10.188 4.169 1.00 27.13 150 PRO A CA 1
ATOM 1082 C C . PRO A 1 155 ? 8.073 10.093 2.859 1.00 26.71 150 PRO A C 1
ATOM 1083 O O . PRO A 1 155 ? 7.224 9.203 2.728 1.00 27.52 150 PRO A O 1
ATOM 1087 N N . THR A 1 156 ? 8.345 10.967 1.883 1.00 27.21 151 THR A N 1
ATOM 1088 C CA . THR A 1 156 ? 7.714 10.809 0.573 1.00 25.34 151 THR A CA 1
ATOM 1089 C C . THR A 1 156 ? 8.169 9.522 -0.102 1.00 22.73 151 THR A C 1
ATOM 1090 O O . THR A 1 156 ? 7.348 8.767 -0.640 1.00 24.55 151 THR A O 1
ATOM 1094 N N . SER A 1 157 ? 9.472 9.247 -0.063 1.00 21.89 152 SER A N 1
ATOM 1095 C CA . SER A 1 157 ? 9.997 8.008 -0.625 1.00 23.12 152 SER A CA 1
ATOM 1096 C C . SER A 1 157 ? 9.358 6.790 0.032 1.00 24.48 152 SER A C 1
ATOM 1097 O O . SER A 1 157 ? 8.936 5.852 -0.652 1.00 23.19 152 SER A O 1
ATOM 1100 N N . GLN A 1 158 ? 9.305 6.780 1.367 1.00 24.86 153 GLN A N 1
ATOM 1101 C CA . GLN A 1 158 ? 8.672 5.681 2.087 1.00 23.80 153 GLN A CA 1
ATOM 1102 C C . GLN A 1 158 ? 7.235 5.501 1.633 1.00 24.31 153 GLN A C 1
ATOM 1103 O O . GLN A 1 158 ? 6.812 4.392 1.286 1.00 24.23 153 GLN A O 1
ATOM 1109 N N . LYS A 1 159 ? 6.470 6.596 1.632 1.00 24.33 154 LYS A N 1
ATOM 1110 C CA . LYS A 1 159 ? 5.068 6.541 1.244 1.00 26.24 154 LYS A CA 1
ATOM 1111 C C . LYS A 1 159 ? 4.918 6.055 -0.192 1.00 24.58 154 LYS A C 1
ATOM 1112 O O . LYS A 1 159 ? 4.010 5.269 -0.500 1.00 23.36 154 LYS A O 1
ATOM 1118 N N . ARG A 1 160 ? 5.817 6.502 -1.084 1.00 26.46 155 ARG A N 1
ATOM 1119 C CA . ARG A 1 160 ? 5.741 6.088 -2.490 1.00 21.63 155 ARG A CA 1
ATOM 1120 C C . ARG A 1 160 ? 6.017 4.597 -2.644 1.00 18.67 155 ARG A C 1
ATOM 1121 O O . ARG A 1 160 ? 5.321 3.905 -3.399 1.00 20.70 155 ARG A O 1
ATOM 1129 N N . PHE A 1 161 ? 7.014 4.081 -1.919 1.00 21.64 156 PHE A N 1
ATOM 1130 C CA . PHE A 1 161 ? 7.303 2.651 -1.978 1.00 22.17 156 PHE A CA 1
ATOM 1131 C C . PHE A 1 161 ? 6.125 1.823 -1.475 1.00 21.50 156 PHE A C 1
ATOM 1132 O O . PHE A 1 161 ? 5.690 0.886 -2.156 1.00 24.59 156 PHE A O 1
ATOM 1140 N N . ILE A 1 162 ? 5.605 2.149 -0.280 1.00 21.56 157 ILE A N 1
ATOM 1141 C CA . ILE A 1 162 ? 4.497 1.391 0.322 1.00 25.50 157 ILE A CA 1
ATOM 1142 C C . ILE A 1 162 ? 3.338 1.274 -0.654 1.00 23.95 157 ILE A C 1
ATOM 1143 O O . ILE A 1 162 ? 2.727 0.209 -0.813 1.00 21.98 157 ILE A O 1
ATOM 1148 N N . GLU A 1 163 ? 2.999 2.382 -1.306 1.00 23.94 158 GLU A N 1
ATOM 1149 C CA . GLU A 1 163 ? 1.825 2.401 -2.163 1.00 23.80 158 GLU A CA 1
ATOM 1150 C C . GLU A 1 163 ? 2.051 1.602 -3.444 1.00 26.29 158 GLU A C 1
ATOM 1151 O O . GLU A 1 163 ? 1.189 0.806 -3.858 1.00 21.97 158 GLU A O 1
ATOM 1157 N N . THR A 1 164 ? 3.199 1.811 -4.100 1.00 20.97 159 THR A N 1
ATOM 1158 C CA . THR A 1 164 ? 3.464 1.108 -5.357 1.00 19.49 159 THR A CA 1
ATOM 1159 C C . THR A 1 164 ? 3.791 -0.363 -5.128 1.00 21.36 159 THR A C 1
ATOM 1160 O O . THR A 1 164 ? 3.442 -1.201 -5.963 1.00 21.36 159 THR A O 1
ATOM 1164 N N . PHE A 1 165 ? 4.447 -0.702 -4.013 1.00 22.82 160 PHE A N 1
ATOM 1165 C CA . PHE A 1 165 ? 4.786 -2.104 -3.765 1.00 20.73 160 PHE A CA 1
ATOM 1166 C C . PHE A 1 165 ? 3.530 -2.948 -3.573 1.00 22.95 160 PHE A C 1
ATOM 1167 O O . PHE A 1 165 ? 3.443 -4.074 -4.086 1.00 20.85 160 PHE A O 1
ATOM 1175 N N . GLU A 1 166 ? 2.530 -2.403 -2.868 1.00 20.04 161 GLU A N 1
ATOM 1176 C CA . GLU A 1 166 ? 1.268 -3.114 -2.687 1.00 21.68 161 GLU A CA 1
ATOM 1177 C C . GLU A 1 166 ? 0.614 -3.433 -4.025 1.00 22.41 161 GLU A C 1
ATOM 1178 O O . GLU A 1 166 ? 0.168 -4.563 -4.259 1.00 21.58 161 GLU A O 1
ATOM 1184 N N . THR A 1 167 ? 0.516 -2.434 -4.907 1.00 21.73 162 THR A N 1
ATOM 1185 C CA . THR A 1 167 ? -0.050 -2.664 -6.232 1.00 18.23 162 THR A CA 1
ATOM 1186 C C . THR A 1 167 ? 0.726 -3.744 -6.974 1.00 20.93 162 THR A C 1
ATOM 1187 O O . THR A 1 167 ? 0.134 -4.603 -7.642 1.00 19.03 162 THR A O 1
ATOM 1191 N N . TYR A 1 168 ? 2.059 -3.710 -6.864 1.00 18.97 163 TYR A N 1
ATOM 1192 C CA . TYR A 1 168 ? 2.899 -4.697 -7.536 1.00 21.75 163 TYR A CA 1
ATOM 1193 C C . TYR A 1 168 ? 2.585 -6.104 -7.047 1.00 20.33 163 TYR A C 1
ATOM 1194 O O . TYR A 1 168 ? 2.467 -7.030 -7.857 1.00 19.29 163 TYR A O 1
ATOM 1203 N N . LEU A 1 169 ? 2.415 -6.278 -5.727 1.00 19.66 164 LEU A N 1
ATOM 1204 C CA . LEU A 1 169 ? 2.197 -7.615 -5.169 1.00 22.62 164 LEU A CA 1
ATOM 1205 C C . LEU A 1 169 ? 0.889 -8.222 -5.663 1.00 21.96 164 LEU A C 1
ATOM 1206 O O . LEU A 1 169 ? 0.851 -9.398 -6.047 1.00 26.67 164 LEU A O 1
ATOM 1211 N N . TYR A 1 170 ? -0.210 -7.454 -5.632 1.00 17.55 165 TYR A N 1
ATOM 1212 C CA . TYR A 1 170 ? -1.444 -7.964 -6.234 1.00 23.04 165 TYR A CA 1
ATOM 1213 C C . TYR A 1 170 ? -1.233 -8.290 -7.704 1.00 24.22 165 TYR A C 1
ATOM 1214 O O . TYR A 1 170 ? -1.702 -9.328 -8.191 1.00 22.46 165 TYR A O 1
ATOM 1223 N N . ALA A 1 171 ? -0.526 -7.406 -8.427 1.00 22.42 166 ALA A N 1
ATOM 1224 C CA . ALA A 1 171 ? -0.374 -7.563 -9.874 1.00 22.06 166 ALA A CA 1
ATOM 1225 C C . ALA A 1 171 ? 0.366 -8.851 -10.226 1.00 24.26 166 ALA A C 1
ATOM 1226 O O . ALA A 1 171 ? -0.030 -9.554 -11.158 1.00 22.08 166 ALA A O 1
ATOM 1228 N N . VAL A 1 172 ? 1.425 -9.202 -9.481 1.00 22.87 167 VAL A N 1
ATOM 1229 C CA . VAL A 1 172 ? 2.181 -10.392 -9.882 1.00 23.40 167 VAL A CA 1
ATOM 1230 C C . VAL A 1 172 ? 1.352 -11.650 -9.651 1.00 26.20 167 VAL A C 1
ATOM 1231 O O . VAL A 1 172 ? 1.365 -12.573 -10.475 1.00 25.79 167 VAL A O 1
ATOM 1235 N N . ILE A 1 173 ? 0.600 -11.702 -8.546 1.00 23.43 168 ILE A N 1
ATOM 1236 C CA . ILE A 1 173 ? -0.262 -12.857 -8.299 1.00 27.55 168 ILE A CA 1
ATOM 1237 C C . ILE A 1 173 ? -1.346 -12.960 -9.365 1.00 25.66 168 ILE A C 1
ATOM 1238 O O . ILE A 1 173 ? -1.580 -14.030 -9.937 1.00 25.88 168 ILE A O 1
ATOM 1243 N N . VAL A 1 174 ? -2.050 -11.856 -9.617 1.00 26.92 169 VAL A N 1
ATOM 1244 C CA . VAL A 1 174 ? -3.119 -11.851 -10.611 1.00 28.04 169 VAL A CA 1
ATOM 1245 C C . VAL A 1 174 ? -2.578 -12.244 -11.983 1.00 29.09 169 VAL A C 1
ATOM 1246 O O . VAL A 1 174 ? -3.163 -13.082 -12.683 1.00 29.48 169 VAL A O 1
ATOM 1250 N N . GLN A 1 175 ? -1.440 -11.657 -12.380 1.00 27.24 170 GLN A N 1
ATOM 1251 C CA . GLN A 1 175 ? -0.816 -12.024 -13.649 1.00 28.42 170 GLN A CA 1
ATOM 1252 C C . GLN A 1 175 ? -0.554 -13.524 -13.733 1.00 30.87 170 GLN A C 1
ATOM 1253 O O . GLN A 1 175 ? -0.793 -14.146 -14.777 1.00 28.75 170 GLN A O 1
ATOM 1259 N N . ALA A 1 176 ? -0.049 -14.128 -12.651 1.00 26.04 171 ALA A N 1
ATOM 1260 C CA . ALA A 1 176 ? 0.169 -15.572 -12.686 1.00 28.37 171 ALA A CA 1
ATOM 1261 C C . ALA A 1 176 ? -1.156 -16.314 -12.828 1.00 28.50 171 ALA A C 1
ATOM 1262 O O . ALA A 1 176 ? -1.235 -17.341 -13.514 1.00 31.59 171 ALA A O 1
ATOM 1264 N N . ASP A 1 177 ? -2.216 -15.799 -12.210 1.00 26.43 172 ASP A N 1
ATOM 1265 C CA . ASP A 1 177 ? -3.508 -16.460 -12.352 1.00 33.65 172 ASP A CA 1
ATOM 1266 C C . ASP A 1 177 ? -4.026 -16.347 -13.780 1.00 30.83 172 ASP A C 1
ATOM 1267 O O . ASP A 1 177 ? -4.524 -17.329 -14.343 1.00 30.94 172 ASP A O 1
ATOM 1272 N N . ASP A 1 178 ? -3.884 -15.163 -14.390 1.00 30.18 173 ASP A N 1
ATOM 1273 C CA . ASP A 1 178 ? -4.345 -14.953 -15.761 1.00 33.47 173 ASP A CA 1
ATOM 1274 C C . ASP A 1 178 ? -3.591 -15.843 -16.742 1.00 32.65 173 ASP A C 1
ATOM 1275 O O . ASP A 1 178 ? -4.196 -16.434 -17.647 1.00 31.66 173 ASP A O 1
ATOM 1280 N N . ARG A 1 179 ? -2.268 -15.942 -16.582 1.00 33.99 174 ARG A N 1
ATOM 1281 C CA . ARG A 1 179 ? -1.471 -16.828 -17.427 1.00 34.66 174 ARG A CA 1
ATOM 1282 C C . ARG A 1 179 ? -1.973 -18.263 -17.320 1.00 34.29 174 ARG A C 1
ATOM 1283 O O . ARG A 1 179 ? -2.132 -18.962 -18.331 1.00 34.05 174 ARG A O 1
ATOM 1291 N N . ASP A 1 180 ? -2.241 -18.705 -16.090 1.00 28.91 175 ASP A N 1
ATOM 1292 C CA . ASP A 1 180 ? -2.692 -20.069 -15.835 1.00 32.08 175 ASP A CA 1
ATOM 1293 C C . ASP A 1 180 ? -4.020 -20.365 -16.523 1.00 35.38 175 ASP A C 1
ATOM 1294 O O . ASP A 1 180 ? -4.254 -21.492 -16.973 1.00 31.24 175 ASP A O 1
ATOM 1299 N N . HIS A 1 181 ? -4.922 -19.385 -16.572 1.00 31.44 176 HIS A N 1
ATOM 1300 C CA . HIS A 1 181 ? -6.214 -19.578 -17.215 1.00 35.68 176 HIS A CA 1
ATOM 1301 C C . HIS A 1 181 ? -6.243 -19.046 -18.638 1.00 30.36 176 HIS A C 1
ATOM 1302 O O . HIS A 1 181 ? -7.319 -18.972 -19.234 1.00 34.87 176 HIS A O 1
ATOM 1309 N N . HIS A 1 182 ? -5.084 -18.664 -19.183 1.00 34.10 177 HIS A N 1
ATOM 1310 C CA . HIS A 1 182 ? -4.925 -18.318 -20.600 1.00 34.24 177 HIS A CA 1
ATOM 1311 C C . HIS A 1 182 ? -5.756 -17.102 -21.001 1.00 34.35 177 HIS A C 1
ATOM 1312 O O . HIS A 1 182 ? -6.292 -17.028 -22.110 1.00 37.00 177 HIS A O 1
ATOM 1319 N N . VAL A 1 183 ? -5.838 -16.127 -20.093 1.00 30.55 178 VAL A N 1
ATOM 1320 C CA . VAL A 1 183 ? -6.508 -14.869 -20.390 1.00 31.73 178 VAL A CA 1
ATOM 1321 C C . VAL A 1 183 ? -5.801 -14.183 -21.556 1.00 33.68 178 VAL A C 1
ATOM 1322 O O . VAL A 1 183 ? -4.569 -14.220 -21.672 1.00 34.08 178 VAL A O 1
ATOM 1326 N N . PHE A 1 184 ? -6.588 -13.580 -22.446 1.00 27.91 179 PHE A N 1
ATOM 1327 C CA . PHE A 1 184 ? -6.055 -13.017 -23.685 1.00 28.76 179 PHE A CA 1
ATOM 1328 C C . PHE A 1 184 ? -5.335 -11.689 -23.444 1.00 27.53 179 PHE A C 1
ATOM 1329 O O . PHE A 1 184 ? -5.813 -10.836 -22.693 1.00 26.16 179 PHE A O 1
ATOM 1337 N N . ARG A 1 185 ? -4.197 -11.495 -24.116 1.00 24.15 180 ARG A N 1
ATOM 1338 C CA . ARG A 1 185 ? -3.574 -10.181 -24.201 1.00 25.58 180 ARG A CA 1
ATOM 1339 C C . ARG A 1 185 ? -3.141 -9.912 -25.637 1.00 27.51 180 ARG A C 1
ATOM 1340 O O . ARG A 1 185 ? -2.864 -10.837 -26.400 1.00 25.24 180 ARG A O 1
ATOM 1348 N N . ASP A 1 186 ? -3.113 -8.638 -26.010 1.00 24.71 181 ASP A N 1
ATOM 1349 C CA . ASP A 1 186 ? -2.395 -8.230 -27.200 1.00 26.36 181 ASP A CA 1
ATOM 1350 C C . ASP A 1 186 ? -1.233 -7.331 -26.767 1.00 28.64 181 ASP A C 1
ATOM 1351 O O . ASP A 1 186 ? -0.904 -7.242 -25.576 1.00 21.57 181 ASP A O 1
ATOM 1356 N N . VAL A 1 187 ? -0.576 -6.697 -27.736 1.00 26.52 182 VAL A N 1
ATOM 1357 C CA . VAL A 1 187 ? 0.627 -5.933 -27.415 1.00 29.37 182 VAL A CA 1
ATOM 1358 C C . VAL A 1 187 ? 0.307 -4.838 -26.405 1.00 26.14 182 VAL A C 1
ATOM 1359 O O . VAL A 1 187 ? 0.930 -4.750 -25.339 1.00 25.80 182 VAL A O 1
ATOM 1363 N N . ASP A 1 188 ? -0.682 -3.997 -26.720 1.00 26.36 183 ASP A N 1
ATOM 1364 C CA . ASP A 1 188 ? -0.977 -2.842 -25.875 1.00 29.59 183 ASP A CA 1
ATOM 1365 C C . ASP A 1 188 ? -1.482 -3.271 -24.505 1.00 25.78 183 ASP A C 1
ATOM 1366 O O . ASP A 1 188 ? -1.183 -2.622 -23.502 1.00 25.83 183 ASP A O 1
ATOM 1371 N N . SER A 1 189 ? -2.284 -4.332 -24.444 1.00 24.77 184 SER A N 1
ATOM 1372 C CA . SER A 1 189 ? -2.851 -4.695 -23.152 1.00 27.17 184 SER A CA 1
ATOM 1373 C C . SER A 1 189 ? -1.841 -5.449 -22.310 1.00 26.47 184 SER A C 1
ATOM 1374 O O . SER A 1 189 ? -1.877 -5.358 -21.076 1.00 24.44 184 SER A O 1
ATOM 1377 N N . TYR A 1 190 ? -0.929 -6.179 -22.958 1.00 22.18 185 TYR A N 1
ATOM 1378 C CA . TYR A 1 190 ? 0.174 -6.787 -22.227 1.00 25.99 185 TYR A CA 1
ATOM 1379 C C . TYR A 1 190 ? 1.023 -5.720 -21.550 1.00 25.56 185 TYR A C 1
ATOM 1380 O O . TYR A 1 190 ? 1.408 -5.865 -20.379 1.00 25.99 185 TYR A O 1
ATOM 1389 N N . MET A 1 191 ? 1.318 -4.637 -22.280 1.00 25.45 186 MET A N 1
ATOM 1390 C CA . MET A 1 191 ? 2.138 -3.552 -21.751 1.00 25.86 186 MET A CA 1
ATOM 1391 C C . MET A 1 191 ? 1.494 -2.941 -20.515 1.00 25.87 186 MET A C 1
ATOM 1392 O O . MET A 1 191 ? 2.184 -2.622 -19.536 1.00 23.88 186 MET A O 1
ATOM 1397 N N . VAL A 1 192 ? 0.165 -2.767 -20.548 1.00 25.09 187 VAL A N 1
ATOM 1398 C CA . VAL A 1 192 ? -0.546 -2.197 -19.404 1.00 25.34 187 VAL A CA 1
ATOM 1399 C C . VAL A 1 192 ? -0.332 -3.053 -18.157 1.00 26.07 187 VAL A C 1
ATOM 1400 O O . VAL A 1 192 ? -0.051 -2.531 -17.069 1.00 26.07 187 VAL A O 1
ATOM 1404 N N . VAL A 1 193 ? -0.453 -4.379 -18.298 1.00 24.63 188 VAL A N 1
ATOM 1405 C CA . VAL A 1 193 ? -0.244 -5.280 -17.164 1.00 26.47 188 VAL A CA 1
ATOM 1406 C C . VAL A 1 193 ? 1.205 -5.226 -16.701 1.00 21.34 188 VAL A C 1
ATOM 1407 O O . VAL A 1 193 ? 1.496 -5.119 -15.504 1.00 21.12 188 VAL A O 1
ATOM 1411 N N . ARG A 1 194 ? 2.133 -5.267 -17.654 1.00 22.34 189 ARG A N 1
ATOM 1412 C CA . ARG A 1 194 ? 3.532 -5.475 -17.333 1.00 22.50 189 ARG A CA 1
ATOM 1413 C C . ARG A 1 194 ? 4.151 -4.247 -16.678 1.00 24.55 189 ARG A C 1
ATOM 1414 O O . ARG A 1 194 ? 5.126 -4.388 -15.933 1.00 24.80 189 ARG A O 1
ATOM 1422 N N . ARG A 1 195 ? 3.590 -3.056 -16.912 1.00 19.84 190 ARG A N 1
ATOM 1423 C CA . ARG A 1 195 ? 4.072 -1.854 -16.236 1.00 23.84 190 ARG A CA 1
ATOM 1424 C C . ARG A 1 195 ? 3.978 -1.989 -14.724 1.00 24.16 190 ARG A C 1
ATOM 1425 O O . ARG A 1 195 ? 4.760 -1.371 -13.995 1.00 23.29 190 ARG A O 1
ATOM 1433 N N . ASP A 1 196 ? 3.037 -2.797 -14.242 1.00 23.60 191 ASP A N 1
ATOM 1434 C CA . ASP A 1 196 ? 2.839 -3.002 -12.816 1.00 23.79 191 ASP A CA 1
ATOM 1435 C C . ASP A 1 196 ? 3.496 -4.268 -12.290 1.00 22.06 191 ASP A C 1
ATOM 1436 O O . ASP A 1 196 ? 3.838 -4.323 -11.103 1.00 23.83 191 ASP A O 1
ATOM 1441 N N . THR A 1 197 ? 3.675 -5.289 -13.123 1.00 20.73 192 THR A N 1
ATOM 1442 C CA . THR A 1 197 ? 4.275 -6.522 -12.638 1.00 19.69 192 THR A CA 1
ATOM 1443 C C . THR A 1 197 ? 5.795 -6.551 -12.747 1.00 21.92 192 THR A C 1
ATOM 1444 O O . THR A 1 197 ? 6.414 -7.461 -12.181 1.00 20.24 192 THR A O 1
ATOM 1448 N N . ILE A 1 198 ? 6.417 -5.600 -13.458 1.00 22.37 193 ILE A N 1
ATOM 1449 C CA . ILE A 1 198 ? 7.866 -5.682 -13.630 1.00 20.29 193 ILE A CA 1
ATOM 1450 C C . ILE A 1 198 ? 8.584 -5.252 -12.352 1.00 21.38 193 ILE A C 1
ATOM 1451 O O . ILE A 1 198 ? 9.665 -5.771 -12.036 1.00 22.52 193 ILE A O 1
ATOM 1456 N N . GLY A 1 199 ? 7.990 -4.348 -11.578 1.00 19.85 194 GLY A N 1
ATOM 1457 C CA . GLY A 1 199 ? 8.572 -3.900 -10.324 1.00 19.86 194 GLY A CA 1
ATOM 1458 C C . GLY A 1 199 ? 9.338 -2.604 -10.431 1.00 21.71 194 GLY A C 1
ATOM 1459 O O . GLY A 1 199 ? 10.061 -2.247 -9.498 1.00 20.12 194 GLY A O 1
ATOM 1460 N N . ALA A 1 200 ? 9.208 -1.897 -11.551 1.00 22.20 195 ALA A N 1
ATOM 1461 C CA . ALA A 1 200 ? 9.945 -0.659 -11.748 1.00 21.56 195 ALA A CA 1
ATOM 1462 C C . ALA A 1 200 ? 9.383 0.465 -10.895 1.00 19.76 195 ALA A C 1
ATOM 1463 O O . ALA A 1 200 ? 10.130 1.353 -10.468 1.00 20.99 195 ALA A O 1
ATOM 1465 N N . LYS A 1 201 ? 8.074 0.455 -10.640 1.00 20.40 196 LYS A N 1
ATOM 1466 C CA . LYS A 1 201 ? 7.471 1.559 -9.900 1.00 20.77 196 LYS A CA 1
ATOM 1467 C C . LYS A 1 201 ? 7.934 1.607 -8.449 1.00 22.61 196 LYS A C 1
ATOM 1468 O O . LYS A 1 201 ? 8.321 2.692 -7.983 1.00 24.15 196 LYS A O 1
ATOM 1474 N N . PRO A 1 202 ? 7.928 0.511 -7.680 1.00 21.42 197 PRO A N 1
ATOM 1475 C CA . PRO A 1 202 ? 8.554 0.592 -6.347 1.00 22.58 197 PRO A CA 1
ATOM 1476 C C . PRO A 1 202 ? 10.042 0.902 -6.423 1.00 22.29 197 PRO A C 1
ATOM 1477 O O . PRO A 1 202 ? 10.565 1.586 -5.536 1.00 20.36 197 PRO A O 1
ATOM 1481 N N . SER A 1 203 ? 10.728 0.434 -7.475 1.00 20.24 198 SER A N 1
ATOM 1482 C CA . SER A 1 203 ? 12.159 0.698 -7.618 1.00 21.27 198 SER A CA 1
ATOM 1483 C C . SER A 1 203 ? 12.446 2.179 -7.817 1.00 21.26 198 SER A C 1
ATOM 1484 O O . SER A 1 203 ? 13.483 2.669 -7.353 1.00 17.89 198 SER A O 1
ATOM 1487 N N . PHE A 1 204 ? 11.560 2.896 -8.525 1.00 19.66 199 PHE A N 1
ATOM 1488 C CA . PHE A 1 204 ? 11.735 4.334 -8.731 1.00 22.78 199 PHE A CA 1
ATOM 1489 C C . PHE A 1 204 ? 11.577 5.111 -7.428 1.00 19.94 199 PHE A C 1
ATOM 1490 O O . PHE A 1 204 ? 12.132 6.205 -7.291 1.00 18.73 199 PHE A O 1
ATOM 1498 N N . ALA A 1 205 ? 10.786 4.594 -6.488 1.00 21.04 200 ALA A N 1
ATOM 1499 C CA . ALA A 1 205 ? 10.584 5.285 -5.215 1.00 19.81 200 ALA A CA 1
ATOM 1500 C C . ALA A 1 205 ? 11.907 5.561 -4.497 1.00 21.49 200 ALA A C 1
ATOM 1501 O O . ALA A 1 205 ? 12.067 6.602 -3.841 1.00 23.93 200 ALA A O 1
ATOM 1503 N N . LEU A 1 206 ? 12.875 4.660 -4.631 1.00 20.06 201 LEU A N 1
ATOM 1504 C CA . LEU A 1 206 ? 14.175 4.888 -4.020 1.00 21.24 201 LEU A CA 1
ATOM 1505 C C . LEU A 1 206 ? 14.858 6.126 -4.599 1.00 23.13 201 LEU A C 1
ATOM 1506 O O . LEU A 1 206 ? 15.662 6.766 -3.913 1.00 24.66 201 LEU A O 1
ATOM 1511 N N . LEU A 1 207 ? 14.544 6.487 -5.848 1.00 22.05 202 LEU A N 1
ATOM 1512 C CA . LEU A 1 207 ? 15.135 7.679 -6.442 1.00 21.60 202 LEU A CA 1
ATOM 1513 C C . LEU A 1 207 ? 14.748 8.930 -5.677 1.00 24.13 202 LEU A C 1
ATOM 1514 O O . LEU A 1 207 ? 15.484 9.918 -5.722 1.00 23.90 202 LEU A O 1
ATOM 1519 N N . GLU A 1 208 ? 13.613 8.901 -4.972 1.00 23.42 203 GLU A N 1
ATOM 1520 C CA . GLU A 1 208 ? 13.131 10.019 -4.171 1.00 26.99 203 GLU A CA 1
ATOM 1521 C C . GLU A 1 208 ? 13.679 10.020 -2.738 1.00 26.54 203 GLU A C 1
ATOM 1522 O O . GLU A 1 208 ? 13.144 10.749 -1.889 1.00 27.96 203 GLU A O 1
ATOM 1528 N N . HIS A 1 209 ? 14.744 9.258 -2.461 1.00 20.70 204 HIS A N 1
ATOM 1529 C CA . HIS A 1 209 ? 15.192 9.050 -1.079 1.00 23.94 204 HIS A CA 1
ATOM 1530 C C . HIS A 1 209 ? 15.261 10.341 -0.264 1.00 26.33 204 HIS A C 1
ATOM 1531 O O . HIS A 1 209 ? 14.823 10.371 0.892 1.00 25.23 204 HIS A O 1
ATOM 1538 N N . ASN A 1 210 ? 15.801 11.423 -0.836 1.00 26.39 205 ASN A N 1
ATOM 1539 C CA . ASN A 1 210 ? 15.946 12.677 -0.101 1.00 25.10 205 ASN A CA 1
ATOM 1540 C C . ASN A 1 210 ? 15.170 13.810 -0.770 1.00 26.90 205 ASN A C 1
ATOM 1541 O O . ASN A 1 210 ? 15.558 14.979 -0.684 1.00 26.28 205 ASN A O 1
ATOM 1546 N N . MET A 1 211 ? 14.081 13.467 -1.451 1.00 22.76 206 MET A N 1
ATOM 1547 C CA . MET A 1 211 ? 13.210 14.419 -2.120 1.00 26.57 206 MET A CA 1
ATOM 1548 C C . MET A 1 211 ? 11.869 14.494 -1.407 1.00 27.98 206 MET A C 1
ATOM 1549 O O . MET A 1 211 ? 11.437 13.544 -0.749 1.00 29.58 206 MET A O 1
ATOM 1554 N N . ASP A 1 212 ? 11.179 15.621 -1.585 1.00 29.66 207 ASP A N 1
ATOM 1555 C CA . ASP A 1 212 ? 9.821 15.784 -1.090 1.00 30.15 207 ASP A CA 1
ATOM 1556 C C . ASP A 1 212 ? 8.966 16.386 -2.215 1.00 32.08 207 ASP A C 1
ATOM 1557 O O . ASP A 1 212 ? 8.523 17.531 -2.147 1.00 27.79 207 ASP A O 1
ATOM 1562 N N . LEU A 1 213 ? 8.713 15.596 -3.254 1.00 29.35 208 LEU A N 1
ATOM 1563 C CA . LEU A 1 213 ? 7.943 16.104 -4.381 1.00 30.96 208 LEU A CA 1
ATOM 1564 C C . LEU A 1 213 ? 6.466 16.155 -4.011 1.00 29.98 208 LEU A C 1
ATOM 1565 O O . LEU A 1 213 ? 5.916 15.148 -3.552 1.00 29.33 208 LEU A O 1
ATOM 1570 N N . PRO A 1 214 ? 5.800 17.296 -4.177 1.00 31.63 209 PRO A N 1
ATOM 1571 C CA . PRO A 1 214 ? 4.347 17.339 -3.965 1.00 34.53 209 PRO A CA 1
ATOM 1572 C C . PRO A 1 214 ? 3.608 16.464 -4.971 1.00 29.82 209 PRO A C 1
ATOM 1573 O O . PRO A 1 214 ? 4.104 16.166 -6.059 1.00 28.77 209 PRO A O 1
ATOM 1577 N N . ASP A 1 215 ? 2.402 16.037 -4.575 1.00 29.01 210 ASP A N 1
ATOM 1578 C CA . ASP A 1 215 ? 1.646 15.066 -5.370 1.00 31.61 210 ASP A CA 1
ATOM 1579 C C . ASP A 1 215 ? 1.386 15.555 -6.794 1.00 30.25 210 ASP A C 1
ATOM 1580 O O . ASP A 1 215 ? 1.421 14.763 -7.741 1.00 27.22 210 ASP A O 1
ATOM 1585 N N . ASP A 1 216 ? 1.108 16.847 -6.967 1.00 30.78 211 ASP A N 1
ATOM 1586 C CA . ASP A 1 216 ? 0.830 17.373 -8.301 1.00 30.74 211 ASP A CA 1
ATOM 1587 C C . ASP A 1 216 ? 2.080 17.576 -9.143 1.00 27.83 211 ASP A C 1
ATOM 1588 O O . ASP A 1 216 ? 1.964 17.746 -10.361 1.00 31.94 211 ASP A O 1
ATOM 1593 N N . VAL A 1 217 ? 3.267 17.576 -8.537 1.00 26.37 212 VAL A N 1
ATOM 1594 C CA . VAL A 1 217 ? 4.489 17.535 -9.333 1.00 26.28 212 VAL A CA 1
ATOM 1595 C C . VAL A 1 217 ? 4.794 16.096 -9.742 1.00 28.93 212 VAL A C 1
ATOM 1596 O O . VAL A 1 217 ? 5.116 15.819 -10.904 1.00 24.62 212 VAL A O 1
ATOM 1600 N N . PHE A 1 218 ? 4.679 15.157 -8.796 1.00 27.11 213 PHE A N 1
ATOM 1601 C CA . PHE A 1 218 ? 4.953 13.761 -9.109 1.00 26.11 213 PHE A CA 1
ATOM 1602 C C . PHE A 1 218 ? 3.962 13.223 -10.138 1.00 26.30 213 PHE A C 1
ATOM 1603 O O . PHE A 1 218 ? 4.335 12.443 -11.023 1.00 26.13 213 PHE A O 1
ATOM 1611 N N . ASN A 1 219 ? 2.701 13.638 -10.049 1.00 25.35 214 ASN A N 1
ATOM 1612 C CA . ASN A 1 219 ? 1.664 13.184 -10.963 1.00 26.54 214 ASN A CA 1
ATOM 1613 C C . ASN A 1 219 ? 1.449 14.134 -12.125 1.00 27.90 214 ASN A C 1
ATOM 1614 O O . ASN A 1 219 ? 0.494 13.948 -12.884 1.00 27.08 214 ASN A O 1
ATOM 1619 N N . HIS A 1 220 ? 2.299 15.148 -12.274 1.00 27.97 215 HIS A N 1
ATOM 1620 C CA . HIS A 1 220 ? 2.311 15.935 -13.500 1.00 28.23 215 HIS A CA 1
ATOM 1621 C C . HIS A 1 220 ? 2.305 15.005 -14.711 1.00 27.80 215 HIS A C 1
ATOM 1622 O O . HIS A 1 220 ? 3.051 14.014 -14.724 1.00 27.61 215 HIS A O 1
ATOM 1629 N N . PRO A 1 221 ? 1.483 15.285 -15.728 1.00 28.37 216 PRO A N 1
ATOM 1630 C CA . PRO A 1 221 ? 1.343 14.346 -16.854 1.00 26.88 216 PRO A CA 1
ATOM 1631 C C . PRO A 1 221 ? 2.623 14.071 -17.617 1.00 27.07 216 PRO A C 1
ATOM 1632 O O . PRO A 1 221 ? 2.777 12.961 -18.141 1.00 27.72 216 PRO A O 1
ATOM 1636 N N . LEU A 1 222 ? 3.541 15.034 -17.734 1.00 27.72 217 LEU A N 1
ATOM 1637 C CA . LEU A 1 222 ? 4.787 14.737 -18.436 1.00 24.75 217 LEU A CA 1
ATOM 1638 C C . LEU A 1 222 ? 5.676 13.793 -17.621 1.00 26.96 217 LEU A C 1
ATOM 1639 O O . LEU A 1 222 ? 6.247 12.845 -18.174 1.00 25.48 217 LEU A O 1
ATOM 1644 N N . LEU A 1 223 ? 5.804 14.029 -16.306 1.00 22.23 218 LEU A N 1
ATOM 1645 C CA . LEU A 1 223 ? 6.556 13.094 -15.470 1.00 22.71 218 LEU A CA 1
ATOM 1646 C C . LEU A 1 223 ? 5.939 11.697 -15.521 1.00 22.33 218 LEU A C 1
ATOM 1647 O O . LEU A 1 223 ? 6.658 10.698 -15.647 1.00 23.89 218 LEU A O 1
ATOM 1652 N N . GLU A 1 224 ? 4.605 11.608 -15.447 1.00 23.94 219 GLU A N 1
ATOM 1653 C CA . GLU A 1 224 ? 3.911 10.332 -15.652 1.00 28.09 219 GLU A CA 1
ATOM 1654 C C . GLU A 1 224 ? 4.303 9.689 -16.983 1.00 25.24 219 GLU A C 1
ATOM 1655 O O . GLU A 1 224 ? 4.612 8.490 -17.049 1.00 26.63 219 GLU A O 1
ATOM 1661 N N . ASP A 1 225 ? 4.291 10.472 -18.063 1.00 24.30 220 ASP A N 1
ATOM 1662 C CA . ASP A 1 225 ? 4.679 9.934 -19.368 1.00 23.41 220 ASP A CA 1
ATOM 1663 C C . ASP A 1 225 ? 6.126 9.438 -19.364 1.00 20.75 220 ASP A C 1
ATOM 1664 O O . ASP A 1 225 ? 6.420 8.346 -19.860 1.00 20.36 220 ASP A O 1
ATOM 1669 N N . LEU A 1 226 ? 7.046 10.236 -18.817 1.00 21.76 221 LEU A N 1
ATOM 1670 C CA . LEU A 1 226 ? 8.457 9.846 -18.828 1.00 23.27 221 LEU A CA 1
ATOM 1671 C C . LEU A 1 226 ? 8.665 8.533 -18.086 1.00 22.61 221 LEU A C 1
ATOM 1672 O O . LEU A 1 226 ? 9.377 7.645 -18.573 1.00 18.67 221 LEU A O 1
ATOM 1677 N N . ARG A 1 227 ? 8.050 8.402 -16.900 1.00 19.26 222 ARG A N 1
ATOM 1678 C CA . ARG A 1 227 ? 8.083 7.142 -16.175 1.00 21.36 222 ARG A CA 1
ATOM 1679 C C . ARG A 1 227 ? 7.565 6.006 -17.040 1.00 19.96 222 ARG A C 1
ATOM 1680 O O . ARG A 1 227 ? 8.173 4.930 -17.085 1.00 20.56 222 ARG A O 1
ATOM 1688 N N . THR A 1 228 ? 6.441 6.227 -17.741 1.00 20.40 223 THR A N 1
ATOM 1689 C CA . THR A 1 228 ? 5.824 5.157 -18.525 1.00 18.45 223 THR A CA 1
ATOM 1690 C C . THR A 1 228 ? 6.713 4.728 -19.688 1.00 23.97 223 THR A C 1
ATOM 1691 O O . THR A 1 228 ? 6.872 3.525 -19.952 1.00 22.17 223 THR A O 1
ATOM 1695 N N . TRP A 1 229 ? 7.278 5.700 -20.420 1.00 20.66 224 TRP A N 1
ATOM 1696 C CA . TRP A 1 229 ? 8.154 5.352 -21.535 1.00 21.53 224 TRP A CA 1
ATOM 1697 C C . TRP A 1 229 ? 9.398 4.623 -21.036 1.00 19.78 224 TRP A C 1
ATOM 1698 O O . TRP A 1 229 ? 9.815 3.617 -21.623 1.00 20.62 224 TRP A O 1
ATOM 1709 N N . CYS A 1 230 ? 9.989 5.109 -19.939 1.00 19.19 225 CYS A N 1
ATOM 1710 C CA . CYS A 1 230 ? 11.079 4.397 -19.280 1.00 19.83 225 CYS A CA 1
ATOM 1711 C C . CYS A 1 230 ? 10.690 2.947 -18.992 1.00 21.94 225 CYS A C 1
ATOM 1712 O O . CYS A 1 230 ? 11.380 2.012 -19.413 1.00 23.01 225 CYS A O 1
ATOM 1715 N N . ILE A 1 231 ? 9.578 2.744 -18.272 1.00 19.10 226 ILE A N 1
ATOM 1716 C CA . ILE A 1 231 ? 9.164 1.391 -17.908 1.00 17.64 226 ILE A CA 1
ATOM 1717 C C . ILE A 1 231 ? 8.946 0.536 -19.150 1.00 20.01 226 ILE A C 1
ATOM 1718 O O . ILE A 1 231 ? 9.356 -0.629 -19.189 1.00 17.67 226 ILE A O 1
ATOM 1723 N N . ASP A 1 232 ? 8.305 1.097 -20.191 1.00 18.71 227 ASP A N 1
ATOM 1724 C CA . ASP A 1 232 ? 8.072 0.323 -21.412 1.00 19.55 227 ASP A CA 1
ATOM 1725 C C . ASP A 1 232 ? 9.385 -0.108 -22.076 1.00 19.22 227 ASP A C 1
ATOM 1726 O O . ASP A 1 232 ? 9.491 -1.232 -22.581 1.00 18.19 227 ASP A O 1
ATOM 1731 N N . MET A 1 233 ? 10.406 0.752 -22.084 1.00 19.63 228 MET A N 1
ATOM 1732 C CA . MET A 1 233 ? 11.693 0.287 -22.612 1.00 19.39 228 MET A CA 1
ATOM 1733 C C . MET A 1 233 ? 12.265 -0.827 -21.749 1.00 20.23 228 MET A C 1
ATOM 1734 O O . MET A 1 233 ? 12.874 -1.771 -22.266 1.00 20.86 228 MET A O 1
ATOM 1739 N N . LEU A 1 234 ? 12.072 -0.740 -20.426 1.00 17.16 229 LEU A N 1
ATOM 1740 C CA . LEU A 1 234 ? 12.563 -1.799 -19.545 1.00 21.85 229 LEU A CA 1
ATOM 1741 C C . LEU A 1 234 ? 11.884 -3.120 -19.861 1.00 21.77 229 LEU A C 1
ATOM 1742 O O . LEU A 1 234 ? 12.535 -4.175 -19.898 1.00 20.35 229 LEU A O 1
ATOM 1747 N N . ILE A 1 235 ? 10.570 -3.075 -20.100 1.00 18.43 230 ILE A N 1
ATOM 1748 C CA . ILE A 1 235 ? 9.830 -4.280 -20.456 1.00 21.92 230 ILE A CA 1
ATOM 1749 C C . ILE A 1 235 ? 10.387 -4.895 -21.731 1.00 19.32 230 ILE A C 1
ATOM 1750 O O . ILE A 1 235 ? 10.678 -6.099 -21.786 1.00 22.09 230 ILE A O 1
ATOM 1755 N N . LEU A 1 236 ? 10.528 -4.085 -22.784 1.00 19.81 231 LEU A N 1
ATOM 1756 C CA . LEU A 1 236 ? 10.991 -4.623 -24.065 1.00 21.18 231 LEU A CA 1
ATOM 1757 C C . LEU A 1 236 ? 12.372 -5.247 -23.927 1.00 19.13 231 LEU A C 1
ATOM 1758 O O . LEU A 1 236 ? 12.618 -6.347 -24.434 1.00 20.75 231 LEU A O 1
ATOM 1763 N N . GLY A 1 237 ? 13.282 -4.563 -23.227 1.00 22.62 232 GLY A N 1
ATOM 1764 C CA . GLY A 1 237 ? 14.633 -5.088 -23.083 1.00 22.48 232 GLY A CA 1
ATOM 1765 C C . GLY A 1 237 ? 14.645 -6.440 -22.402 1.00 24.68 232 GLY A C 1
ATOM 1766 O O . GLY A 1 237 ? 15.292 -7.378 -22.872 1.00 21.15 232 GLY A O 1
ATOM 1767 N N . ASN A 1 238 ? 13.904 -6.557 -21.293 1.00 21.27 233 ASN A N 1
ATOM 1768 C CA . ASN A 1 238 ? 13.877 -7.799 -20.533 1.00 25.52 233 ASN A CA 1
ATOM 1769 C C . ASN A 1 238 ? 13.315 -8.941 -21.376 1.00 24.06 233 ASN A C 1
ATOM 1770 O O . ASN A 1 238 ? 13.881 -10.044 -21.399 1.00 22.31 233 ASN A O 1
ATOM 1775 N N . ASP A 1 239 ? 12.208 -8.691 -22.093 1.00 23.11 234 ASP A N 1
ATOM 1776 C CA . ASP A 1 239 ? 11.581 -9.742 -22.902 1.00 21.52 234 ASP A CA 1
ATOM 1777 C C . ASP A 1 239 ? 12.463 -10.149 -24.075 1.00 24.10 234 ASP A C 1
ATOM 1778 O O . ASP A 1 239 ? 12.493 -11.329 -24.457 1.00 22.46 234 ASP A O 1
ATOM 1783 N N . LEU A 1 240 ? 13.157 -9.183 -24.690 1.00 21.12 235 LEU A N 1
ATOM 1784 C CA . LEU A 1 240 ? 14.105 -9.533 -25.742 1.00 24.28 235 LEU A CA 1
ATOM 1785 C C . LEU A 1 240 ? 15.160 -10.495 -25.218 1.00 23.90 235 LEU A C 1
ATOM 1786 O O . LEU A 1 240 ? 15.571 -11.428 -25.919 1.00 21.66 235 LEU A O 1
ATOM 1791 N N . CYS A 1 241 ? 15.601 -10.291 -23.981 1.00 20.34 236 CYS A N 1
ATOM 1792 C CA . CYS A 1 241 ? 16.688 -11.111 -23.462 1.00 23.45 236 CYS A CA 1
ATOM 1793 C C . CYS A 1 241 ? 16.192 -12.470 -22.992 1.00 23.07 236 CYS A C 1
ATOM 1794 O O . CYS A 1 241 ? 16.880 -13.474 -23.180 1.00 24.72 236 CYS A O 1
ATOM 1797 N N . SER A 1 242 ? 15.004 -12.525 -22.387 1.00 24.97 237 SER A N 1
ATOM 1798 C CA . SER A 1 242 ? 14.488 -13.786 -21.872 1.00 28.15 237 SER A CA 1
ATOM 1799 C C . SER A 1 242 ? 13.864 -14.658 -22.951 1.00 25.33 237 SER A C 1
ATOM 1800 O O . SER A 1 242 ? 13.642 -15.848 -22.697 1.00 27.51 237 SER A O 1
ATOM 1803 N N . TYR A 1 243 ? 13.588 -14.108 -24.137 1.00 21.75 238 TYR A N 1
ATOM 1804 C CA . TYR A 1 243 ? 12.830 -14.849 -25.142 1.00 24.56 238 TYR A CA 1
ATOM 1805 C C . TYR A 1 243 ? 13.453 -16.212 -25.453 1.00 29.68 238 TYR A C 1
ATOM 1806 O O . TYR A 1 243 ? 12.742 -17.223 -25.533 1.00 31.40 238 TYR A O 1
ATOM 1815 N N . ASN A 1 244 ? 14.777 -16.257 -25.664 1.00 24.81 239 ASN A N 1
ATOM 1816 C CA . ASN A 1 244 ? 15.400 -17.492 -26.146 1.00 28.43 239 ASN A CA 1
ATOM 1817 C C . ASN A 1 244 ? 15.101 -18.667 -25.219 1.00 30.54 239 ASN A C 1
ATOM 1818 O O . ASN A 1 244 ? 14.689 -19.743 -25.675 1.00 30.89 239 ASN A O 1
ATOM 1823 N N . VAL A 1 245 ? 15.292 -18.481 -23.910 1.00 28.13 240 VAL A N 1
ATOM 1824 C CA . VAL A 1 245 ? 15.035 -19.577 -22.980 1.00 31.34 240 VAL A CA 1
ATOM 1825 C C . VAL A 1 245 ? 13.539 -19.861 -22.903 1.00 33.49 240 VAL A C 1
ATOM 1826 O O . VAL A 1 245 ? 13.110 -21.019 -22.808 1.00 35.18 240 VAL A O 1
ATOM 1830 N N . GLU A 1 246 ? 12.743 -18.797 -22.924 1.00 29.68 241 GLU A N 1
ATOM 1831 C CA . GLU A 1 246 ? 11.290 -18.917 -22.832 1.00 32.32 241 GLU A CA 1
ATOM 1832 C C . GLU A 1 246 ? 10.675 -19.706 -23.985 1.00 37.52 241 GLU A C 1
ATOM 1833 O O . GLU A 1 246 ? 9.827 -20.572 -23.772 1.00 36.28 241 GLU A O 1
ATOM 1839 N N . GLN A 1 247 ? 11.105 -19.401 -25.204 1.00 33.05 242 GLN A N 1
ATOM 1840 C CA . GLN A 1 247 ? 10.581 -20.068 -26.389 1.00 36.44 242 GLN A CA 1
ATOM 1841 C C . GLN A 1 247 ? 10.979 -21.540 -26.466 1.00 34.34 242 GLN A C 1
ATOM 1842 O O . GLN A 1 247 ? 10.336 -22.323 -27.165 1.00 37.91 242 GLN A O 1
ATOM 1848 N N . SER A 1 248 ? 12.036 -21.918 -25.752 1.00 31.89 243 SER A N 1
ATOM 1849 C CA . SER A 1 248 ? 12.476 -23.271 -25.774 1.00 38.31 243 SER A CA 1
ATOM 1850 C C . SER A 1 248 ? 11.756 -24.160 -24.785 1.00 41.01 243 SER A C 1
ATOM 1851 O O . SER A 1 248 ? 11.900 -25.344 -24.820 1.00 44.03 243 SER A O 1
ATOM 1854 N N . ARG A 1 249 ? 10.989 -23.538 -23.904 1.00 40.22 244 ARG A N 1
ATOM 1855 C CA . ARG A 1 249 ? 10.227 -24.272 -22.921 1.00 41.83 244 ARG A CA 1
ATOM 1856 C C . ARG A 1 249 ? 8.768 -23.920 -23.124 1.00 44.05 244 ARG A C 1
ATOM 1857 O O . ARG A 1 249 ? 7.947 -24.127 -22.231 1.00 46.41 244 ARG A O 1
ATOM 1865 N N . GLY A 1 250 ? 8.433 -23.385 -24.298 1.00 41.42 245 GLY A N 1
ATOM 1866 C CA . GLY A 1 250 ? 7.045 -23.024 -24.513 1.00 44.44 245 GLY A CA 1
ATOM 1867 C C . GLY A 1 250 ? 6.487 -22.086 -23.469 1.00 44.12 245 GLY A C 1
ATOM 1868 O O . GLY A 1 250 ? 5.272 -22.066 -23.248 1.00 46.76 245 GLY A O 1
ATOM 1869 N N . ASP A 1 251 ? 7.347 -21.311 -22.804 1.00 41.16 246 ASP A N 1
ATOM 1870 C CA . ASP A 1 251 ? 6.936 -20.364 -21.773 1.00 39.61 246 ASP A CA 1
ATOM 1871 C C . ASP A 1 251 ? 6.843 -18.936 -22.305 1.00 39.63 246 ASP A C 1
ATOM 1872 O O . ASP A 1 251 ? 6.814 -17.988 -21.516 1.00 36.80 246 ASP A O 1
ATOM 1877 N N . ASP A 1 252 ? 6.798 -18.763 -23.624 1.00 40.11 247 ASP A N 1
ATOM 1878 C CA . ASP A 1 252 ? 6.880 -17.442 -24.233 1.00 38.00 247 ASP A CA 1
ATOM 1879 C C . ASP A 1 252 ? 5.513 -16.837 -24.525 1.00 35.84 247 ASP A C 1
ATOM 1880 O O . ASP A 1 252 ? 5.437 -15.808 -25.205 1.00 30.69 247 ASP A O 1
ATOM 1885 N N . GLY A 1 253 ? 4.444 -17.426 -23.984 1.00 40.76 248 GLY A N 1
ATOM 1886 C CA . GLY A 1 253 ? 3.100 -16.942 -24.270 1.00 37.39 248 GLY A CA 1
ATOM 1887 C C . GLY A 1 253 ? 2.895 -15.475 -23.946 1.00 38.16 248 GLY A C 1
ATOM 1888 O O . GLY A 1 253 ? 2.239 -14.756 -24.699 1.00 43.13 248 GLY A O 1
ATOM 1889 N N . HIS A 1 254 ? 3.454 -15.001 -22.832 1.00 39.91 249 HIS A N 1
ATOM 1890 C CA . HIS A 1 254 ? 3.321 -13.574 -22.562 1.00 40.85 249 HIS A CA 1
ATOM 1891 C C . HIS A 1 254 ? 4.682 -12.885 -22.608 1.00 35.96 249 HIS A C 1
ATOM 1892 O O . HIS A 1 254 ? 5.087 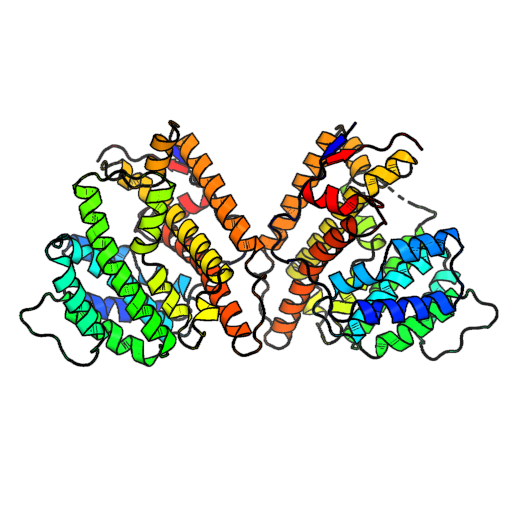-12.192 -21.673 1.00 40.17 249 HIS A O 1
ATOM 1899 N N . ASN A 1 255 ? 5.304 -13.060 -23.777 1.00 33.64 250 ASN A N 1
ATOM 1900 C CA . ASN A 1 255 ? 6.589 -12.495 -24.165 1.00 25.20 250 ASN A CA 1
ATOM 1901 C C . ASN A 1 255 ? 6.347 -11.696 -25.454 1.00 25.12 250 ASN A C 1
ATOM 1902 O O . ASN A 1 255 ? 6.035 -12.252 -26.506 1.00 25.73 250 ASN A O 1
ATOM 1907 N N . ILE A 1 256 ? 6.500 -10.384 -25.334 1.00 24.43 251 ILE A N 1
ATOM 1908 C CA . ILE A 1 256 ? 6.281 -9.389 -26.375 1.00 23.46 251 ILE A CA 1
ATOM 1909 C C . ILE A 1 256 ? 6.757 -9.855 -27.745 1.00 27.71 251 ILE A C 1
ATOM 1910 O O . ILE A 1 256 ? 6.095 -9.610 -28.753 1.00 25.18 251 ILE A O 1
ATOM 1915 N N . VAL A 1 257 ? 7.840 -10.654 -27.714 1.00 27.11 252 VAL A N 1
ATOM 1916 C CA . VAL A 1 257 ? 8.278 -11.232 -28.985 1.00 27.68 252 VAL A CA 1
ATOM 1917 C C . VAL A 1 257 ? 7.181 -12.125 -29.559 1.00 30.16 252 VAL A C 1
ATOM 1918 O O . VAL A 1 257 ? 6.850 -12.048 -30.748 1.00 29.38 252 VAL A O 1
ATOM 1922 N N . LYS A 1 258 ? 6.606 -12.990 -28.721 1.00 30.28 253 LYS A N 1
ATOM 1923 C CA . LYS A 1 258 ? 5.532 -13.858 -29.194 1.00 29.81 253 LYS A CA 1
ATOM 1924 C C . LYS A 1 258 ? 4.263 -13.056 -29.471 1.00 31.43 253 LYS A C 1
ATOM 1925 O O . LYS A 1 258 ? 3.606 -13.258 -30.500 1.00 34.43 253 LYS A O 1
ATOM 1931 N N . LEU A 1 259 ? 3.921 -12.117 -28.587 1.00 28.54 254 LEU A N 1
ATOM 1932 C CA . LEU A 1 259 ? 2.713 -11.322 -28.801 1.00 29.41 254 LEU A CA 1
ATOM 1933 C C . LEU A 1 259 ? 2.771 -10.539 -30.106 1.00 33.01 254 LEU A C 1
ATOM 1934 O O . LEU A 1 259 ? 1.729 -10.308 -30.731 1.00 29.30 254 LEU A O 1
ATOM 1939 N N . VAL A 1 260 ? 3.970 -10.130 -30.535 1.00 29.03 255 VAL A N 1
ATOM 1940 C CA . VAL A 1 260 ? 4.099 -9.368 -31.774 1.00 30.12 255 VAL A CA 1
ATOM 1941 C C . VAL A 1 260 ? 3.910 -10.283 -32.975 1.00 30.88 255 VAL A C 1
ATOM 1942 O O . VAL A 1 260 ? 3.176 -9.956 -33.914 1.00 31.38 255 VAL A O 1
ATOM 1946 N N . MET A 1 261 ? 4.574 -11.440 -32.971 1.00 28.24 256 MET A N 1
ATOM 1947 C CA . MET A 1 261 ? 4.361 -12.400 -34.047 1.00 33.77 256 MET A CA 1
ATOM 1948 C C . MET A 1 261 ? 2.877 -12.717 -34.215 1.00 33.77 256 MET A C 1
ATOM 1949 O O . MET A 1 261 ? 2.351 -12.670 -35.329 1.00 31.35 256 MET A O 1
ATOM 1954 N N . LEU A 1 262 ? 2.177 -12.997 -33.108 1.00 34.87 257 LEU A N 1
ATOM 1955 C CA . LEU A 1 262 ? 0.756 -13.331 -33.192 1.00 35.09 257 LEU A CA 1
ATOM 1956 C C . LEU A 1 262 ? -0.073 -12.134 -33.633 1.00 35.27 257 LEU A C 1
ATOM 1957 O O . LEU A 1 262 ? -0.868 -12.232 -34.574 1.00 38.19 257 LEU A O 1
ATOM 1962 N N . GLN A 1 263 ? 0.089 -10.996 -32.952 1.00 34.90 258 GLN A N 1
ATOM 1963 C CA . GLN A 1 263 ? -0.707 -9.820 -33.280 1.00 36.58 258 GLN A CA 1
ATOM 1964 C C . GLN A 1 263 ? -0.503 -9.377 -34.714 1.00 36.86 258 GLN A C 1
ATOM 1965 O O . GLN A 1 263 ? -1.443 -8.868 -35.335 1.00 41.51 258 GLN A O 1
ATOM 1971 N N . GLU A 1 264 ? 0.700 -9.562 -35.263 1.00 36.56 259 GLU A N 1
ATOM 1972 C CA . GLU A 1 264 ? 1.015 -9.055 -36.595 1.00 36.96 259 GLU A CA 1
ATOM 1973 C C . GLU A 1 264 ? 1.135 -10.131 -37.658 1.00 40.51 259 GLU A C 1
ATOM 1974 O O . GLU A 1 264 ? 1.237 -9.790 -38.845 1.00 40.52 259 GLU A O 1
ATOM 1980 N N . ASN A 1 265 ? 1.136 -11.406 -37.275 1.00 39.23 260 ASN A N 1
ATOM 1981 C CA . ASN A 1 265 ? 1.288 -12.503 -38.225 1.00 37.40 260 ASN A CA 1
ATOM 1982 C C . ASN A 1 265 ? 2.603 -12.379 -38.988 1.00 40.91 260 ASN A C 1
ATOM 1983 O O . ASN A 1 265 ? 2.652 -12.485 -40.214 1.00 45.93 260 ASN A O 1
ATOM 1988 N N . ILE A 1 266 ? 3.687 -12.167 -38.241 1.00 38.90 261 ILE A N 1
ATOM 1989 C CA . ILE A 1 266 ? 5.028 -12.068 -38.804 1.00 38.60 261 ILE A CA 1
ATOM 1990 C C . ILE A 1 266 ? 5.937 -13.085 -38.119 1.00 34.66 261 ILE A C 1
ATOM 1991 O O . ILE A 1 266 ? 5.593 -13.674 -37.092 1.00 33.66 261 ILE A O 1
ATOM 1996 N N . ASP A 1 267 ? 7.109 -13.295 -38.717 1.00 36.10 262 ASP A N 1
ATOM 1997 C CA . ASP A 1 267 ? 8.087 -14.2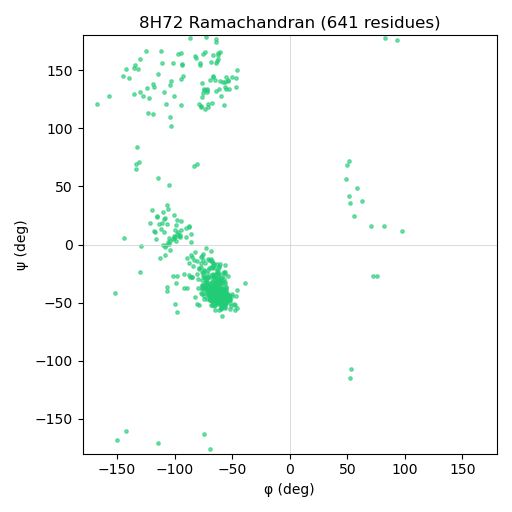45 -38.211 1.00 36.05 262 ASP A CA 1
ATOM 1998 C C . ASP A 1 267 ? 8.996 -13.589 -37.172 1.00 28.17 262 ASP A C 1
ATOM 1999 O O . ASP A 1 267 ? 8.902 -12.392 -36.895 1.00 24.62 262 ASP A O 1
ATOM 2004 N N . LEU A 1 268 ? 9.909 -14.389 -36.610 1.00 28.91 263 LEU A N 1
ATOM 2005 C CA . LEU A 1 268 ? 10.806 -13.894 -35.565 1.00 30.84 263 LEU A CA 1
ATOM 2006 C C . LEU A 1 268 ? 11.631 -12.707 -36.062 1.00 30.74 263 LEU A C 1
ATOM 2007 O O . LEU A 1 268 ? 11.669 -11.652 -35.419 1.00 27.05 263 LEU A O 1
ATOM 2012 N N . HIS A 1 269 ? 12.290 -12.867 -37.217 1.00 31.78 264 HIS A N 1
ATOM 2013 C CA . HIS A 1 269 ? 13.047 -11.776 -37.828 1.00 32.32 264 HIS A CA 1
ATOM 2014 C C . HIS A 1 269 ? 12.189 -10.515 -37.950 1.00 35.68 264 HIS A C 1
ATOM 2015 O O . HIS A 1 269 ? 12.611 -9.421 -37.545 1.00 32.00 264 HIS A O 1
ATOM 2022 N N . GLY A 1 270 ? 10.957 -10.663 -38.462 1.00 28.57 265 GLY A N 1
ATOM 2023 C CA . GLY A 1 270 ? 10.048 -9.528 -38.538 1.00 26.19 265 GLY A CA 1
ATOM 2024 C C . GLY A 1 270 ? 9.676 -8.964 -37.174 1.00 24.85 265 GLY A C 1
ATOM 2025 O O . GLY A 1 270 ? 9.579 -7.746 -37.000 1.00 26.87 265 GLY A O 1
ATOM 2026 N N . ALA A 1 271 ? 9.448 -9.837 -36.191 1.00 24.65 266 ALA A N 1
ATOM 2027 C CA . ALA A 1 271 ? 9.088 -9.361 -34.856 1.00 26.67 266 ALA A CA 1
ATOM 2028 C C . ALA A 1 271 ? 10.230 -8.583 -34.214 1.00 23.63 266 ALA A C 1
ATOM 2029 O O . ALA A 1 271 ? 10.002 -7.547 -33.576 1.00 25.18 266 ALA A O 1
ATOM 2031 N N . MET A 1 272 ? 11.463 -9.071 -34.362 1.00 23.60 267 MET A N 1
ATOM 2032 C CA . MET A 1 272 ? 12.616 -8.333 -33.857 1.00 28.07 267 MET A CA 1
ATOM 2033 C C . MET A 1 272 ? 12.686 -6.929 -34.455 1.00 25.33 267 MET A C 1
ATOM 2034 O O . MET A 1 272 ? 12.927 -5.958 -33.730 1.00 26.53 267 MET A O 1
ATOM 2039 N N . GLN A 1 273 ? 12.436 -6.785 -35.762 1.00 25.77 268 GLN A N 1
ATOM 2040 C CA . GLN A 1 273 ? 12.462 -5.442 -36.343 1.00 25.07 268 GLN A CA 1
ATOM 2041 C C . GLN A 1 273 ? 11.322 -4.575 -35.816 1.00 22.63 268 GLN A C 1
ATOM 2042 O O . GLN A 1 273 ? 11.515 -3.385 -35.556 1.00 25.58 268 GLN A O 1
ATOM 2048 N N . TYR A 1 274 ? 10.123 -5.143 -35.683 1.00 24.57 269 TYR A N 1
ATOM 2049 C CA . TYR A 1 274 ? 9.002 -4.417 -35.088 1.00 27.08 269 TYR A CA 1
ATOM 2050 C C . TYR A 1 274 ? 9.333 -3.917 -33.678 1.00 25.12 269 TYR A C 1
ATOM 2051 O O . TYR A 1 274 ? 9.000 -2.778 -33.319 1.00 24.39 269 TYR A O 1
ATOM 2060 N N . ILE A 1 275 ? 9.952 -4.766 -32.850 1.00 25.25 270 ILE A N 1
ATOM 2061 C CA . ILE A 1 275 ? 10.265 -4.355 -31.478 1.00 23.44 270 ILE A CA 1
ATOM 2062 C C . ILE A 1 275 ? 11.344 -3.281 -31.481 1.00 20.51 270 ILE A C 1
ATOM 2063 O O . ILE A 1 275 ? 11.289 -2.320 -30.700 1.00 21.75 270 ILE A O 1
ATOM 2068 N N . SER A 1 276 ? 12.328 -3.413 -32.373 1.00 21.62 271 SER A N 1
ATOM 2069 C CA . SER A 1 276 ? 13.338 -2.368 -32.524 1.00 26.53 271 SER A CA 1
ATOM 2070 C C . SER A 1 276 ? 12.695 -1.009 -32.783 1.00 23.64 271 SER A C 1
ATOM 2071 O O . SER A 1 276 ? 13.034 -0.012 -32.135 1.00 24.18 271 SER A O 1
ATOM 2074 N N . ASP A 1 277 ? 11.764 -0.952 -33.745 1.00 26.57 272 ASP A N 1
ATOM 2075 C CA . ASP A 1 277 ? 11.082 0.304 -34.035 1.00 23.32 272 ASP A CA 1
ATOM 2076 C C . ASP A 1 277 ? 10.260 0.768 -32.841 1.00 20.59 272 ASP A C 1
ATOM 2077 O O . ASP A 1 277 ? 10.213 1.962 -32.525 1.00 23.62 272 ASP A O 1
ATOM 2082 N N . MET A 1 278 ? 9.580 -0.161 -32.179 1.00 20.66 273 MET A N 1
ATOM 2083 C CA . MET A 1 278 ? 8.795 0.208 -31.012 1.00 23.12 273 MET A CA 1
ATOM 2084 C C . MET A 1 278 ? 9.679 0.793 -29.904 1.00 22.90 273 MET A C 1
ATOM 2085 O O . MET A 1 278 ? 9.316 1.802 -29.278 1.00 21.00 273 MET A O 1
ATOM 2090 N N . HIS A 1 279 ? 10.861 0.199 -29.673 1.00 21.90 274 HIS A N 1
ATOM 2091 C CA . HIS A 1 279 ? 11.791 0.773 -28.700 1.00 21.43 274 HIS A CA 1
ATOM 2092 C C . HIS A 1 279 ? 12.263 2.150 -29.149 1.00 22.06 274 HIS A C 1
ATOM 2093 O O . HIS A 1 279 ? 12.278 3.093 -28.352 1.00 23.27 274 HIS A O 1
ATOM 2100 N N . ASP A 1 280 ? 12.634 2.289 -30.434 1.00 23.29 275 ASP A N 1
ATOM 2101 C CA . ASP A 1 280 ? 13.068 3.582 -30.959 1.00 22.94 275 ASP A CA 1
ATOM 2102 C C . ASP A 1 280 ? 12.041 4.684 -30.723 1.00 23.00 275 ASP A C 1
ATOM 2103 O O . ASP A 1 280 ? 12.407 5.810 -30.369 1.00 22.74 275 ASP A O 1
ATOM 2108 N N . ASP A 1 281 ? 10.750 4.390 -30.954 1.00 25.03 276 ASP A N 1
ATOM 2109 C CA . ASP A 1 281 ? 9.709 5.396 -30.747 1.00 21.81 276 ASP A CA 1
ATOM 2110 C C . ASP A 1 281 ? 9.610 5.818 -29.284 1.00 25.73 276 ASP A C 1
ATOM 2111 O O . ASP A 1 281 ? 9.424 7.007 -28.988 1.00 25.75 276 ASP A O 1
ATOM 2116 N N . LEU A 1 282 ? 9.709 4.858 -28.349 1.00 21.91 277 LEU A N 1
ATOM 2117 C CA . LEU A 1 282 ? 9.710 5.209 -26.924 1.00 22.29 277 LEU A CA 1
ATOM 2118 C C . LEU A 1 282 ? 10.926 6.049 -26.560 1.00 21.58 277 LEU A C 1
ATOM 2119 O O . LEU A 1 282 ? 10.815 7.032 -25.813 1.00 21.28 277 LEU A O 1
ATOM 2124 N N . ALA A 1 283 ? 12.102 5.661 -27.063 1.00 21.58 278 ALA A N 1
ATOM 2125 C CA . ALA A 1 283 ? 13.315 6.416 -26.769 1.00 20.36 278 ALA A CA 1
ATOM 2126 C C . ALA A 1 283 ? 13.200 7.846 -27.272 1.00 21.84 278 ALA A C 1
ATOM 2127 O O . ALA A 1 283 ? 13.587 8.790 -26.569 1.00 23.22 278 ALA A O 1
ATOM 2129 N N . ASP A 1 284 ? 12.643 8.022 -28.481 1.00 22.38 279 ASP A N 1
ATOM 2130 C CA . ASP A 1 284 ? 12.470 9.352 -29.059 1.00 25.72 279 ASP A CA 1
ATOM 2131 C C . ASP A 1 284 ? 11.513 10.199 -28.237 1.00 24.92 279 ASP A C 1
ATOM 2132 O O . ASP A 1 284 ? 11.772 11.384 -28.007 1.00 29.05 279 ASP A O 1
ATOM 2137 N N . LYS A 1 285 ? 10.400 9.618 -27.785 1.00 24.82 280 LYS A N 1
ATOM 2138 C CA . LYS A 1 285 ? 9.486 10.364 -26.926 1.00 26.12 280 LYS A CA 1
ATOM 2139 C C . LYS A 1 285 ? 10.152 10.749 -25.614 1.00 26.96 280 LYS A C 1
ATOM 2140 O O . LYS A 1 285 ? 9.924 11.849 -25.089 1.00 26.08 280 LYS A O 1
ATOM 2146 N N . PHE A 1 286 ? 10.959 9.848 -25.046 1.00 27.84 281 PHE A N 1
ATOM 2147 C CA . PHE A 1 286 ? 11.637 10.171 -23.792 1.00 21.87 281 PHE A CA 1
ATOM 2148 C C . PHE A 1 286 ? 12.667 11.279 -24.004 1.00 22.24 281 PHE A C 1
ATOM 2149 O O . PHE A 1 286 ? 12.691 12.269 -23.269 1.00 21.88 281 PHE A O 1
ATOM 2157 N N . LEU A 1 287 ? 13.504 11.142 -25.034 1.00 25.46 282 LEU A N 1
ATOM 2158 C CA . LEU A 1 287 ? 14.533 12.150 -25.294 1.00 27.53 282 LEU A CA 1
ATOM 2159 C C . LEU A 1 287 ? 13.912 13.493 -25.669 1.00 26.29 282 LEU A C 1
ATOM 2160 O O . LEU A 1 287 ? 14.371 14.547 -25.209 1.00 27.69 282 LEU A O 1
ATOM 2165 N N . ARG A 1 288 ? 12.858 13.468 -26.441 1.00 23.69 283 ARG A N 1
ATOM 2166 C CA . ARG A 1 288 ? 12.197 14.670 -26.859 1.00 30.32 283 ARG A CA 1
ATOM 2167 C C . ARG A 1 288 ? 11.632 15.464 -25.694 1.00 31.75 283 ARG A C 1
ATOM 2168 O O . ARG A 1 288 ? 11.578 16.662 -25.750 1.00 33.02 283 ARG A O 1
ATOM 2176 N N . ASN A 1 289 ? 11.269 14.791 -24.624 1.00 26.94 284 ASN A N 1
ATOM 2177 C CA . ASN A 1 289 ? 10.636 15.445 -23.508 1.00 27.40 284 ASN A CA 1
ATOM 2178 C C . ASN A 1 289 ? 11.332 15.560 -22.167 1.00 26.80 284 ASN A C 1
ATOM 2179 O O . ASN A 1 289 ? 10.883 16.290 -21.348 1.00 26.47 284 ASN A O 1
ATOM 2184 N N . TYR A 1 290 ? 12.425 14.865 -21.949 1.00 30.00 285 TYR A N 1
ATOM 2185 C CA . TYR A 1 290 ? 13.047 14.890 -20.649 1.00 30.00 285 TYR A CA 1
ATOM 2186 C C . TYR A 1 290 ? 13.544 16.211 -20.111 1.00 30.00 285 TYR A C 1
ATOM 2187 O O . TYR A 1 290 ? 13.722 16.313 -18.974 1.00 30.00 285 TYR A O 1
ATOM 2196 N N . LYS A 1 291 ? 13.701 17.214 -20.953 1.00 28.33 286 LYS A N 1
ATOM 2197 C CA . LYS A 1 291 ? 14.116 18.539 -20.527 1.00 25.30 286 LYS A CA 1
ATOM 2198 C C . LYS A 1 291 ? 12.970 19.511 -20.794 1.00 32.44 286 LYS A C 1
ATOM 2199 O O . LYS A 1 291 ? 13.190 20.713 -20.943 1.00 30.61 286 LYS A O 1
ATOM 2205 N N . ASN A 1 292 ? 11.747 18.986 -20.853 1.00 32.39 287 ASN A N 1
ATOM 2206 C CA . ASN A 1 292 ? 10.574 19.825 -21.119 1.00 30.23 287 ASN A CA 1
ATOM 2207 C C . ASN A 1 292 ? 9.613 20.062 -19.945 1.00 35.23 287 ASN A C 1
ATOM 2208 O O . ASN A 1 292 ? 8.516 20.586 -20.140 1.00 35.44 287 ASN A O 1
ATOM 2213 N N . MET A 1 293 ? 10.016 19.683 -18.737 1.00 32.19 288 MET A N 1
ATOM 2214 C CA . MET A 1 293 ? 9.176 19.880 -17.558 1.00 33.02 288 MET A CA 1
ATOM 2215 C C . MET A 1 293 ? 9.004 21.369 -17.256 1.00 35.69 288 MET A C 1
ATOM 2216 O O . MET A 1 293 ? 9.938 22.157 -17.445 1.00 33.30 288 MET A O 1
ATOM 2221 N N . PRO A 1 294 ? 7.820 21.785 -16.774 1.00 33.71 289 PRO A N 1
ATOM 2222 C CA . PRO A 1 294 ? 7.657 23.161 -16.289 1.00 33.61 289 PRO A CA 1
ATOM 2223 C C . PRO A 1 294 ? 8.523 23.426 -15.076 1.00 34.34 289 PRO A C 1
ATOM 2224 O O . PRO A 1 294 ? 9.163 22.507 -14.555 1.00 35.45 289 PRO A O 1
ATOM 2228 N N . SER A 1 295 ? 8.522 24.655 -14.582 1.00 33.65 290 SER A N 1
ATOM 2229 C CA . SER A 1 295 ? 9.393 25.031 -13.479 1.00 34.34 290 SER A CA 1
ATOM 2230 C C . SER A 1 295 ? 8.571 25.457 -12.268 1.00 37.99 290 SER A C 1
ATOM 2231 O O . SER A 1 295 ? 7.584 26.192 -12.395 1.00 37.37 290 SER A O 1
ATOM 2234 N N . TRP A 1 296 ? 8.968 24.966 -11.092 1.00 36.83 291 TRP A N 1
ATOM 2235 C CA . TRP A 1 296 ? 8.364 25.358 -9.828 1.00 35.67 291 TRP A CA 1
ATOM 2236 C C . TRP A 1 296 ? 9.344 26.068 -8.909 1.00 36.54 291 TRP A C 1
ATOM 2237 O O . TRP A 1 296 ? 8.992 26.362 -7.765 1.00 35.29 291 TRP A O 1
ATOM 2248 N N . GLY A 1 297 ? 10.560 26.344 -9.365 1.00 37.33 292 GLY A N 1
ATOM 2249 C CA . GLY A 1 297 ? 11.560 26.918 -8.496 1.00 36.99 292 GLY A CA 1
ATOM 2250 C C . GLY A 1 297 ? 12.250 25.852 -7.672 1.00 37.64 292 GLY A C 1
ATOM 2251 O O . GLY A 1 297 ? 11.942 24.662 -7.739 1.00 37.31 292 GLY A O 1
ATOM 2252 N N . GLN A 1 298 ? 13.220 26.290 -6.878 1.00 34.70 293 GLN A N 1
ATOM 2253 C CA . GLN A 1 298 ? 13.975 25.383 -6.023 1.00 38.26 293 GLN A CA 1
ATOM 2254 C C . GLN A 1 298 ? 13.338 25.293 -4.642 1.00 35.79 293 GLN A C 1
ATOM 2255 O O . GLN A 1 298 ? 12.793 26.277 -4.141 1.00 41.60 293 GLN A O 1
ATOM 2261 N N . PRO A 1 299 ? 13.388 24.098 -4.033 1.00 36.76 294 PRO A N 1
ATOM 2262 C CA . PRO A 1 299 ? 14.233 22.993 -4.490 1.00 34.38 294 PRO A CA 1
ATOM 2263 C C . PRO A 1 299 ? 13.493 21.994 -5.383 1.00 34.23 294 PRO A C 1
ATOM 2264 O O . PRO A 1 299 ? 14.061 20.959 -5.732 1.00 32.04 294 PRO A O 1
ATOM 2268 N N . ILE A 1 300 ? 12.260 22.310 -5.765 1.00 30.88 295 ILE A N 1
ATOM 2269 C CA . ILE A 1 300 ? 11.450 21.413 -6.592 1.00 32.31 295 ILE A CA 1
ATOM 2270 C C . ILE A 1 300 ? 11.992 21.119 -7.996 1.00 30.10 295 ILE A C 1
ATOM 2271 O O . ILE A 1 300 ? 11.782 20.028 -8.525 1.00 30.89 295 ILE A O 1
ATOM 2276 N N . ASP A 1 301 ? 12.682 22.084 -8.595 1.00 29.77 296 ASP A N 1
ATOM 2277 C CA . ASP A 1 301 ? 13.212 21.917 -9.946 1.00 27.09 296 ASP A CA 1
ATOM 2278 C C . ASP A 1 301 ? 14.425 20.988 -9.961 1.00 32.11 296 ASP A C 1
ATOM 2279 O O . ASP A 1 301 ? 14.551 20.136 -10.855 1.00 27.42 296 ASP A O 1
ATOM 2284 N N . GLU A 1 302 ? 15.327 21.133 -8.982 1.00 28.34 297 GLU A N 1
ATOM 2285 C CA . GLU A 1 302 ? 16.478 20.234 -8.911 1.00 29.59 297 GLU A CA 1
ATOM 2286 C C . GLU A 1 302 ? 16.042 18.794 -8.669 1.00 27.71 297 GLU A C 1
ATOM 2287 O O . GLU A 1 302 ? 16.605 17.872 -9.259 1.00 29.43 297 GLU A O 1
ATOM 2293 N N . TRP A 1 303 ? 15.054 18.580 -7.791 1.00 28.85 298 TRP A N 1
ATOM 2294 C CA . TRP A 1 303 ? 14.544 17.228 -7.547 1.00 28.27 298 TRP A CA 1
ATOM 2295 C C . TRP A 1 303 ? 14.042 16.575 -8.834 1.00 27.35 298 TRP A C 1
ATOM 2296 O O . TRP A 1 303 ? 14.362 15.416 -9.123 1.00 28.56 298 TRP A O 1
ATOM 2307 N N . VAL A 1 304 ? 13.202 17.293 -9.589 1.00 26.16 299 VAL A N 1
ATOM 2308 C CA . VAL A 1 304 ? 12.643 16.768 -10.833 1.00 22.88 299 VAL A CA 1
ATOM 2309 C C . VAL A 1 304 ? 13.756 16.384 -11.800 1.00 26.54 299 VAL A C 1
ATOM 2310 O O . VAL A 1 304 ? 13.717 15.316 -12.427 1.00 23.27 299 VAL A O 1
ATOM 2314 N N . THR A 1 305 ? 14.764 17.250 -11.944 1.00 23.82 300 THR A N 1
ATOM 2315 C CA . THR A 1 305 ? 15.859 16.948 -12.861 1.00 27.53 300 THR A CA 1
ATOM 2316 C C . THR A 1 305 ? 16.606 15.695 -12.425 1.00 26.87 300 THR A C 1
ATOM 2317 O O . THR A 1 305 ? 16.869 14.799 -13.238 1.00 24.91 300 THR A O 1
ATOM 2321 N N . ARG A 1 306 ? 16.953 15.612 -11.139 1.00 24.55 301 ARG A N 1
ATOM 2322 C CA . ARG A 1 306 ? 17.667 14.433 -10.655 1.00 28.77 301 ARG A CA 1
ATOM 2323 C C . ARG A 1 306 ? 16.803 13.176 -10.752 1.00 24.53 301 ARG A C 1
ATOM 2324 O O . ARG A 1 306 ? 17.314 12.093 -11.048 1.00 23.22 301 ARG A O 1
ATOM 2332 N N . TYR A 1 307 ? 15.494 13.299 -10.503 1.00 25.18 302 TYR A N 1
ATOM 2333 C CA . TYR A 1 307 ? 14.597 12.155 -10.667 1.00 24.36 302 TYR A CA 1
ATOM 2334 C C . TYR A 1 307 ? 14.625 11.637 -12.102 1.00 21.92 302 TYR A C 1
ATOM 2335 O O . TYR A 1 307 ? 14.778 10.432 -12.338 1.00 20.69 302 TYR A O 1
ATOM 2344 N N . ILE A 1 308 ? 14.508 12.540 -13.076 1.00 22.84 303 ILE A N 1
ATOM 2345 C CA . ILE A 1 308 ? 14.523 12.132 -14.477 1.00 19.96 303 ILE A CA 1
ATOM 2346 C C . ILE A 1 308 ? 15.887 11.564 -14.855 1.00 20.90 303 ILE A C 1
ATOM 2347 O O . ILE A 1 308 ? 15.977 10.605 -15.631 1.00 19.49 303 ILE A O 1
ATOM 2352 N N . GLU A 1 309 ? 16.967 12.134 -14.313 1.00 20.79 304 GLU A N 1
ATOM 2353 C CA . GLU A 1 309 ? 18.283 11.539 -14.534 1.00 23.61 304 GLU A CA 1
ATOM 2354 C C . GLU A 1 309 ? 18.309 10.080 -14.077 1.00 22.70 304 GLU A C 1
ATOM 2355 O O . GLU A 1 309 ? 18.923 9.223 -14.729 1.00 22.98 304 GLU A O 1
ATOM 2361 N N . GLY A 1 310 ? 17.645 9.779 -12.959 1.00 19.72 305 GLY A N 1
ATOM 2362 C CA . GLY A 1 310 ? 17.562 8.400 -12.519 1.00 22.29 305 GLY A CA 1
ATOM 2363 C C . GLY A 1 310 ? 16.760 7.527 -13.466 1.00 20.98 305 GLY A C 1
ATOM 2364 O O . GLY A 1 310 ? 17.062 6.342 -13.630 1.00 22.69 305 GLY A O 1
ATOM 2365 N N . LEU A 1 311 ? 15.711 8.091 -14.085 1.00 21.40 306 LEU A N 1
ATOM 2366 C CA . LEU A 1 311 ? 14.947 7.348 -15.085 1.00 21.43 306 LEU A CA 1
ATOM 2367 C C . LEU A 1 311 ? 15.797 7.025 -16.307 1.00 22.64 306 LEU A C 1
ATOM 2368 O O . LEU A 1 311 ? 15.694 5.928 -16.873 1.00 17.52 306 LEU A O 1
ATOM 2373 N N . GLY A 1 312 ? 16.615 7.990 -16.746 1.00 20.63 307 GLY A N 1
ATOM 2374 C CA . GLY A 1 312 ? 17.459 7.769 -17.910 1.00 21.51 307 GLY A CA 1
ATOM 2375 C C . GLY A 1 312 ? 18.540 6.732 -17.668 1.00 22.19 307 GLY A C 1
ATOM 2376 O O . GLY A 1 312 ? 18.830 5.923 -18.548 1.00 20.67 307 GLY A O 1
ATOM 2377 N N . ASN A 1 313 ? 19.132 6.730 -16.461 1.00 21.09 308 ASN A N 1
ATOM 2378 C CA . ASN A 1 313 ? 20.156 5.746 -16.110 1.00 21.42 308 ASN A CA 1
ATOM 2379 C C . ASN A 1 313 ? 19.570 4.346 -15.906 1.00 20.77 308 ASN A C 1
ATOM 2380 O O . ASN A 1 313 ? 20.235 3.354 -16.224 1.00 20.09 308 ASN A O 1
ATOM 2385 N N . TRP A 1 314 ? 18.338 4.246 -15.387 1.00 16.73 309 TRP A N 1
ATOM 2386 C CA . TRP A 1 314 ? 17.698 2.940 -15.230 1.00 18.02 309 TRP A CA 1
ATOM 2387 C C . TRP A 1 314 ? 17.651 2.167 -16.546 1.00 17.73 309 TRP A C 1
ATOM 2388 O O . TRP A 1 314 ? 17.860 0.948 -16.562 1.00 16.74 309 TRP A O 1
ATOM 2399 N N . VAL A 1 315 ? 17.385 2.859 -17.661 1.00 19.26 310 VAL A N 1
ATOM 2400 C CA . VAL A 1 315 ? 17.299 2.183 -18.956 1.00 17.75 310 VAL A CA 1
ATOM 2401 C C . VAL A 1 315 ? 18.641 1.562 -19.315 1.00 18.86 310 VAL A C 1
ATOM 2402 O O . VAL A 1 315 ? 18.715 0.413 -19.772 1.00 19.19 310 VAL A O 1
ATOM 2406 N N . ARG A 1 316 ? 19.723 2.317 -19.126 1.00 18.80 311 ARG A N 1
ATOM 2407 C CA . ARG A 1 316 ? 21.061 1.765 -19.355 1.00 18.53 311 ARG A CA 1
ATOM 2408 C C . ARG A 1 316 ? 21.374 0.644 -18.360 1.00 21.61 311 ARG A C 1
ATOM 2409 O O . ARG A 1 316 ? 21.905 -0.413 -18.738 1.00 19.34 311 ARG A O 1
ATOM 2417 N N . ALA A 1 317 ? 21.059 0.864 -17.078 1.00 16.14 312 ALA A N 1
ATOM 2418 C CA . ALA A 1 317 ? 21.449 -0.088 -16.042 1.00 16.53 312 ALA A CA 1
ATOM 2419 C C . ALA A 1 317 ? 20.798 -1.438 -16.266 1.00 18.08 312 ALA A C 1
ATOM 2420 O O . ALA A 1 317 ? 21.445 -2.486 -16.145 1.00 18.10 312 ALA A O 1
ATOM 2422 N N . ASN A 1 318 ? 19.493 -1.425 -16.545 1.00 18.69 313 ASN A N 1
ATOM 2423 C CA . ASN A 1 318 ? 18.769 -2.641 -16.887 1.00 20.27 313 ASN A CA 1
ATOM 2424 C C . ASN A 1 318 ? 19.438 -3.373 -18.034 1.00 20.59 313 ASN A C 1
ATOM 2425 O O . ASN A 1 318 ? 19.599 -4.601 -17.988 1.00 21.52 313 ASN A O 1
ATOM 2430 N N . ASP A 1 319 ? 19.828 -2.634 -19.083 1.00 17.39 314 ASP A N 1
ATOM 2431 C CA . ASP A 1 319 ? 20.419 -3.261 -20.263 1.00 18.48 314 ASP A CA 1
ATOM 2432 C C . ASP A 1 319 ? 21.780 -3.854 -19.941 1.00 19.68 314 ASP A C 1
ATOM 2433 O O . ASP A 1 319 ? 22.053 -5.013 -20.268 1.00 20.44 314 ASP A O 1
ATOM 2438 N N . ALA A 1 320 ? 22.641 -3.074 -19.280 1.00 19.14 315 ALA A N 1
ATOM 2439 C CA . ALA A 1 320 ? 23.951 -3.580 -18.890 1.00 20.96 315 ALA A CA 1
ATOM 2440 C C . ALA A 1 320 ? 23.820 -4.848 -18.051 1.00 21.08 315 ALA A C 1
ATOM 2441 O O . ALA A 1 320 ? 24.487 -5.856 -18.320 1.00 22.12 315 ALA A O 1
ATOM 2443 N N . TRP A 1 321 ? 22.934 -4.831 -17.045 1.00 20.52 316 TRP A N 1
ATOM 2444 C CA . TRP A 1 321 ? 22.771 -6.012 -16.197 1.00 18.86 316 TRP A CA 1
ATOM 2445 C C . TRP A 1 321 ? 22.251 -7.200 -16.995 1.00 19.91 316 TRP A C 1
ATOM 2446 O O . TRP A 1 321 ? 22.696 -8.338 -16.796 1.00 19.56 316 TRP A O 1
ATOM 2457 N N . SER A 1 322 ? 21.314 -6.955 -17.912 1.00 21.83 317 SER A N 1
ATOM 2458 C CA . SER A 1 322 ? 20.691 -8.051 -18.648 1.00 18.98 317 SER A CA 1
ATOM 2459 C C . SER A 1 322 ? 21.705 -8.845 -19.452 1.00 21.83 317 SER A C 1
ATOM 2460 O O . SER A 1 322 ? 21.520 -10.055 -19.659 1.00 17.30 317 SER A O 1
ATOM 2463 N N . PHE A 1 323 ? 22.777 -8.190 -19.912 1.00 18.12 318 PHE A N 1
ATOM 2464 C CA . PHE A 1 323 ? 23.826 -8.865 -20.675 1.00 18.74 318 PHE A CA 1
ATOM 2465 C C . PHE A 1 323 ? 24.963 -9.378 -19.786 1.00 19.56 318 PHE A C 1
ATOM 2466 O O . PHE A 1 323 ? 25.481 -10.476 -20.031 1.00 19.14 318 PHE A O 1
ATOM 2474 N N . GLU A 1 324 ? 25.341 -8.629 -18.735 1.00 18.64 319 GLU A N 1
ATOM 2475 C CA . GLU A 1 324 ? 26.453 -9.052 -17.880 1.00 20.57 319 GLU A CA 1
ATOM 2476 C C . GLU A 1 324 ? 26.040 -10.190 -16.935 1.00 22.04 319 GLU A C 1
ATOM 2477 O O . GLU A 1 324 ? 26.854 -11.070 -16.620 1.00 22.83 319 GLU A O 1
ATOM 2483 N N . SER A 1 325 ? 24.796 -10.181 -16.456 1.00 21.97 320 SER A N 1
ATOM 2484 C CA . SER A 1 325 ? 24.340 -11.203 -15.525 1.00 19.27 320 SER A CA 1
ATOM 2485 C C . SER A 1 325 ? 24.290 -12.574 -16.190 1.00 19.74 320 SER A C 1
ATOM 2486 O O . SER A 1 325 ? 24.316 -12.719 -17.423 1.00 18.96 320 SER A O 1
ATOM 2489 N N . TRP A 1 326 ? 24.229 -13.589 -15.337 1.00 17.16 321 TRP A N 1
ATOM 2490 C CA . TRP A 1 326 ? 23.940 -14.961 -15.718 1.00 21.80 321 TRP A CA 1
ATOM 2491 C C . TRP A 1 326 ? 22.460 -15.189 -16.043 1.00 23.94 321 TRP A C 1
ATOM 2492 O O . TRP A 1 326 ? 22.133 -16.203 -16.667 1.00 19.32 321 TRP A O 1
ATOM 2503 N N . ARG A 1 327 ? 21.581 -14.236 -15.690 1.00 23.25 322 ARG A N 1
ATOM 2504 C CA . ARG A 1 327 ? 20.136 -14.491 -15.612 1.00 23.74 322 ARG A CA 1
ATOM 2505 C C . ARG A 1 327 ? 19.536 -14.942 -16.938 1.00 26.33 322 ARG A C 1
ATOM 2506 O O . ARG A 1 327 ? 18.701 -15.853 -16.965 1.00 26.71 322 ARG A O 1
ATOM 2514 N N . TYR A 1 328 ? 19.922 -14.308 -18.042 1.00 26.27 323 TYR A N 1
ATOM 2515 C CA . TYR A 1 328 ? 19.352 -14.599 -19.355 1.00 22.98 323 TYR A CA 1
ATOM 2516 C C . TYR A 1 328 ? 20.282 -15.362 -20.283 1.00 23.60 323 TYR A C 1
ATOM 2517 O O . TYR A 1 328 ? 19.830 -16.247 -21.014 1.00 22.46 323 TYR A O 1
ATOM 2526 N N . PHE A 1 329 ? 21.570 -15.035 -20.292 1.00 20.26 324 PHE A N 1
ATOM 2527 C CA . PHE A 1 329 ? 22.497 -15.561 -21.292 1.00 22.35 324 PHE A CA 1
ATOM 2528 C C . PHE A 1 329 ? 23.613 -16.402 -20.688 1.00 22.21 324 PHE A C 1
ATOM 2529 O O . PHE A 1 329 ? 24.580 -16.724 -21.390 1.00 20.17 324 PHE A O 1
ATOM 2537 N N . LYS A 1 330 ? 23.500 -16.768 -19.413 1.00 21.64 325 LYS A N 1
ATOM 2538 C CA . LYS A 1 330 ? 24.554 -17.455 -18.672 1.00 24.78 325 LYS A CA 1
ATOM 2539 C C . LYS A 1 330 ? 25.884 -16.708 -18.779 1.00 21.65 325 LYS A C 1
ATOM 2540 O O . LYS A 1 330 ? 26.006 -15.581 -18.292 1.00 21.79 325 LYS A O 1
ATOM 2546 N N . TYR A 1 331 ? 26.887 -17.315 -19.407 1.00 24.17 326 TYR A N 1
ATOM 2547 C CA . TYR A 1 331 ? 28.190 -16.680 -19.575 1.00 23.77 326 TYR A CA 1
ATOM 2548 C C . TYR A 1 331 ? 28.447 -16.215 -21.013 1.00 25.30 326 TYR A C 1
ATOM 2549 O O . TYR A 1 331 ? 29.593 -15.941 -21.385 1.00 26.74 326 TYR A O 1
ATOM 2558 N N . ASP A 1 332 ? 27.401 -16.093 -21.821 1.00 22.44 327 ASP A N 1
ATOM 2559 C CA . ASP A 1 332 ? 27.534 -15.730 -23.232 1.00 24.93 327 ASP A CA 1
ATOM 2560 C C . ASP A 1 332 ? 27.064 -14.304 -23.508 1.00 23.95 327 ASP A C 1
ATOM 2561 O O . ASP A 1 332 ? 27.114 -13.853 -24.656 1.00 25.97 327 ASP A O 1
ATOM 2566 N N . GLY A 1 333 ? 26.605 -13.583 -22.481 1.00 22.95 328 GLY A N 1
ATOM 2567 C CA . GLY A 1 333 ? 25.906 -12.331 -22.717 1.00 18.72 328 GLY A CA 1
ATOM 2568 C C . GLY A 1 333 ? 26.791 -11.197 -23.192 1.00 21.17 328 GLY A C 1
ATOM 2569 O O . GLY A 1 333 ? 26.319 -10.300 -23.899 1.00 22.00 328 GLY A O 1
ATOM 2570 N N . LEU A 1 334 ? 28.070 -11.192 -22.798 1.00 21.02 329 LEU A N 1
ATOM 2571 C CA . LEU A 1 334 ? 28.938 -10.109 -23.264 1.00 24.01 329 LEU A CA 1
ATOM 2572 C C . LEU A 1 334 ? 29.213 -10.238 -24.760 1.00 23.91 329 LEU A C 1
ATOM 2573 O O . LEU A 1 334 ? 29.288 -9.229 -25.473 1.00 22.18 329 LEU A O 1
ATOM 2578 N N . ARG A 1 335 ? 29.367 -11.465 -25.259 1.00 21.98 330 ARG A N 1
ATOM 2579 C CA . ARG A 1 335 ? 29.468 -11.636 -26.705 1.00 24.06 330 ARG A CA 1
ATOM 2580 C C . ARG A 1 335 ? 28.186 -11.174 -27.386 1.00 24.39 330 ARG A C 1
ATOM 2581 O O . ARG A 1 335 ? 28.224 -10.426 -28.372 1.00 22.04 330 ARG A O 1
ATOM 2589 N N . ILE A 1 336 ? 27.035 -11.603 -26.864 1.00 24.74 331 ILE A N 1
ATOM 2590 C CA . ILE A 1 336 ? 25.775 -11.231 -27.489 1.00 21.66 331 ILE A CA 1
ATOM 2591 C C . ILE A 1 336 ? 25.605 -9.727 -27.459 1.00 22.59 331 ILE A C 1
ATOM 2592 O O . ILE A 1 336 ? 25.170 -9.118 -28.448 1.00 21.93 331 ILE A O 1
ATOM 2597 N N . GLN A 1 337 ? 25.968 -9.097 -26.336 1.00 21.17 332 GLN A N 1
ATOM 2598 C CA . GLN A 1 337 ? 25.870 -7.642 -26.253 1.00 20.67 332 GLN A CA 1
ATOM 2599 C C . GLN A 1 337 ? 26.632 -6.969 -27.390 1.00 21.31 332 GLN A C 1
ATOM 2600 O O . GLN A 1 337 ? 26.189 -5.947 -27.932 1.00 19.63 332 GLN A O 1
ATOM 2606 N N . LYS A 1 338 ? 27.773 -7.541 -27.776 1.00 20.95 333 LYS A N 1
ATOM 2607 C CA . LYS A 1 338 ? 28.570 -6.945 -28.848 1.00 21.89 333 LYS A CA 1
ATOM 2608 C C . LYS A 1 338 ? 28.020 -7.294 -30.231 1.00 22.91 333 LYS A C 1
ATOM 2609 O O . LYS A 1 338 ? 27.812 -6.402 -31.063 1.00 22.67 333 LYS A O 1
ATOM 2615 N N . GLU A 1 339 ? 27.784 -8.590 -30.494 1.00 21.72 334 GLU A N 1
ATOM 2616 C CA . GLU A 1 339 ? 27.442 -9.106 -31.824 1.00 22.90 334 GLU A CA 1
ATOM 2617 C C . GLU A 1 339 ? 25.947 -9.076 -32.137 1.00 24.51 334 GLU A C 1
ATOM 2618 O O . GLU A 1 339 ? 25.581 -9.035 -33.320 1.00 21.64 334 GLU A O 1
ATOM 2624 N N . ARG A 1 340 ? 25.091 -9.119 -31.109 1.00 19.02 335 ARG A N 1
ATOM 2625 C CA . ARG A 1 340 ? 23.627 -9.049 -31.180 1.00 20.87 335 ARG A CA 1
ATOM 2626 C C . ARG A 1 340 ? 22.997 -10.352 -31.663 1.00 24.85 335 ARG A C 1
ATOM 2627 O O . ARG A 1 340 ? 21.859 -10.661 -31.280 1.00 25.17 335 ARG A O 1
ATOM 2635 N N . TRP A 1 341 ? 23.740 -11.132 -32.457 1.00 24.71 336 TRP A N 1
ATOM 2636 C CA . TRP A 1 341 ? 23.241 -12.392 -32.996 1.00 24.49 336 TRP A CA 1
ATOM 2637 C C . TRP A 1 341 ? 23.144 -13.469 -31.918 1.00 28.04 336 TRP A C 1
ATOM 2638 O O . TRP A 1 341 ? 24.068 -13.665 -31.122 1.00 29.33 336 TRP A O 1
ATOM 2649 N N . VAL A 1 342 ? 22.014 -14.170 -31.905 1.00 32.66 337 VAL A N 1
ATOM 2650 C CA . VAL A 1 342 ? 21.775 -15.226 -30.929 1.00 31.82 337 VAL A CA 1
ATOM 2651 C C . VAL A 1 342 ? 21.184 -16.485 -31.560 1.00 32.08 337 VAL A C 1
ATOM 2652 O O . VAL A 1 342 ? 20.211 -16.426 -32.311 1.00 30.48 337 VAL A O 1
ATOM 2656 N N . GLU A 1 343 ? 21.810 -17.617 -31.248 1.00 31.87 338 GLU A N 1
ATOM 2657 C CA . GLU A 1 343 ? 21.379 -18.911 -31.750 1.00 34.48 338 GLU A CA 1
ATOM 2658 C C . GLU A 1 343 ? 20.138 -19.361 -30.998 1.00 33.37 338 GLU A C 1
ATOM 2659 O O . GLU A 1 343 ? 20.099 -19.341 -29.768 1.00 32.17 338 GLU A O 1
ATOM 2665 N N . LEU A 1 344 ? 19.124 -19.767 -31.750 1.00 31.97 339 LEU A N 1
ATOM 2666 C CA . LEU A 1 344 ? 17.883 -20.205 -31.182 1.00 35.25 339 LEU A CA 1
ATOM 2667 C C . LEU A 1 344 ? 18.034 -21.503 -30.417 1.00 37.93 339 LEU A C 1
ATOM 2668 O O . LEU A 1 344 ? 18.445 -22.489 -30.960 1.00 37.78 339 LEU A O 1
ATOM 2673 N N . LEU A 1 345 ? 17.698 -21.496 -29.147 1.00 33.69 340 LEU A N 1
ATOM 2674 C CA . LEU A 1 345 ? 17.810 -22.724 -28.372 1.00 37.83 340 LEU A CA 1
ATOM 2675 C C . LEU A 1 345 ? 16.828 -23.763 -28.905 1.00 39.32 340 LEU A C 1
ATOM 2676 O O . LEU A 1 345 ? 15.707 -23.417 -29.297 1.00 38.05 340 LEU A O 1
ATOM 2681 N N . PRO A 1 346 ? 17.214 -25.033 -28.956 1.00 42.08 341 PRO A N 1
ATOM 2682 C CA . PRO A 1 346 ? 16.277 -26.079 -29.384 1.00 39.75 341 PRO A CA 1
ATOM 2683 C C . PRO A 1 346 ? 15.254 -26.340 -28.293 1.00 44.66 341 PRO A C 1
ATOM 2684 O O . PRO A 1 346 ? 15.433 -25.883 -27.154 1.00 44.05 341 PRO A O 1
ATOM 2688 N N . PRO A 1 347 ? 14.162 -27.041 -28.596 1.00 46.08 342 PRO A N 1
ATOM 2689 C CA . PRO A 1 347 ? 13.172 -27.333 -27.553 1.00 44.72 342 PRO A CA 1
ATOM 2690 C C . PRO A 1 347 ? 13.829 -27.992 -26.350 1.00 50.58 342 PRO A C 1
ATOM 2691 O O . PRO A 1 347 ? 14.748 -28.803 -26.488 1.00 54.07 342 PRO A O 1
ATOM 2695 N N . ALA A 1 348 ? 13.381 -27.603 -25.160 1.00 47.61 343 ALA A N 1
ATOM 2696 C CA . ALA A 1 348 ? 13.921 -28.167 -23.930 1.00 52.46 343 ALA A CA 1
ATOM 2697 C C . ALA A 1 348 ? 13.255 -29.508 -23.632 1.00 50.65 343 ALA A C 1
ATOM 2698 O O . ALA A 1 348 ? 13.933 -30.503 -23.379 1.00 56.98 343 ALA A O 1
ATOM 2700 N N . THR B 1 21 ? 8.108 19.193 -58.311 1.00 42.23 16 THR B N 1
ATOM 2701 C CA . THR B 1 21 ? 7.530 20.503 -58.039 1.00 45.02 16 THR B CA 1
ATOM 2702 C C . THR B 1 21 ? 7.584 20.832 -56.551 1.00 45.37 16 THR B C 1
ATOM 2703 O O . THR B 1 21 ? 7.499 21.996 -56.159 1.00 43.74 16 THR B O 1
ATOM 2707 N N . ARG B 1 22 ? 7.726 19.800 -55.726 1.00 41.84 17 ARG B N 1
ATOM 2708 C CA . ARG B 1 22 ? 7.790 19.979 -54.280 1.00 40.93 17 ARG B CA 1
ATOM 2709 C C . ARG B 1 22 ? 8.795 19.025 -53.644 1.00 38.60 17 ARG B C 1
ATOM 2710 O O . ARG B 1 22 ? 9.038 17.932 -54.154 1.00 38.72 17 ARG B O 1
ATOM 2718 N N . PHE B 1 23 ? 9.374 19.448 -52.525 1.00 39.54 18 PHE B N 1
ATOM 2719 C CA . PHE B 1 23 ? 10.335 18.652 -51.823 1.00 34.52 18 PHE B CA 1
ATOM 2720 C C . PHE B 1 23 ? 10.053 18.653 -50.347 1.00 32.09 18 PHE B C 1
ATOM 2721 O O . PHE B 1 23 ? 9.452 19.539 -49.841 1.00 32.98 18 PHE B O 1
ATOM 2729 N N . PHE B 1 24 ? 10.493 17.588 -49.683 1.00 35.83 19 PHE B N 1
ATOM 2730 C CA . PHE B 1 24 ? 10.267 17.416 -48.255 1.00 31.65 19 PHE B CA 1
ATOM 2731 C C . PHE B 1 24 ? 11.494 17.682 -47.391 1.00 30.45 19 PHE B C 1
ATOM 2732 O O . PHE B 1 24 ? 12.459 16.918 -47.393 1.00 26.08 19 PHE B O 1
ATOM 2740 N N . ILE B 1 25 ? 11.430 18.789 -46.655 1.00 30.44 20 ILE B N 1
ATOM 2741 C CA . ILE B 1 25 ? 12.492 19.175 -45.744 1.00 33.24 20 ILE B CA 1
ATOM 2742 C C . ILE B 1 25 ? 12.403 18.228 -44.560 1.00 29.59 20 ILE B C 1
ATOM 2743 O O . ILE B 1 25 ? 11.407 18.218 -43.838 1.00 31.41 20 ILE B O 1
ATOM 2748 N N . PRO B 1 26 ? 13.452 17.425 -44.359 1.00 31.29 21 PRO B N 1
ATOM 2749 C CA . PRO B 1 26 ? 13.501 16.429 -43.285 1.00 29.72 21 PRO B CA 1
ATOM 2750 C C . PRO B 1 26 ? 13.336 17.016 -41.933 1.00 31.50 21 PRO B C 1
ATOM 2751 O O . PRO B 1 26 ? 13.875 18.058 -41.638 1.00 29.79 21 PRO B O 1
ATOM 2755 N N . ASP B 1 27 ? 12.580 16.319 -41.087 1.00 29.79 22 ASP B N 1
ATOM 2756 C CA . ASP B 1 27 ? 12.338 16.752 -39.715 1.00 30.29 22 ASP B CA 1
ATOM 2757 C C . ASP B 1 27 ? 13.501 16.314 -38.832 1.00 30.14 22 ASP B C 1
ATOM 2758 O O . ASP B 1 27 ? 13.354 15.461 -37.957 1.00 26.39 22 ASP B O 1
ATOM 2763 N N . THR B 1 28 ? 14.657 16.921 -39.076 1.00 25.55 23 THR B N 1
ATOM 2764 C CA . THR B 1 28 ? 15.886 16.603 -38.357 1.00 26.17 23 THR B CA 1
ATOM 2765 C C . THR B 1 28 ? 15.855 16.812 -36.843 1.00 23.88 23 THR B C 1
ATOM 2766 O O . THR B 1 28 ? 16.571 16.124 -36.116 1.00 27.98 23 THR B O 1
ATOM 2770 N N . LEU B 1 29 ? 15.043 17.746 -36.356 1.00 24.69 24 LEU B N 1
ATOM 2771 C CA . LEU B 1 29 ? 15.020 17.981 -34.936 1.00 29.59 24 LEU B CA 1
ATOM 2772 C C . LEU B 1 29 ? 13.772 17.505 -34.243 1.00 30.57 24 LEU B C 1
ATOM 2773 O O . LEU B 1 29 ? 13.424 17.985 -33.206 1.00 31.73 24 LEU B O 1
ATOM 2778 N N . ALA B 1 30 ? 13.097 16.572 -34.855 1.00 30.59 25 ALA B N 1
ATOM 2779 C CA . ALA B 1 30 ? 11.883 16.052 -34.287 1.00 33.80 25 ALA B CA 1
ATOM 2780 C C . ALA B 1 30 ? 12.014 15.580 -32.841 1.00 31.62 25 ALA B C 1
ATOM 2781 O O . ALA B 1 30 ? 11.211 15.905 -32.020 1.00 31.51 25 ALA B O 1
ATOM 2783 N N . ASN B 1 31 ? 13.063 14.811 -32.558 1.00 31.26 26 ASN B N 1
ATOM 2784 C CA . ASN B 1 31 ? 13.275 14.279 -31.213 1.00 28.18 26 ASN B CA 1
ATOM 2785 C C . ASN B 1 31 ? 14.475 14.872 -30.472 1.00 31.82 26 ASN B C 1
ATOM 2786 O O . ASN B 1 31 ? 14.960 14.285 -29.505 1.00 29.20 26 ASN B O 1
ATOM 2791 N N . TRP B 1 32 ? 14.952 16.028 -30.920 1.00 28.82 27 TRP B N 1
ATOM 2792 C CA . TRP B 1 32 ? 16.083 16.678 -30.273 1.00 28.33 27 TRP B CA 1
ATOM 2793 C C . TRP B 1 32 ? 15.725 17.079 -28.840 1.00 30.61 27 TRP B C 1
ATOM 2794 O O . TRP B 1 32 ? 14.686 17.717 -28.621 1.00 29.19 27 TRP B O 1
ATOM 2805 N N . PRO B 1 33 ? 16.576 16.766 -27.852 1.00 29.99 28 PRO B N 1
ATOM 2806 C CA . PRO B 1 33 ? 16.153 16.906 -26.449 1.00 30.59 28 PRO B CA 1
ATOM 2807 C C . PRO B 1 33 ? 15.937 18.332 -25.986 1.00 31.11 28 PRO B C 1
ATOM 2808 O O . PRO B 1 33 ? 15.341 18.510 -24.919 1.00 31.89 28 PRO B O 1
ATOM 2812 N N . TRP B 1 34 ? 16.394 19.357 -26.712 1.00 29.04 29 TRP B N 1
ATOM 2813 C CA . TRP B 1 34 ? 16.179 20.721 -26.237 1.00 28.19 29 TRP B CA 1
ATOM 2814 C C . TRP B 1 34 ? 14.919 21.290 -26.872 1.00 26.38 29 TRP B C 1
ATOM 2815 O O . TRP B 1 34 ? 14.848 21.379 -28.104 1.00 29.10 29 TRP B O 1
ATOM 2826 N N . PRO B 1 35 ? 13.920 21.671 -26.085 1.00 31.63 30 PRO B N 1
ATOM 2827 C CA . PRO B 1 35 ? 12.697 22.242 -26.657 1.00 27.91 30 PRO B CA 1
ATOM 2828 C C . PRO B 1 35 ? 12.857 23.723 -26.970 1.00 29.10 30 PRO B C 1
ATOM 2829 O O . PRO B 1 35 ? 13.744 24.407 -26.449 1.00 27.49 30 PRO B O 1
ATOM 2833 N N . ARG B 1 36 ? 11.948 24.221 -27.816 1.00 29.20 31 ARG B N 1
ATOM 2834 C CA . ARG B 1 36 ? 11.927 25.648 -28.130 1.00 28.69 31 ARG B CA 1
ATOM 2835 C C . ARG B 1 36 ? 11.709 26.470 -26.869 1.00 30.36 31 ARG B C 1
ATOM 2836 O O . ARG B 1 36 ? 10.755 26.240 -26.121 1.00 30.09 31 ARG B O 1
ATOM 2844 N N . ALA B 1 37 ? 12.587 27.445 -26.648 1.00 26.43 32 ALA B N 1
ATOM 2845 C CA . ALA B 1 37 ? 12.526 28.304 -25.474 1.00 30.58 32 ALA B CA 1
ATOM 2846 C C . ALA B 1 37 ? 12.854 29.732 -25.889 1.00 29.03 32 ALA B C 1
ATOM 2847 O O . ALA B 1 37 ? 13.718 29.951 -26.745 1.00 30.77 32 ALA B O 1
ATOM 2849 N N . LEU B 1 38 ? 12.176 30.696 -25.269 1.00 26.53 33 LEU B N 1
ATOM 2850 C CA . LEU B 1 38 ? 12.287 32.103 -25.635 1.00 28.21 33 LEU B CA 1
ATOM 2851 C C . LEU B 1 38 ? 12.615 32.922 -24.401 1.00 34.66 33 LEU B C 1
ATOM 2852 O O . LEU B 1 38 ? 11.923 32.815 -23.383 1.00 34.86 33 LEU B O 1
ATOM 2857 N N . ASN B 1 39 ? 13.660 33.736 -24.492 1.00 31.33 34 ASN B N 1
ATOM 2858 C CA . ASN B 1 39 ? 14.040 34.579 -23.370 1.00 33.08 34 ASN B CA 1
ATOM 2859 C C . ASN B 1 39 ? 12.860 35.462 -22.957 1.00 35.42 34 ASN B C 1
ATOM 2860 O O . ASN B 1 39 ? 12.166 36.012 -23.826 1.00 33.90 34 ASN B O 1
ATOM 2865 N N . PRO B 1 40 ? 12.574 35.595 -21.656 1.00 37.27 35 PRO B N 1
ATOM 2866 C CA . PRO B 1 40 ? 11.410 36.397 -21.241 1.00 37.27 35 PRO B CA 1
ATOM 2867 C C . PRO B 1 40 ? 11.529 37.862 -21.616 1.00 38.95 35 PRO B C 1
ATOM 2868 O O . PRO B 1 40 ? 10.506 38.545 -21.738 1.00 39.61 35 PRO B O 1
ATOM 2872 N N . ALA B 1 41 ? 12.740 38.365 -21.815 1.00 38.25 36 ALA B N 1
ATOM 2873 C CA . ALA B 1 41 ? 12.941 39.747 -22.221 1.00 42.27 36 ALA B CA 1
ATOM 2874 C C . ALA B 1 41 ? 12.903 39.955 -23.736 1.00 40.11 36 ALA B C 1
ATOM 2875 O O . ALA B 1 41 ? 13.329 41.015 -24.202 1.00 41.29 36 ALA B O 1
ATOM 2877 N N . TYR B 1 42 ? 12.405 38.983 -24.507 1.00 36.64 37 TYR B N 1
ATOM 2878 C CA . TYR B 1 42 ? 12.348 39.126 -25.961 1.00 39.72 37 TYR B CA 1
ATOM 2879 C C . TYR B 1 42 ? 11.775 40.481 -26.373 1.00 43.85 37 TYR B C 1
ATOM 2880 O O . TYR B 1 42 ? 12.422 41.250 -27.090 1.00 45.73 37 TYR B O 1
ATOM 2889 N N . GLU B 1 43 ? 10.562 40.793 -25.911 1.00 41.75 38 GLU B N 1
ATOM 2890 C CA . GLU B 1 43 ? 9.888 42.021 -26.326 1.00 42.17 38 GLU B CA 1
ATOM 2891 C C . GLU B 1 43 ? 10.736 43.251 -26.028 1.00 44.90 38 GLU B C 1
ATOM 2892 O O . GLU B 1 43 ? 10.941 44.108 -26.896 1.00 49.09 38 GLU B O 1
ATOM 2898 N N . GLN B 1 44 ? 11.222 43.383 -24.824 1.00 43.61 39 GLN B N 1
ATOM 2899 C CA . GLN B 1 44 ? 12.004 44.528 -24.453 1.00 44.26 39 GLN B CA 1
ATOM 2900 C C . GLN B 1 44 ? 13.303 44.554 -25.174 1.00 48.99 39 GLN B C 1
ATOM 2901 O O . GLN B 1 44 ? 13.692 45.547 -25.718 1.00 47.79 39 GLN B O 1
ATOM 2907 N N . CYS B 1 45 ? 13.962 43.407 -25.211 1.00 48.03 40 CYS B N 1
ATOM 2908 C CA . CYS B 1 45 ? 15.232 43.261 -25.886 1.00 45.35 40 CYS B CA 1
ATOM 2909 C C . CYS B 1 45 ? 15.077 43.626 -27.347 1.00 43.85 40 CYS B C 1
ATOM 2910 O O . CYS B 1 45 ? 15.872 44.355 -27.855 1.00 47.66 40 CYS B O 1
ATOM 2913 N N . LYS B 1 46 ? 14.018 43.154 -27.987 1.00 43.56 41 LYS B N 1
ATOM 2914 C CA . LYS B 1 46 ? 13.689 43.521 -29.340 1.00 46.24 41 LYS B CA 1
ATOM 2915 C C . LYS B 1 46 ? 13.540 44.998 -29.567 1.00 48.19 41 LYS B C 1
ATOM 2916 O O . LYS B 1 46 ? 14.111 45.513 -30.481 1.00 49.22 41 LYS B O 1
ATOM 2922 N N . ALA B 1 47 ? 12.747 45.665 -28.753 1.00 50.72 42 ALA B N 1
ATOM 2923 C CA . ALA B 1 47 ? 12.561 47.104 -28.896 1.00 49.68 42 ALA B CA 1
ATOM 2924 C C . ALA B 1 47 ? 13.827 47.928 -28.604 1.00 48.83 42 ALA B C 1
ATOM 2925 O O . ALA B 1 47 ? 14.010 48.974 -29.142 1.00 53.35 42 ALA B O 1
ATOM 2927 N N . ASP B 1 48 ? 14.711 47.435 -27.767 1.00 45.92 43 ASP B N 1
ATOM 2928 C CA . ASP B 1 48 ? 15.928 48.172 -27.443 1.00 47.00 43 ASP B CA 1
ATOM 2929 C C . ASP B 1 48 ? 16.966 48.028 -28.548 1.00 48.71 43 ASP B C 1
ATOM 2930 O O . ASP B 1 48 ? 17.497 49.027 -29.052 1.00 47.98 43 ASP B O 1
ATOM 2935 N N . SER B 1 49 ? 17.255 46.784 -28.943 1.00 48.98 44 SER B N 1
ATOM 2936 C CA . SER B 1 49 ? 18.250 46.543 -29.983 1.00 47.13 44 SER B CA 1
ATOM 2937 C C . SER B 1 49 ? 17.821 47.145 -31.314 1.00 48.41 44 SER B C 1
ATOM 2938 O O . SER B 1 49 ? 18.652 47.706 -32.038 1.00 49.97 44 SER B O 1
ATOM 2941 N N . ALA B 1 50 ? 16.533 47.034 -31.657 1.00 49.29 45 ALA B N 1
ATOM 2942 C CA . ALA B 1 50 ? 16.027 47.677 -32.866 1.00 50.02 45 ALA B CA 1
ATOM 2943 C C . ALA B 1 50 ? 16.289 49.179 -32.835 1.00 48.91 45 ALA B C 1
ATOM 2944 O O . ALA B 1 50 ? 16.827 49.747 -33.791 1.00 48.59 45 ALA B O 1
ATOM 2946 N N . ALA B 1 51 ? 15.941 49.832 -31.722 1.00 54.34 46 ALA B N 1
ATOM 2947 C CA . ALA B 1 51 ? 16.230 51.256 -31.568 1.00 52.59 46 ALA B CA 1
ATOM 2948 C C . ALA B 1 51 ? 17.721 51.544 -31.688 1.00 50.00 46 ALA B C 1
ATOM 2949 O O . ALA B 1 51 ? 18.119 52.464 -32.413 1.00 45.62 46 ALA B O 1
ATOM 2951 N N . TRP B 1 52 ? 18.556 50.789 -30.959 1.00 50.32 47 TRP B N 1
ATOM 2952 C CA . TRP B 1 52 ? 20.001 51.026 -30.984 1.00 49.53 47 TRP B CA 1
ATOM 2953 C C . TRP B 1 52 ? 20.541 50.921 -32.401 1.00 48.33 47 TRP B C 1
ATOM 2954 O O . TRP B 1 52 ? 21.307 51.778 -32.853 1.00 50.77 47 TRP B O 1
ATOM 2965 N N . CYS B 1 53 ? 20.162 49.864 -33.114 1.00 43.73 48 CYS B N 1
ATOM 2966 C CA . CYS B 1 53 ? 20.568 49.744 -34.505 1.00 47.66 48 CYS B CA 1
ATOM 2967 C C . CYS B 1 53 ? 20.026 50.909 -35.332 1.00 50.45 48 CYS B C 1
ATOM 2968 O O . CYS B 1 53 ? 20.793 51.658 -35.949 1.00 50.95 48 CYS B O 1
ATOM 2971 N N . GLU B 1 54 ? 18.704 51.106 -35.319 1.00 48.86 49 GLU B N 1
ATOM 2972 C CA . GLU B 1 54 ? 18.074 51.958 -36.325 1.00 51.98 49 GLU B CA 1
ATOM 2973 C C . GLU B 1 54 ? 18.278 53.448 -36.084 1.00 49.93 49 GLU B C 1
ATOM 2974 O O . GLU B 1 54 ? 17.966 54.241 -36.976 1.00 48.07 49 GLU B O 1
ATOM 2980 N N . LYS B 1 55 ? 18.812 53.845 -34.928 1.00 52.01 50 LYS B N 1
ATOM 2981 C CA . LYS B 1 55 ? 19.176 55.243 -34.720 1.00 51.68 50 LYS B CA 1
ATOM 2982 C C . LYS B 1 55 ? 20.322 55.677 -35.614 1.00 49.60 50 LYS B C 1
ATOM 2983 O O . LYS B 1 55 ? 20.560 56.884 -35.751 1.00 46.57 50 LYS B O 1
ATOM 2989 N N . TYR B 1 56 ? 21.066 54.726 -36.177 1.00 48.61 51 TYR B N 1
ATOM 2990 C CA . TYR B 1 56 ? 22.182 55.050 -37.052 1.00 48.21 51 TYR B CA 1
ATOM 2991 C C . TYR B 1 56 ? 21.754 55.269 -38.493 1.00 43.97 51 TYR B C 1
ATOM 2992 O O . TYR B 1 56 ? 22.575 55.711 -39.302 1.00 47.76 51 TYR B O 1
ATOM 3001 N N . LYS B 1 57 ? 20.496 54.977 -38.823 1.00 45.23 52 LYS B N 1
ATOM 3002 C CA . LYS B 1 57 ? 19.959 55.186 -40.168 1.00 47.17 52 LYS B CA 1
ATOM 3003 C C . LYS B 1 57 ? 20.850 54.536 -41.223 1.00 43.57 52 LYS B C 1
ATOM 3004 O O . LYS B 1 57 ? 21.028 55.066 -42.320 1.00 48.24 52 LYS B O 1
ATOM 3010 N N . ALA B 1 58 ? 21.426 53.381 -40.887 1.00 44.03 53 ALA B N 1
ATOM 3011 C CA . ALA B 1 58 ? 22.486 52.781 -41.696 1.00 48.32 53 ALA B CA 1
ATOM 3012 C C . ALA B 1 58 ? 22.008 51.673 -42.631 1.00 46.26 53 ALA B C 1
ATOM 3013 O O . ALA B 1 58 ? 22.839 51.065 -43.315 1.00 47.22 53 ALA B O 1
ATOM 3015 N N . PHE B 1 59 ? 20.711 51.392 -42.683 1.00 41.94 54 PHE B N 1
ATOM 3016 C CA . PHE B 1 59 ? 20.165 50.428 -43.626 1.00 39.24 54 PHE B CA 1
ATOM 3017 C C . PHE B 1 59 ? 19.477 51.150 -44.780 1.00 45.36 54 PHE B C 1
ATOM 3018 O O . PHE B 1 59 ? 18.790 52.156 -44.580 1.00 41.82 54 PHE B O 1
ATOM 3026 N N . SER B 1 60 ? 19.659 50.616 -45.991 1.00 42.51 55 SER B N 1
ATOM 3027 C CA . SER B 1 60 ? 18.858 51.023 -47.126 1.00 41.47 55 SER B CA 1
ATOM 3028 C C . SER B 1 60 ? 17.386 50.694 -46.872 1.00 42.03 55 SER B C 1
ATOM 3029 O O . SER B 1 60 ? 17.061 49.895 -45.989 1.00 38.24 55 SER B O 1
ATOM 3032 N N . PRO B 1 61 ? 16.477 51.303 -47.642 1.00 41.88 56 PRO B N 1
ATOM 3033 C CA . PRO B 1 61 ? 15.057 50.905 -47.561 1.00 45.30 56 PRO B CA 1
ATOM 3034 C C . PRO B 1 61 ? 14.806 49.408 -47.714 1.00 45.38 56 PRO B C 1
ATOM 3035 O O . PRO B 1 61 ? 14.084 48.819 -46.896 1.00 41.99 56 PRO B O 1
ATOM 3039 N N . LYS B 1 62 ? 15.360 48.782 -48.756 1.00 40.21 57 LYS B N 1
ATOM 3040 C CA . LYS B 1 62 ? 15.226 47.336 -48.900 1.00 43.01 57 LYS B CA 1
ATOM 3041 C C . LYS B 1 62 ? 15.706 46.614 -47.643 1.00 42.45 57 LYS B C 1
ATOM 3042 O O . LYS B 1 62 ? 15.019 45.727 -47.126 1.00 38.05 57 LYS B O 1
ATOM 3048 N N . ALA B 1 63 ? 16.875 47.011 -47.120 1.00 43.34 58 ALA B N 1
ATOM 3049 C CA . ALA B 1 63 ? 17.447 46.341 -45.953 1.00 38.32 58 ALA B CA 1
ATOM 3050 C C . ALA B 1 63 ? 16.568 46.508 -44.719 1.00 39.17 58 ALA B C 1
ATOM 3051 O O . ALA B 1 63 ? 16.409 45.565 -43.932 1.00 36.95 58 ALA B O 1
ATOM 3053 N N . GLN B 1 64 ? 15.992 47.700 -44.530 1.00 40.21 59 GLN B N 1
ATOM 3054 C CA . GLN B 1 64 ? 15.165 47.957 -43.356 1.00 39.42 59 GLN B CA 1
ATOM 3055 C C . GLN B 1 64 ? 13.985 46.999 -43.285 1.00 43.74 59 GLN B C 1
ATOM 3056 O O . GLN B 1 64 ? 13.642 46.505 -42.203 1.00 38.66 59 GLN B O 1
ATOM 3062 N N . LYS B 1 65 ? 13.375 46.711 -44.430 1.00 41.96 60 LYS B N 1
ATOM 3063 C CA . LYS B 1 65 ? 12.249 45.785 -44.473 1.00 39.25 60 LYS B CA 1
ATOM 3064 C C . LYS B 1 65 ? 12.717 44.392 -44.060 1.00 34.81 60 LYS B C 1
ATOM 3065 O O . LYS B 1 65 ? 12.029 43.680 -43.329 1.00 38.91 60 LYS B O 1
ATOM 3071 N N . ALA B 1 66 ? 13.894 44.005 -44.540 1.00 31.51 61 ALA B N 1
ATOM 3072 C CA . ALA B 1 66 ? 14.458 42.701 -44.214 1.00 37.59 61 ALA B CA 1
ATOM 3073 C C . ALA B 1 66 ? 14.778 42.630 -42.726 1.00 39.01 61 ALA B C 1
ATOM 3074 O O . ALA B 1 66 ? 14.357 41.705 -42.031 1.00 37.60 61 ALA B O 1
ATOM 3076 N N . PHE B 1 67 ? 15.527 43.617 -42.246 1.00 38.28 62 PHE B N 1
ATOM 3077 C CA . PHE B 1 67 ? 15.898 43.688 -40.858 1.00 36.87 62 PHE B CA 1
ATOM 3078 C C . PHE B 1 67 ? 14.656 43.470 -39.999 1.00 39.68 62 PHE B C 1
ATOM 3079 O O . PHE B 1 67 ? 14.628 42.638 -39.141 1.00 35.40 62 PHE B O 1
ATOM 3087 N N . ASN B 1 68 ? 13.609 44.205 -40.273 1.00 38.77 63 ASN B N 1
ATOM 3088 C CA . ASN B 1 68 ? 12.430 44.052 -39.480 1.00 42.07 63 ASN B CA 1
ATOM 3089 C C . ASN B 1 68 ? 11.743 42.697 -39.589 1.00 40.05 63 ASN B C 1
ATOM 3090 O O . ASN B 1 68 ? 11.416 42.079 -38.611 1.00 38.50 63 ASN B O 1
ATOM 3095 N N . LEU B 1 69 ? 11.567 42.240 -40.803 1.00 37.93 64 LEU B N 1
ATOM 3096 C CA . LEU B 1 69 ? 10.820 41.004 -41.017 1.00 36.31 64 LEU B CA 1
ATOM 3097 C C . LEU B 1 69 ? 11.619 39.760 -40.641 1.00 32.74 64 LEU B C 1
ATOM 3098 O O . LEU B 1 69 ? 11.027 38.717 -40.351 1.00 31.27 64 LEU B O 1
ATOM 3103 N N . CYS B 1 70 ? 12.953 39.836 -40.667 1.00 34.65 65 CYS B N 1
ATOM 3104 C CA . CYS B 1 70 ? 13.764 38.696 -40.247 1.00 33.02 65 CYS B CA 1
ATOM 3105 C C . CYS B 1 70 ? 13.776 38.544 -38.739 1.00 30.05 65 CYS B C 1
ATOM 3106 O O . CYS B 1 70 ? 13.974 37.435 -38.239 1.00 34.54 65 CYS B O 1
ATOM 3109 N N . ASP B 1 71 ? 13.596 39.641 -38.013 1.00 32.17 66 ASP B N 1
ATOM 3110 C CA . ASP B 1 71 ? 13.513 39.639 -36.556 1.00 38.24 66 ASP B CA 1
ATOM 3111 C C . ASP B 1 71 ? 14.682 38.867 -35.929 1.00 31.88 66 ASP B C 1
ATOM 3112 O O . ASP B 1 71 ? 14.528 37.793 -35.353 1.00 31.21 66 ASP B O 1
ATOM 3117 N N . PHE B 1 72 ? 15.871 39.452 -36.065 1.00 31.41 67 PHE B N 1
ATOM 3118 C CA . PHE B 1 72 ? 17.053 38.827 -35.491 1.00 30.82 67 PHE B CA 1
ATOM 3119 C C . PHE B 1 72 ? 17.023 38.858 -33.969 1.00 31.41 67 PHE B C 1
ATOM 3120 O O . PHE B 1 72 ? 17.768 38.109 -33.329 1.00 32.23 67 PHE B O 1
ATOM 3128 N N . ASN B 1 73 ? 16.116 39.634 -33.413 1.00 31.39 68 ASN B N 1
ATOM 3129 C CA . ASN B 1 73 ? 15.887 39.692 -32.001 1.00 34.68 68 ASN B CA 1
ATOM 3130 C C . ASN B 1 73 ? 15.230 38.366 -31.571 1.00 34.30 68 ASN B C 1
ATOM 3131 O O . ASN B 1 73 ? 15.493 37.890 -30.503 1.00 31.36 68 ASN B O 1
ATOM 3136 N N . LEU B 1 74 ? 14.353 37.836 -32.404 1.00 30.39 69 LEU B N 1
ATOM 3137 C CA . LEU B 1 74 ? 13.753 36.537 -32.140 1.00 28.89 69 LEU B CA 1
ATOM 3138 C C . LEU B 1 74 ? 14.813 35.445 -32.167 1.00 29.66 69 LEU B C 1
ATOM 3139 O O . LEU B 1 74 ? 14.923 34.651 -31.222 1.00 31.09 69 LEU B O 1
ATOM 3144 N N . LEU B 1 75 ? 15.608 35.392 -33.244 1.00 28.74 70 LEU B N 1
ATOM 3145 C CA . LEU B 1 75 ? 16.742 34.471 -33.289 1.00 29.99 70 LEU B CA 1
ATOM 3146 C C . LEU B 1 75 ? 17.558 34.551 -32.006 1.00 25.62 70 LEU B C 1
ATOM 3147 O O . LEU B 1 75 ? 17.802 33.536 -31.348 1.00 25.61 70 LEU B O 1
ATOM 3152 N N . ALA B 1 76 ? 17.964 35.760 -31.619 1.00 26.55 71 ALA B N 1
ATOM 3153 C CA . ALA B 1 76 ? 18.822 35.903 -30.443 1.00 30.29 71 ALA B CA 1
ATOM 3154 C C . ALA B 1 76 ? 18.114 35.435 -29.178 1.00 29.41 71 ALA B C 1
ATOM 3155 O O . ALA B 1 76 ? 18.701 34.709 -28.365 1.00 25.99 71 ALA B O 1
ATOM 3157 N N . SER B 1 77 ? 16.844 35.824 -29.013 1.00 24.35 72 SER B N 1
ATOM 3158 C CA . SER B 1 77 ? 16.091 35.506 -27.807 1.00 29.54 72 SER B CA 1
ATOM 3159 C C . SER B 1 77 ? 15.733 34.032 -27.715 1.00 30.56 72 SER B C 1
ATOM 3160 O O . SER B 1 77 ? 15.464 33.546 -26.610 1.00 28.88 72 SER B O 1
ATOM 3163 N N . LEU B 1 78 ? 15.708 33.320 -28.844 1.00 24.67 73 LEU B N 1
ATOM 3164 C CA . LEU B 1 78 ? 15.608 31.864 -28.795 1.00 27.08 73 LEU B CA 1
ATOM 3165 C C . LEU B 1 78 ? 16.938 31.242 -28.373 1.00 30.90 73 LEU B C 1
ATOM 3166 O O . LEU B 1 78 ? 16.974 30.330 -27.534 1.00 25.60 73 LEU B O 1
ATOM 3171 N N . ALA B 1 79 ? 18.044 31.733 -28.941 1.00 25.60 74 ALA B N 1
ATOM 3172 C CA . ALA B 1 79 ? 19.351 31.140 -28.684 1.00 26.12 74 ALA B CA 1
ATOM 3173 C C . ALA B 1 79 ? 19.782 31.333 -27.234 1.00 29.20 74 ALA B C 1
ATOM 3174 O O . ALA B 1 79 ? 20.365 30.425 -26.627 1.00 29.58 74 ALA B O 1
ATOM 3176 N N . TYR B 1 80 ? 19.510 32.508 -26.666 1.00 25.79 75 TYR B N 1
ATOM 3177 C CA . TYR B 1 80 ? 19.957 32.866 -25.327 1.00 27.37 75 TYR B CA 1
ATOM 3178 C C . TYR B 1 80 ? 18.794 32.851 -24.343 1.00 27.13 75 TYR B C 1
ATOM 3179 O O . TYR B 1 80 ? 18.747 33.647 -23.404 1.00 27.89 75 TYR B O 1
ATOM 3188 N N . ALA B 1 81 ? 17.848 31.934 -24.569 1.00 31.22 76 ALA B N 1
ATOM 3189 C CA . ALA B 1 81 ? 16.584 31.928 -23.834 1.00 30.84 76 ALA B CA 1
ATOM 3190 C C . ALA B 1 81 ? 16.806 31.791 -22.334 1.00 34.04 76 ALA B C 1
ATOM 3191 O O . ALA B 1 81 ? 16.088 32.404 -21.537 1.00 32.55 76 ALA B O 1
ATOM 3193 N N . HIS B 1 82 ? 17.795 30.997 -21.931 1.00 31.73 77 HIS B N 1
ATOM 3194 C CA . HIS B 1 82 ? 18.036 30.715 -20.527 1.00 34.49 77 HIS B CA 1
ATOM 3195 C C . HIS B 1 82 ? 19.092 31.626 -19.920 1.00 36.00 77 HIS B C 1
ATOM 3196 O O . HIS B 1 82 ? 19.486 31.427 -18.768 1.00 32.31 77 HIS B O 1
ATOM 3203 N N . LEU B 1 83 ? 19.549 32.616 -20.662 1.00 34.47 78 LEU B N 1
ATOM 3204 C CA . LEU B 1 83 ? 20.597 33.510 -20.202 1.00 31.27 78 LEU B CA 1
ATOM 3205 C C . LEU B 1 83 ? 19.968 34.750 -19.592 1.00 31.52 78 LEU B C 1
ATOM 3206 O O . LEU B 1 83 ? 18.772 35.002 -19.765 1.00 28.29 78 LEU B O 1
ATOM 3211 N N . PRO B 1 84 ? 20.741 35.541 -18.843 1.00 31.99 79 PRO B N 1
ATOM 3212 C CA . PRO B 1 84 ? 20.191 36.779 -18.277 1.00 31.40 79 PRO B CA 1
ATOM 3213 C C . PRO B 1 84 ? 19.746 37.765 -19.350 1.00 35.91 79 PRO B C 1
ATOM 3214 O O . PRO B 1 84 ? 20.115 37.675 -20.524 1.00 28.66 79 PRO B O 1
ATOM 3218 N N . GLU B 1 85 ? 18.960 38.744 -18.896 1.00 35.36 80 GLU B N 1
ATOM 3219 C CA . GLU B 1 85 ? 18.396 39.767 -19.766 1.00 34.98 80 GLU B CA 1
ATOM 3220 C C . GLU B 1 85 ? 19.473 40.537 -20.516 1.00 36.44 80 GLU B C 1
ATOM 3221 O O . GLU B 1 85 ? 19.415 40.664 -21.747 1.00 36.28 80 GLU B O 1
ATOM 3227 N N . ASP B 1 86 ? 20.453 41.091 -19.797 1.00 30.84 81 ASP B N 1
ATOM 3228 C CA . ASP B 1 86 ? 21.405 41.948 -20.499 1.00 35.52 81 ASP B CA 1
ATOM 3229 C C . ASP B 1 86 ? 22.251 41.162 -21.499 1.00 29.74 81 ASP B C 1
ATOM 3230 O O . ASP B 1 86 ? 22.643 41.713 -22.533 1.00 30.95 81 ASP B O 1
ATOM 3235 N N . VAL B 1 87 ? 22.548 39.889 -21.221 1.00 30.38 82 VAL B N 1
ATOM 3236 C CA . VAL B 1 87 ? 23.262 39.089 -22.213 1.00 31.75 82 VAL B CA 1
ATOM 3237 C C . VAL B 1 87 ? 22.366 38.846 -23.419 1.00 30.10 82 VAL B C 1
ATOM 3238 O O . VAL B 1 87 ? 22.813 38.927 -24.569 1.00 30.53 82 VAL B O 1
ATOM 3242 N N . ASN B 1 88 ? 21.086 38.557 -23.173 1.00 29.22 83 ASN B N 1
ATOM 3243 C CA . ASN B 1 88 ? 20.141 38.414 -24.267 1.00 29.77 83 ASN B CA 1
ATOM 3244 C C . ASN B 1 88 ? 20.126 39.661 -25.136 1.00 34.47 83 ASN B C 1
ATOM 3245 O O . ASN B 1 88 ? 20.026 39.571 -26.366 1.00 30.42 83 ASN B O 1
ATOM 3250 N N . ARG B 1 89 ? 20.245 40.838 -24.513 1.00 32.03 84 ARG B N 1
ATOM 3251 C CA . ARG B 1 89 ? 20.327 42.065 -25.291 1.00 33.72 84 ARG B CA 1
ATOM 3252 C C . ARG B 1 89 ? 21.610 42.100 -26.112 1.00 34.46 84 ARG B C 1
ATOM 3253 O O . ARG B 1 89 ? 21.594 42.514 -27.279 1.00 35.75 84 ARG B O 1
ATOM 3261 N N . VAL B 1 90 ? 22.729 41.658 -25.526 1.00 30.17 85 VAL B N 1
ATOM 3262 C CA . VAL B 1 90 ? 23.971 41.558 -26.291 1.00 29.91 85 VAL B CA 1
ATOM 3263 C C . VAL B 1 90 ? 23.783 40.626 -27.480 1.00 28.17 85 VAL B C 1
ATOM 3264 O O . VAL B 1 90 ? 24.243 40.916 -28.595 1.00 28.62 85 VAL B O 1
ATOM 3268 N N . GLY B 1 91 ? 23.111 39.490 -27.262 1.00 27.45 86 GLY B N 1
ATOM 3269 C CA . GLY B 1 91 ? 22.860 38.570 -28.364 1.00 27.00 86 GLY B CA 1
ATOM 3270 C C . GLY B 1 91 ? 22.048 39.212 -29.470 1.00 29.87 86 GLY B C 1
ATOM 3271 O O . GLY B 1 91 ? 22.340 39.029 -30.658 1.00 30.03 86 GLY B O 1
ATOM 3272 N N . CYS B 1 92 ? 21.022 39.985 -29.094 1.00 27.85 87 CYS B N 1
ATOM 3273 C CA . CYS B 1 92 ? 20.247 40.735 -30.074 1.00 30.27 87 CYS B CA 1
ATOM 3274 C C . CYS B 1 92 ? 21.146 41.669 -30.870 1.00 31.64 87 CYS B C 1
ATOM 3275 O O . CYS B 1 92 ? 21.100 41.692 -32.108 1.00 28.07 87 CYS B O 1
ATOM 3278 N N . ASP B 1 93 ? 21.981 42.439 -30.166 1.00 29.43 88 ASP B N 1
ATOM 3279 C CA . ASP B 1 93 ? 22.907 43.352 -30.822 1.00 29.32 88 ASP B CA 1
ATOM 3280 C C . ASP B 1 93 ? 23.885 42.608 -31.718 1.00 28.60 88 ASP B C 1
ATOM 3281 O O . ASP B 1 93 ? 24.297 43.129 -32.761 1.00 31.41 88 ASP B O 1
ATOM 3286 N N . LEU B 1 94 ? 24.298 41.405 -31.313 1.00 27.41 89 LEU B N 1
ATOM 3287 C CA . LEU B 1 94 ? 25.258 40.654 -32.115 1.00 27.29 89 LEU B CA 1
ATOM 3288 C C . LEU B 1 94 ? 24.628 40.186 -33.418 1.00 27.57 89 LEU B C 1
ATOM 3289 O O . LEU B 1 94 ? 25.215 40.357 -34.492 1.00 25.75 89 LEU B O 1
ATOM 3294 N N . MET B 1 95 ? 23.429 39.592 -33.342 1.00 28.11 90 MET B N 1
ATOM 3295 C CA . MET B 1 95 ? 22.748 39.158 -34.555 1.00 26.92 90 MET B CA 1
ATOM 3296 C C . MET B 1 95 ? 22.500 40.333 -35.485 1.00 27.84 90 MET B C 1
ATOM 3297 O O . MET B 1 95 ? 22.721 40.232 -36.699 1.00 22.92 90 MET B O 1
ATOM 3302 N N . ASN B 1 96 ? 22.086 41.473 -34.924 1.00 28.66 91 ASN B N 1
ATOM 3303 C CA . ASN B 1 96 ? 21.875 42.650 -35.753 1.00 26.08 91 ASN B CA 1
ATOM 3304 C C . ASN B 1 96 ? 23.187 43.133 -36.352 1.00 32.37 91 ASN B C 1
ATOM 3305 O O . ASN B 1 96 ? 23.227 43.540 -37.521 1.00 29.41 91 ASN B O 1
ATOM 3310 N N . LEU B 1 97 ? 24.277 43.064 -35.576 1.00 27.04 92 LEU B N 1
ATOM 3311 C CA . LEU B 1 97 ? 25.593 43.446 -36.091 1.00 29.23 92 LEU B CA 1
ATOM 3312 C C . LEU B 1 97 ? 26.022 42.557 -37.259 1.00 27.64 92 LEU B C 1
ATOM 3313 O O . LEU B 1 97 ? 26.680 43.022 -38.200 1.00 27.13 92 LEU B O 1
ATOM 3318 N N . PHE B 1 98 ? 25.685 41.267 -37.199 1.00 28.19 93 PHE B N 1
ATOM 3319 C CA . PHE B 1 98 ? 25.994 40.363 -38.300 1.00 27.83 93 PHE B CA 1
ATOM 3320 C C . PHE B 1 98 ? 25.363 40.876 -39.592 1.00 30.31 93 PHE B C 1
ATOM 3321 O O . PHE B 1 98 ? 26.013 40.936 -40.643 1.00 28.85 93 PHE B O 1
ATOM 3329 N N . PHE B 1 99 ? 24.089 41.262 -39.514 1.00 30.71 94 PHE B N 1
ATOM 3330 C CA . PHE B 1 99 ? 23.406 41.877 -40.646 1.00 31.28 94 PHE B CA 1
ATOM 3331 C C . PHE B 1 99 ? 24.112 43.156 -41.089 1.00 35.25 94 PHE B C 1
ATOM 3332 O O . PHE B 1 99 ? 24.351 43.362 -42.283 1.00 32.82 94 PHE B O 1
ATOM 3340 N N . VAL B 1 100 ? 24.438 44.040 -40.139 1.00 32.06 95 VAL B N 1
ATOM 3341 C CA . VAL B 1 100 ? 25.107 45.296 -40.489 1.00 29.81 95 VAL B CA 1
ATOM 3342 C C . VAL B 1 100 ? 26.384 45.011 -41.260 1.00 35.34 95 VAL B C 1
ATOM 3343 O O . VAL B 1 100 ? 26.663 45.637 -42.288 1.00 39.48 95 VAL B O 1
ATOM 3347 N N . VAL B 1 101 ? 27.176 44.054 -40.775 1.00 34.01 96 VAL B N 1
ATOM 3348 C CA . VAL B 1 101 ? 28.428 43.719 -41.445 1.00 39.88 96 VAL B CA 1
ATOM 3349 C C . VAL B 1 101 ? 28.151 43.236 -42.863 1.00 40.41 96 VAL B C 1
ATOM 3350 O O . VAL B 1 101 ? 28.814 43.656 -43.816 1.00 39.43 96 VAL B O 1
ATOM 3354 N N . ASP B 1 102 ? 27.157 42.358 -43.023 1.00 40.26 97 ASP B N 1
ATOM 3355 C CA . ASP B 1 102 ? 26.782 41.882 -44.352 1.00 39.84 97 ASP B CA 1
ATOM 3356 C C . ASP B 1 102 ? 26.362 43.041 -45.246 1.00 41.90 97 ASP B C 1
ATOM 3357 O O . ASP B 1 102 ? 26.888 43.213 -46.350 1.00 47.15 97 ASP B O 1
ATOM 3362 N N . GLU B 1 103 ? 25.401 43.817 -44.787 1.00 42.67 98 GLU B N 1
ATOM 3363 C CA . GLU B 1 103 ? 24.867 44.959 -45.523 1.00 43.34 98 GLU B CA 1
ATOM 3364 C C . GLU B 1 103 ? 25.937 45.994 -45.873 1.00 46.86 98 GLU B C 1
ATOM 3365 O O . GLU B 1 103 ? 25.982 46.481 -46.970 1.00 47.47 98 GLU B O 1
ATOM 3371 N N . HIS B 1 104 ? 26.832 46.302 -44.945 1.00 45.05 99 HIS B N 1
ATOM 3372 C CA . HIS B 1 104 ? 27.893 47.247 -45.222 1.00 47.11 99 HIS B CA 1
ATOM 3373 C C . HIS B 1 104 ? 29.103 46.571 -45.883 1.00 52.01 99 HIS B C 1
ATOM 3374 O O . HIS B 1 104 ? 30.138 47.156 -45.999 1.00 52.38 99 HIS B O 1
ATOM 3381 N N . SER B 1 105 ? 28.930 45.308 -46.258 1.00 50.95 100 SER B N 1
ATOM 3382 C CA . SER B 1 105 ? 29.991 44.533 -46.890 1.00 56.34 100 SER B CA 1
ATOM 3383 C C . SER B 1 105 ? 29.757 44.404 -48.390 1.00 61.23 100 SER B C 1
ATOM 3384 O O . SER B 1 105 ? 30.489 43.701 -49.085 1.00 66.16 100 SER B O 1
ATOM 3387 N N . VAL B 1 113 ? 39.263 46.170 -47.872 1.00 68.63 108 VAL B N 1
ATOM 3388 C CA . VAL B 1 113 ? 38.648 45.127 -47.054 1.00 62.73 108 VAL B CA 1
ATOM 3389 C C . VAL B 1 113 ? 39.436 44.942 -45.769 1.00 58.65 108 VAL B C 1
ATOM 3390 O O . VAL B 1 113 ? 38.859 44.824 -44.684 1.00 58.06 108 VAL B O 1
ATOM 3394 N N . HIS B 1 114 ? 40.767 44.961 -45.859 1.00 58.01 109 HIS B N 1
ATOM 3395 C CA . HIS B 1 114 ? 41.566 44.804 -44.649 1.00 61.38 109 HIS B CA 1
ATOM 3396 C C . HIS B 1 114 ? 41.439 46.021 -43.737 1.00 58.59 109 HIS B C 1
ATOM 3397 O O . HIS B 1 114 ? 41.372 45.878 -42.510 1.00 55.69 109 HIS B O 1
ATOM 3404 N N . VAL B 1 115 ? 41.416 47.225 -44.313 1.00 60.63 110 VAL B N 1
ATOM 3405 C CA . VAL B 1 115 ? 41.292 48.435 -43.502 1.00 58.38 110 VAL B CA 1
ATOM 3406 C C . VAL B 1 115 ? 39.910 48.511 -42.869 1.00 51.76 110 VAL B C 1
ATOM 3407 O O . VAL B 1 115 ? 39.761 48.907 -41.707 1.00 51.60 110 VAL B O 1
ATOM 3411 N N . TRP B 1 116 ? 38.884 48.114 -43.620 1.00 54.58 111 TRP B N 1
ATOM 3412 C CA . TRP B 1 116 ? 37.518 48.111 -43.109 1.00 49.66 111 TRP B CA 1
ATOM 3413 C C . TRP B 1 116 ? 37.379 47.183 -41.903 1.00 48.70 111 TRP B C 1
ATOM 3414 O O . TRP B 1 116 ? 36.823 47.573 -40.868 1.00 43.62 111 TRP B O 1
ATOM 3425 N N . VAL B 1 117 ? 37.889 45.949 -42.007 1.00 47.29 112 VAL B N 1
ATOM 3426 C CA . VAL B 1 117 ? 37.791 45.050 -40.859 1.00 49.05 112 VAL B CA 1
ATOM 3427 C C . VAL B 1 117 ? 38.655 45.552 -39.716 1.00 49.86 112 VAL B C 1
ATOM 3428 O O . VAL B 1 117 ? 38.299 45.376 -38.543 1.00 46.01 112 VAL B O 1
ATOM 3432 N N . GLU B 1 118 ? 39.785 46.197 -40.022 1.00 47.19 113 GLU B N 1
ATOM 3433 C CA . GLU B 1 118 ? 40.648 46.682 -38.954 1.00 50.23 113 GLU B CA 1
ATOM 3434 C C . GLU B 1 118 ? 40.009 47.824 -38.184 1.00 47.85 113 GLU B C 1
ATOM 3435 O O . GLU B 1 118 ? 40.338 48.018 -37.009 1.00 48.63 113 GLU B O 1
ATOM 3441 N N . ILE B 1 119 ? 39.100 48.569 -38.819 1.00 43.71 114 ILE B N 1
ATOM 3442 C CA . ILE B 1 119 ? 38.280 49.536 -38.096 1.00 39.83 114 ILE B CA 1
ATOM 3443 C C . ILE B 1 119 ? 37.412 48.824 -37.063 1.00 41.91 114 ILE B C 1
ATOM 3444 O O . ILE B 1 119 ? 37.342 49.226 -35.895 1.00 40.49 114 ILE B O 1
ATOM 3449 N N . ILE B 1 120 ? 36.745 47.745 -37.472 1.00 44.44 115 ILE B N 1
ATOM 3450 C CA . ILE B 1 120 ? 35.861 47.039 -36.548 1.00 45.21 115 ILE B CA 1
ATOM 3451 C C . ILE B 1 120 ? 36.661 46.465 -35.388 1.00 38.33 115 ILE B C 1
ATOM 3452 O O . ILE B 1 120 ? 36.288 46.613 -34.218 1.00 38.42 115 ILE B O 1
ATOM 3457 N N . MET B 1 121 ? 37.790 45.829 -35.695 1.00 40.44 116 MET B N 1
ATOM 3458 C CA . MET B 1 121 ? 38.613 45.239 -34.644 1.00 38.59 116 MET B CA 1
ATOM 3459 C C . MET B 1 121 ? 39.109 46.305 -33.669 1.00 42.33 116 MET B C 1
ATOM 3460 O O . MET B 1 121 ? 39.095 46.099 -32.451 1.00 37.34 116 MET B O 1
ATOM 3465 N N . ASP B 1 122 ? 39.529 47.461 -34.189 1.00 43.61 117 ASP B N 1
ATOM 3466 C CA . ASP B 1 122 ? 40.102 48.505 -33.343 1.00 43.59 117 ASP B CA 1
ATOM 3467 C C . ASP B 1 122 ? 39.058 49.117 -32.414 1.00 39.48 117 ASP B C 1
ATOM 3468 O O . ASP B 1 122 ? 39.378 49.470 -31.272 1.00 41.27 117 ASP B O 1
ATOM 3473 N N . ALA B 1 123 ? 37.812 49.250 -32.879 1.00 37.15 118 ALA B N 1
ATOM 3474 C CA . ALA B 1 123 ? 36.730 49.648 -31.982 1.00 36.44 118 ALA B CA 1
ATOM 3475 C C . ALA B 1 123 ? 36.526 48.617 -30.878 1.00 38.12 118 ALA B C 1
ATOM 3476 O O . ALA B 1 123 ? 36.371 48.973 -29.703 1.00 37.77 118 ALA B O 1
ATOM 3478 N N . LEU B 1 124 ? 36.521 47.330 -31.243 1.00 37.48 119 LEU B N 1
ATOM 3479 C CA . LEU B 1 124 ? 36.378 46.264 -30.256 1.00 35.56 119 LEU B CA 1
ATOM 3480 C C . LEU B 1 124 ? 37.516 46.295 -29.251 1.00 38.01 119 LEU B C 1
ATOM 3481 O O . LEU B 1 124 ? 37.300 46.078 -28.052 1.00 39.30 119 LEU B O 1
ATOM 3486 N N . ARG B 1 125 ? 38.741 46.554 -29.723 1.00 41.10 120 ARG B N 1
ATOM 3487 C CA . ARG B 1 125 ? 39.888 46.570 -28.824 1.00 44.32 120 ARG B CA 1
ATOM 3488 C C . ARG B 1 125 ? 39.896 47.796 -27.920 1.00 44.03 120 ARG B C 1
ATOM 3489 O O . ARG B 1 125 ? 40.483 47.741 -26.835 1.00 44.72 120 ARG B O 1
ATOM 3497 N N . ASN B 1 126 ? 39.304 48.877 -28.393 1.00 42.00 121 ASN B N 1
ATOM 3498 C CA . ASN B 1 126 ? 39.285 50.122 -27.655 1.00 42.62 121 ASN B CA 1
ATOM 3499 C C . ASN B 1 126 ? 37.917 50.736 -27.570 1.00 40.51 121 ASN B C 1
ATOM 3500 O O . ASN B 1 126 ? 37.669 51.791 -28.081 1.00 41.37 121 ASN B O 1
ATOM 3505 N N . PRO B 1 127 ? 37.020 50.118 -26.790 1.00 38.65 122 PRO B N 1
ATOM 3506 C CA . PRO B 1 127 ? 35.632 50.586 -26.619 1.00 41.60 122 PRO B CA 1
ATOM 3507 C C . PRO B 1 127 ? 35.400 52.036 -26.130 1.00 43.69 122 PRO B C 1
ATOM 3508 O O . PRO B 1 127 ? 34.284 52.528 -26.300 1.00 39.65 122 PRO B O 1
ATOM 3512 N N . THR B 1 128 ? 36.414 52.671 -25.550 1.00 47.36 123 THR B N 1
ATOM 3513 C CA . THR B 1 128 ? 36.278 54.036 -25.051 1.00 45.65 123 THR B CA 1
ATOM 3514 C C . THR B 1 128 ? 37.069 55.040 -25.885 1.00 46.97 123 THR B C 1
ATOM 3515 O O . THR B 1 128 ? 37.500 56.076 -25.378 1.00 50.49 123 THR B O 1
ATOM 3519 N N . LYS B 1 129 ? 37.257 54.729 -27.163 1.00 45.33 124 LYS B N 1
ATOM 3520 C CA . LYS B 1 129 ? 37.990 55.610 -28.065 1.00 45.53 124 LYS B CA 1
ATOM 3521 C C . LYS B 1 129 ? 37.039 56.247 -29.071 1.00 47.95 124 LYS B C 1
ATOM 3522 O O . LYS B 1 129 ? 36.234 55.554 -29.692 1.00 45.11 124 LYS B O 1
ATOM 3528 N N . PRO B 1 130 ? 37.129 57.576 -29.236 1.00 47.67 125 PRO B N 1
ATOM 3529 C CA . PRO B 1 130 ? 36.245 58.270 -30.177 1.00 49.21 125 PRO B CA 1
ATOM 3530 C C . PRO B 1 130 ? 36.603 57.962 -31.626 1.00 47.70 125 PRO B C 1
ATOM 3531 O O . PRO B 1 130 ? 37.727 58.223 -32.054 1.00 45.37 125 PRO B O 1
ATOM 3535 N N . ARG B 1 131 ? 35.649 57.412 -32.369 1.00 46.76 126 ARG B N 1
ATOM 3536 C CA . ARG B 1 131 ? 35.870 57.073 -33.768 1.00 42.44 126 ARG B CA 1
ATOM 3537 C C . ARG B 1 131 ? 35.870 58.321 -34.642 1.00 48.68 126 ARG B C 1
ATOM 3538 O O . ARG B 1 131 ? 34.985 59.169 -34.524 1.00 49.14 126 ARG B O 1
ATOM 3546 N N . PRO B 1 132 ? 36.871 58.435 -35.527 1.00 47.78 127 PRO B N 1
ATOM 3547 C CA . PRO B 1 132 ? 37.013 59.571 -36.444 1.00 49.87 127 PRO B CA 1
ATOM 3548 C C . PRO B 1 132 ? 35.692 59.915 -37.118 1.00 54.40 127 PRO B C 1
ATOM 3549 O O . PRO B 1 132 ? 34.865 59.029 -37.329 1.00 56.53 127 PRO B O 1
ATOM 3553 N N . ASP B 1 133 ? 35.508 61.186 -37.459 1.00 55.78 128 ASP B N 1
ATOM 3554 C CA . ASP B 1 133 ? 34.279 61.643 -38.098 1.00 59.72 128 ASP B CA 1
ATOM 3555 C C . ASP B 1 133 ? 34.179 61.236 -39.567 1.00 58.86 128 ASP B C 1
ATOM 3556 O O . ASP B 1 133 ? 33.082 61.165 -40.120 1.00 53.24 128 ASP B O 1
ATOM 3561 N N . ASP B 1 134 ? 35.319 60.971 -40.198 1.00 53.27 129 ASP B N 1
ATOM 3562 C CA . ASP B 1 134 ? 35.320 60.592 -41.576 1.00 57.35 129 ASP B CA 1
ATOM 3563 C C . ASP B 1 134 ? 35.567 59.110 -41.724 1.00 54.22 129 ASP B C 1
ATOM 3564 O O . ASP B 1 134 ? 36.415 58.699 -42.459 1.00 56.83 129 ASP B O 1
ATOM 3569 N N . GLU B 1 135 ? 34.817 58.305 -41.008 1.00 52.09 130 GLU B N 1
ATOM 3570 C CA . GLU B 1 135 ? 34.990 56.865 -41.061 1.00 50.16 130 GLU B CA 1
ATOM 3571 C C . GLU B 1 135 ? 33.648 56.185 -41.258 1.00 48.12 130 GLU B C 1
ATOM 3572 O O . GLU B 1 135 ? 32.641 56.704 -40.875 1.00 48.68 130 GLU B O 1
ATOM 3578 N N . PRO B 1 136 ? 33.636 55.029 -41.884 1.00 44.77 131 PRO B N 1
ATOM 3579 C CA . PRO B 1 136 ? 32.355 54.316 -42.023 1.00 50.24 131 PRO B CA 1
ATOM 3580 C C . PRO B 1 136 ? 31.665 54.120 -40.675 1.00 43.12 131 PRO B C 1
ATOM 3581 O O . PRO B 1 136 ? 32.307 53.839 -39.661 1.00 41.95 131 PRO B O 1
ATOM 3585 N N . ILE B 1 137 ? 30.337 54.254 -40.676 1.00 40.57 132 ILE B N 1
ATOM 3586 C CA . ILE B 1 137 ? 29.589 54.238 -39.424 1.00 42.79 132 ILE B CA 1
ATOM 3587 C C . ILE B 1 137 ? 29.658 52.877 -38.730 1.00 43.11 132 ILE B C 1
ATOM 3588 O O . ILE B 1 137 ? 29.388 52.784 -37.527 1.00 36.17 132 ILE B O 1
ATOM 3593 N N . VAL B 1 138 ? 30.053 51.819 -39.448 1.00 40.96 133 VAL B N 1
ATOM 3594 C CA . VAL B 1 138 ? 30.193 50.513 -38.812 1.00 39.25 133 VAL B CA 1
ATOM 3595 C C . VAL B 1 138 ? 31.185 50.562 -37.660 1.00 34.97 133 VAL B C 1
ATOM 3596 O O . VAL B 1 138 ? 31.120 49.726 -36.753 1.00 36.03 133 VAL B O 1
ATOM 3600 N N . GLY B 1 139 ? 32.117 51.515 -37.675 1.00 39.23 134 GLY B N 1
ATOM 3601 C CA . GLY B 1 139 ? 33.084 51.595 -36.595 1.00 37.01 134 GLY B CA 1
ATOM 3602 C C . GLY B 1 139 ? 32.442 52.016 -35.289 1.00 37.20 134 GLY B C 1
ATOM 3603 O O . GLY B 1 139 ? 32.730 51.452 -34.229 1.00 36.46 134 GLY B O 1
ATOM 3604 N N . GLU B 1 140 ? 31.556 53.002 -35.349 1.00 35.62 135 GLU B N 1
ATOM 3605 C CA . GLU B 1 140 ? 30.874 53.441 -34.146 1.00 37.17 135 GLU B CA 1
ATOM 3606 C C . GLU B 1 140 ? 29.806 52.438 -33.716 1.00 37.86 135 GLU B C 1
ATOM 3607 O O . GLU B 1 140 ? 29.613 52.209 -32.512 1.00 34.03 135 GLU B O 1
ATOM 3613 N N . ILE B 1 141 ? 29.095 51.831 -34.674 1.00 32.62 136 ILE B N 1
ATOM 3614 C CA . ILE B 1 141 ? 28.137 50.784 -34.310 1.00 35.34 136 ILE B CA 1
ATOM 3615 C C . ILE B 1 141 ? 28.847 49.657 -33.575 1.00 31.48 136 ILE B C 1
ATOM 3616 O O . ILE B 1 141 ? 28.379 49.179 -32.539 1.00 31.37 136 ILE B O 1
ATOM 3621 N N . SER B 1 142 ? 29.987 49.213 -34.111 1.00 32.41 137 SER B N 1
ATOM 3622 C CA . SER B 1 142 ? 30.760 48.171 -33.446 1.00 31.40 137 SER B CA 1
ATOM 3623 C C . SER B 1 142 ? 31.221 48.630 -32.071 1.00 38.69 137 SER B C 1
ATOM 3624 O O . SER B 1 142 ? 31.234 47.839 -31.116 1.00 33.31 137 SER B O 1
ATOM 3627 N N . ARG B 1 143 ? 31.592 49.910 -31.949 1.00 34.71 138 ARG B N 1
ATOM 3628 C CA . ARG B 1 143 ? 32.088 50.418 -30.676 1.00 37.75 138 ARG B CA 1
ATOM 3629 C C . ARG B 1 143 ? 30.997 50.391 -29.606 1.00 34.34 138 ARG B C 1
ATOM 3630 O O . ARG B 1 143 ? 31.162 49.782 -28.543 1.00 34.25 138 ARG B O 1
ATOM 3638 N N . THR B 1 144 ? 29.863 51.038 -29.875 1.00 33.72 139 THR B N 1
ATOM 3639 C CA . THR B 1 144 ? 28.804 51.082 -28.874 1.00 35.44 139 THR B CA 1
ATOM 3640 C C . THR B 1 144 ? 28.262 49.692 -28.569 1.00 38.01 139 THR B C 1
ATOM 3641 O O . THR B 1 144 ? 27.815 49.439 -27.443 1.00 32.04 139 THR B O 1
ATOM 3645 N N . PHE B 1 145 ? 28.280 48.782 -29.552 1.00 31.79 140 PHE B N 1
ATOM 3646 C CA . PHE B 1 145 ? 27.934 47.390 -29.267 1.00 34.21 140 PHE B CA 1
ATOM 3647 C C . PHE B 1 145 ? 28.823 46.825 -28.161 1.00 31.59 140 PHE B C 1
ATOM 3648 O O . PHE B 1 145 ? 28.327 46.284 -27.164 1.00 29.78 140 PHE B O 1
ATOM 3656 N N . TRP B 1 146 ? 30.145 46.966 -28.312 1.00 28.76 141 TRP B N 1
ATOM 3657 C CA . TRP B 1 146 ? 31.072 46.343 -27.376 1.00 27.89 141 TRP B CA 1
ATOM 3658 C C . TRP B 1 146 ? 31.123 47.101 -26.053 1.00 36.29 141 TRP B C 1
ATOM 3659 O O . TRP B 1 146 ? 31.279 46.486 -24.986 1.00 32.91 141 TRP B O 1
ATOM 3670 N N . GLU B 1 147 ? 30.998 48.432 -26.110 1.00 33.64 142 GLU B N 1
ATOM 3671 C CA . GLU B 1 147 ? 30.861 49.227 -24.893 1.00 38.41 142 GLU B CA 1
ATOM 3672 C C . GLU B 1 147 ? 29.777 48.651 -23.998 1.00 34.41 142 GLU B C 1
ATOM 3673 O O . GLU B 1 147 ? 29.969 48.499 -22.786 1.00 36.12 142 GLU B O 1
ATOM 3679 N N . ASN B 1 148 ? 28.647 48.282 -24.591 1.00 33.06 143 ASN B N 1
ATOM 3680 C CA . ASN B 1 148 ? 27.553 47.703 -23.829 1.00 33.07 143 ASN B CA 1
ATOM 3681 C C . ASN B 1 148 ? 27.828 46.245 -23.461 1.00 36.85 143 ASN B C 1
ATOM 3682 O O . ASN B 1 148 ? 27.488 45.809 -22.352 1.00 36.76 143 ASN B O 1
ATOM 3687 N N . ALA B 1 149 ? 28.456 45.487 -24.366 1.00 32.92 144 ALA B N 1
ATOM 3688 C CA . ALA B 1 149 ? 28.640 44.054 -24.144 1.00 34.48 144 ALA B CA 1
ATOM 3689 C C . ALA B 1 149 ? 29.567 43.770 -22.962 1.00 35.61 144 ALA B C 1
ATOM 3690 O O . ALA B 1 149 ? 29.351 42.806 -22.218 1.00 31.50 144 ALA B O 1
ATOM 3692 N N . ILE B 1 150 ? 30.620 44.573 -22.785 1.00 34.74 145 ILE B N 1
ATOM 3693 C CA . ILE B 1 150 ? 31.612 44.288 -21.752 1.00 30.83 145 ILE B CA 1
ATOM 3694 C C . ILE B 1 150 ? 31.035 44.573 -20.376 1.00 33.27 145 ILE B C 1
ATOM 3695 O O . ILE B 1 150 ? 31.707 44.354 -19.365 1.00 34.32 145 ILE B O 1
ATOM 3700 N N . LYS B 1 151 ? 29.803 45.079 -20.321 1.00 33.05 146 LYS B N 1
ATOM 3701 C CA . LYS B 1 151 ? 29.123 45.198 -19.041 1.00 33.73 146 LYS B CA 1
ATOM 3702 C C . LYS B 1 151 ? 28.471 43.897 -18.588 1.00 37.84 146 LYS B C 1
ATOM 3703 O O . LYS B 1 151 ? 27.941 43.853 -17.479 1.00 34.93 146 LYS B O 1
ATOM 3709 N N . CYS B 1 152 ? 28.448 42.841 -19.409 1.00 34.37 147 CYS B N 1
ATOM 3710 C CA . CYS B 1 152 ? 27.913 41.585 -18.900 1.00 30.70 147 CYS B CA 1
ATOM 3711 C C . CYS B 1 152 ? 28.651 40.362 -19.430 1.00 29.71 147 CYS B C 1
ATOM 3712 O O . CYS B 1 152 ? 28.231 39.234 -19.142 1.00 34.66 147 CYS B O 1
ATOM 3715 N N . LEU B 1 153 ? 29.736 40.538 -20.168 1.00 31.01 148 LEU B N 1
ATOM 3716 C CA . LEU B 1 153 ? 30.590 39.433 -20.580 1.00 33.72 148 LEU B CA 1
ATOM 3717 C C . LEU B 1 153 ? 31.884 39.513 -19.775 1.00 36.02 148 LEU B C 1
ATOM 3718 O O . LEU B 1 153 ? 32.581 40.534 -19.818 1.00 34.61 148 LEU B O 1
ATOM 3723 N N . GLY B 1 154 ? 32.183 38.451 -19.024 1.00 34.23 149 GLY B N 1
ATOM 3724 C CA . GLY B 1 154 ? 33.408 38.370 -18.268 1.00 32.85 149 GLY B CA 1
ATOM 3725 C C . GLY B 1 154 ? 34.637 38.349 -19.157 1.00 38.61 149 GLY B C 1
ATOM 3726 O O . GLY B 1 154 ? 34.543 38.270 -20.385 1.00 36.31 149 GLY B O 1
ATOM 3727 N N . PRO B 1 155 ? 35.825 38.402 -18.546 1.00 38.48 150 PRO B N 1
ATOM 3728 C CA . PRO B 1 155 ? 37.050 38.531 -19.360 1.00 36.65 150 PRO B CA 1
ATOM 3729 C C . PRO B 1 155 ? 37.265 37.371 -20.322 1.00 38.04 150 PRO B C 1
ATOM 3730 O O . PRO B 1 155 ? 37.742 37.587 -21.441 1.00 36.35 150 PRO B O 1
ATOM 3734 N N . THR B 1 156 ? 36.931 36.141 -19.924 1.00 38.11 151 THR B N 1
ATOM 3735 C CA . THR B 1 156 ? 37.117 35.011 -20.832 1.00 36.36 151 THR B CA 1
ATOM 3736 C C . THR B 1 156 ? 36.148 35.089 -22.009 1.00 34.46 151 THR B C 1
ATOM 3737 O O . THR B 1 156 ? 36.535 34.848 -23.157 1.00 32.74 151 THR B O 1
ATOM 3741 N N . SER B 1 157 ? 34.882 35.399 -21.732 1.00 34.18 152 SER B N 1
ATOM 3742 C CA . SER B 1 157 ? 33.901 35.560 -22.800 1.00 34.99 152 SER B CA 1
ATOM 3743 C C . SER B 1 157 ? 34.296 36.694 -23.733 1.00 35.59 152 SER B C 1
ATOM 3744 O O . SER B 1 157 ? 34.209 36.562 -24.961 1.00 29.29 152 SER B O 1
ATOM 3747 N N . GLN B 1 158 ? 34.748 37.814 -23.162 1.00 34.56 153 GLN B N 1
ATOM 3748 C CA . GLN B 1 158 ? 35.274 38.908 -23.973 1.00 33.56 153 GLN B CA 1
ATOM 3749 C C . GLN B 1 158 ? 36.414 38.434 -24.859 1.00 35.32 153 GLN B C 1
ATOM 3750 O O . GLN B 1 158 ? 36.388 38.619 -26.080 1.00 34.30 153 GLN B O 1
ATOM 3756 N N . LYS B 1 159 ? 37.437 37.831 -24.252 1.00 35.79 154 LYS B N 1
ATOM 3757 C CA . LYS B 1 159 ? 38.572 37.349 -25.028 1.00 37.37 154 LYS B CA 1
ATOM 3758 C C . LYS B 1 159 ? 38.125 36.357 -26.098 1.00 31.76 154 LYS B C 1
ATOM 3759 O O . LYS B 1 159 ? 38.597 36.404 -27.233 1.00 28.67 154 LYS B O 1
ATOM 3765 N N . ARG B 1 160 ? 37.189 35.472 -25.759 1.00 33.89 155 ARG B N 1
ATOM 3766 C CA . ARG B 1 160 ? 36.739 34.475 -26.726 1.00 33.65 155 ARG B CA 1
ATOM 3767 C C . ARG B 1 160 ? 36.042 35.131 -27.910 1.00 30.50 155 ARG B C 1
ATOM 3768 O O . ARG B 1 160 ? 36.247 34.730 -29.064 1.00 25.49 155 ARG B O 1
ATOM 3776 N N . PHE B 1 161 ? 35.204 36.135 -27.641 1.00 27.40 156 PHE B N 1
ATOM 3777 C CA . PHE B 1 161 ? 34.470 36.773 -28.723 1.00 29.54 156 PHE B CA 1
ATOM 3778 C C . PHE B 1 161 ? 35.412 37.511 -29.664 1.00 32.09 156 PHE B C 1
ATOM 3779 O O . PHE B 1 161 ? 35.269 37.429 -30.889 1.00 29.67 156 PHE B O 1
ATOM 3787 N N . ILE B 1 162 ? 36.360 38.271 -29.111 1.00 33.34 157 ILE B N 1
ATOM 3788 C CA . ILE B 1 162 ? 37.224 39.078 -29.966 1.00 31.94 157 ILE B CA 1
ATOM 3789 C C . ILE B 1 162 ? 38.053 38.177 -30.868 1.00 32.21 157 ILE B C 1
ATOM 3790 O O . ILE B 1 162 ? 38.163 38.414 -32.075 1.00 27.95 157 ILE B O 1
ATOM 3795 N N . GLU B 1 163 ? 38.603 37.099 -30.304 1.00 32.99 158 GLU B N 1
ATOM 3796 C CA . GLU B 1 163 ? 39.343 36.131 -31.104 1.00 37.24 158 GLU B CA 1
ATOM 3797 C C . GLU B 1 163 ? 38.477 35.550 -32.219 1.00 27.56 158 GLU B C 1
ATOM 3798 O O . GLU B 1 163 ? 38.859 35.582 -33.393 1.00 30.97 158 GLU B O 1
ATOM 3804 N N . THR B 1 164 ? 37.291 35.037 -31.879 1.00 28.79 159 THR B N 1
ATOM 3805 C CA . THR B 1 164 ? 36.481 34.367 -32.893 1.00 31.48 159 THR B CA 1
ATOM 3806 C C . THR B 1 164 ? 35.878 35.355 -33.884 1.00 27.99 159 THR B C 1
ATOM 3807 O O . THR B 1 164 ? 35.765 35.047 -35.077 1.00 28.99 159 THR B O 1
ATOM 3811 N N . PHE B 1 165 ? 35.477 36.540 -33.414 1.00 25.86 160 PHE B N 1
ATOM 3812 C CA . PHE B 1 165 ? 34.866 37.502 -34.320 1.00 25.49 160 PHE B CA 1
ATOM 3813 C C . PHE B 1 165 ? 35.856 37.952 -35.387 1.00 29.93 160 PHE B C 1
ATOM 3814 O O . PHE B 1 165 ? 35.496 38.076 -36.564 1.00 26.26 160 PHE B O 1
ATOM 3822 N N . GLU B 1 166 ? 37.115 38.170 -34.999 1.00 27.81 161 GLU B N 1
ATOM 3823 C CA . GLU B 1 166 ? 38.137 38.518 -35.976 1.00 30.17 161 GLU B CA 1
ATOM 3824 C C . GLU B 1 166 ? 38.255 37.439 -37.045 1.00 29.94 161 GLU B C 1
ATOM 3825 O O . GLU B 1 166 ? 38.338 37.740 -38.243 1.00 26.91 161 GLU B O 1
ATOM 3831 N N . THR B 1 167 ? 38.272 36.170 -36.628 1.00 29.01 162 THR B N 1
ATOM 3832 C CA . THR B 1 167 ? 38.391 35.086 -37.597 1.00 29.37 162 THR B CA 1
ATOM 3833 C C . THR B 1 167 ? 37.173 35.049 -38.509 1.00 29.77 162 THR B C 1
ATOM 3834 O O . THR B 1 167 ? 37.291 34.806 -39.716 1.00 27.74 162 THR B O 1
ATOM 3838 N N . TYR B 1 168 ? 35.997 35.317 -37.945 1.00 28.63 163 TYR B N 1
ATOM 3839 C CA . TYR B 1 168 ? 34.787 35.428 -38.748 1.00 26.70 163 TYR B CA 1
ATOM 3840 C C . TYR B 1 168 ? 34.921 36.528 -39.793 1.00 32.78 163 TYR B C 1
ATOM 3841 O O . TYR B 1 168 ? 34.655 36.309 -40.980 1.00 26.86 163 TYR B O 1
ATOM 3850 N N . LEU B 1 169 ? 35.347 37.722 -39.368 1.00 30.48 164 LEU B N 1
ATOM 3851 C CA . LEU B 1 169 ? 35.468 38.843 -40.299 1.00 28.54 164 LEU B CA 1
ATOM 3852 C C . LEU B 1 169 ? 36.432 38.523 -41.434 1.00 29.63 164 LEU B C 1
ATOM 3853 O O . LEU B 1 169 ? 36.137 38.785 -42.604 1.00 31.39 164 LEU B O 1
ATOM 3858 N N . TYR B 1 170 ? 37.603 37.966 -41.106 1.00 30.07 165 TYR B N 1
ATOM 3859 C CA . TYR B 1 170 ? 38.564 37.615 -42.147 1.00 32.01 165 TYR B CA 1
ATOM 3860 C C . TYR B 1 170 ? 38.003 36.540 -43.063 1.00 36.23 165 TYR B C 1
ATOM 3861 O O . TYR B 1 170 ? 38.222 36.570 -44.282 1.00 34.08 165 TYR B O 1
ATOM 3870 N N . ALA B 1 171 ? 37.266 35.586 -42.494 1.00 29.66 166 ALA B N 1
ATOM 3871 C CA . ALA B 1 171 ? 36.697 34.522 -43.304 1.00 33.78 166 ALA B CA 1
ATOM 3872 C C . ALA B 1 171 ? 35.618 35.056 -44.243 1.00 36.92 166 ALA B C 1
ATOM 3873 O O . ALA B 1 171 ? 35.578 34.677 -45.421 1.00 35.13 166 ALA B O 1
ATOM 3875 N N . VAL B 1 172 ? 34.741 35.939 -43.757 1.00 30.37 167 VAL B N 1
ATOM 3876 C CA . VAL B 1 172 ? 33.606 36.335 -44.591 1.00 35.18 167 VAL B CA 1
ATOM 3877 C C . VAL B 1 172 ? 33.942 37.530 -45.472 1.00 37.68 167 VAL B C 1
ATOM 3878 O O . VAL B 1 172 ? 33.504 37.583 -46.622 1.00 40.40 167 VAL B O 1
ATOM 3882 N N . ILE B 1 173 ? 34.728 38.491 -44.976 1.00 39.50 168 ILE B N 1
ATOM 3883 C CA . ILE B 1 173 ? 34.915 39.767 -45.669 1.00 41.17 168 ILE B CA 1
ATOM 3884 C C . ILE B 1 173 ? 36.200 39.764 -46.485 1.00 42.79 168 ILE B C 1
ATOM 3885 O O . ILE B 1 173 ? 36.173 39.979 -47.699 1.00 43.13 168 ILE B O 1
ATOM 3890 N N . VAL B 1 174 ? 37.336 39.529 -45.823 1.00 43.62 169 VAL B N 1
ATOM 3891 C CA . VAL B 1 174 ? 38.621 39.698 -46.491 1.00 43.67 169 VAL B CA 1
ATOM 3892 C C . VAL B 1 174 ? 38.840 38.605 -47.528 1.00 45.60 169 VAL B C 1
ATOM 3893 O O . VAL B 1 174 ? 39.523 38.826 -48.537 1.00 47.04 169 VAL B O 1
ATOM 3897 N N . GLN B 1 175 ? 38.244 37.450 -47.324 1.00 46.52 170 GLN B N 1
ATOM 3898 C CA . GLN B 1 175 ? 38.392 36.328 -48.253 1.00 49.95 170 GLN B CA 1
ATOM 3899 C C . GLN B 1 175 ? 37.202 36.146 -49.185 1.00 52.07 170 GLN B C 1
ATOM 3900 O O . GLN B 1 175 ? 37.146 35.216 -49.950 1.00 51.49 170 GLN B O 1
ATOM 3906 N N . ALA B 1 176 ? 36.250 37.069 -49.107 1.00 49.49 171 ALA B N 1
ATOM 3907 C CA . ALA B 1 176 ? 35.057 37.011 -49.945 1.00 54.81 171 ALA B CA 1
ATOM 3908 C C . ALA B 1 176 ? 35.411 37.035 -51.430 1.00 58.71 171 ALA B C 1
ATOM 3909 O O . ALA B 1 176 ? 34.821 36.309 -52.230 1.00 60.11 171 ALA B O 1
ATOM 3911 N N . ASP B 1 177 ? 36.378 37.873 -51.790 1.00 58.24 172 ASP B N 1
ATOM 3912 C CA . ASP B 1 177 ? 36.813 38.000 -53.176 1.00 62.73 172 ASP B CA 1
ATOM 3913 C C . ASP B 1 177 ? 37.308 36.668 -53.731 1.00 65.47 172 ASP B C 1
ATOM 3914 O O . ASP B 1 177 ? 36.745 36.136 -54.688 1.00 69.08 172 ASP B O 1
ATOM 3919 N N . ASP B 1 178 ? 38.363 36.135 -53.124 1.00 63.32 173 ASP B N 1
ATOM 3920 C CA . ASP B 1 178 ? 38.939 34.867 -53.557 1.00 67.45 173 ASP B CA 1
ATOM 3921 C C . ASP B 1 178 ? 37.904 33.745 -53.550 1.00 67.25 173 ASP B C 1
ATOM 3922 O O . ASP B 1 178 ? 38.050 32.750 -54.261 1.00 68.63 173 ASP B O 1
ATOM 3927 N N . ARG B 1 179 ? 36.860 33.910 -52.745 1.00 65.00 174 ARG B N 1
ATOM 3928 C CA . ARG B 1 179 ? 35.808 32.913 -52.648 1.00 66.17 174 ARG B CA 1
ATOM 3929 C C . ARG B 1 179 ? 34.624 33.210 -53.567 1.00 67.48 174 ARG B C 1
ATOM 3930 O O . ARG B 1 179 ? 33.758 32.353 -53.743 1.00 68.94 174 ARG B O 1
ATOM 3938 N N . PHE B 1 184 ? 34.347 24.566 -54.713 1.00 56.12 179 PHE B N 1
ATOM 3939 C CA . PHE B 1 184 ? 34.592 23.672 -53.592 1.00 54.64 179 PHE B CA 1
ATOM 3940 C C . PHE B 1 184 ? 34.798 22.229 -54.029 1.00 53.65 179 PHE B C 1
ATOM 3941 O O . PHE B 1 184 ? 33.928 21.658 -54.598 1.00 50.66 179 PHE B O 1
ATOM 3949 N N . ARG B 1 185 ? 35.949 21.664 -53.709 1.00 54.14 180 ARG B N 1
ATOM 3950 C CA . ARG B 1 185 ? 36.330 20.302 -54.038 1.00 54.48 180 ARG B CA 1
ATOM 3951 C C . ARG B 1 185 ? 35.246 19.295 -53.762 1.00 54.41 180 ARG B C 1
ATOM 3952 O O . ARG B 1 185 ? 34.852 18.557 -54.630 1.00 55.78 180 ARG B O 1
ATOM 3960 N N . ASP B 1 186 ? 34.762 19.279 -52.538 1.00 51.07 181 ASP B N 1
ATOM 3961 C CA . ASP B 1 186 ? 33.725 18.354 -52.132 1.00 43.88 181 ASP B CA 1
ATOM 3962 C C . ASP B 1 186 ? 32.902 19.022 -51.039 1.00 49.14 181 ASP B C 1
ATOM 3963 O O . ASP B 1 186 ? 33.039 20.220 -50.776 1.00 45.75 181 ASP B O 1
ATOM 3968 N N . VAL B 1 187 ? 32.058 18.234 -50.378 1.00 44.71 182 VAL B N 1
ATOM 3969 C CA . VAL B 1 187 ? 31.232 18.785 -49.315 1.00 42.92 182 VAL B CA 1
ATOM 3970 C C . VAL B 1 187 ? 32.061 19.000 -48.050 1.00 41.15 182 VAL B C 1
ATOM 3971 O O . VAL B 1 187 ? 31.872 19.988 -47.337 1.00 39.10 182 VAL B O 1
ATOM 3975 N N . ASP B 1 188 ? 33.019 18.106 -47.777 1.00 43.92 183 ASP B N 1
ATOM 3976 C CA . ASP B 1 188 ? 33.825 18.221 -46.564 1.00 43.62 183 ASP B CA 1
ATOM 3977 C C . ASP B 1 188 ? 34.667 19.493 -46.569 1.00 41.18 183 ASP B C 1
ATOM 3978 O O . ASP B 1 188 ? 34.892 20.104 -45.514 1.00 44.35 183 ASP B O 1
ATOM 3983 N N . SER B 1 189 ? 35.137 19.914 -47.744 1.00 38.58 184 SER B N 1
ATOM 3984 C CA . SER B 1 189 ? 35.878 21.165 -47.840 1.00 39.52 184 SER B CA 1
ATOM 3985 C C . SER B 1 189 ? 34.972 22.389 -47.782 1.00 41.27 184 SER B C 1
ATOM 3986 O O . SER B 1 189 ? 35.438 23.481 -47.435 1.00 37.19 184 SER B O 1
ATOM 3989 N N . TYR B 1 190 ? 33.697 22.251 -48.136 1.00 40.44 185 TYR B N 1
ATOM 3990 C CA . TYR B 1 190 ? 32.772 23.343 -47.875 1.00 37.69 185 TYR B CA 1
ATOM 3991 C C . TYR B 1 190 ? 32.560 23.507 -46.377 1.00 35.89 185 TYR B C 1
ATOM 3992 O O . TYR B 1 190 ? 32.589 24.628 -45.858 1.00 31.32 185 TYR B O 1
ATOM 4001 N N . MET B 1 191 ? 32.379 22.396 -45.661 1.00 33.36 186 MET B N 1
ATOM 4002 C CA . MET B 1 191 ? 32.065 22.486 -44.245 1.00 34.32 186 MET B CA 1
ATOM 4003 C C . MET B 1 191 ? 33.232 23.049 -43.454 1.00 35.25 186 MET B C 1
ATOM 4004 O O . MET B 1 191 ? 33.016 23.660 -42.407 1.00 32.61 186 MET B O 1
ATOM 4009 N N . VAL B 1 192 ? 34.461 22.887 -43.948 1.00 38.08 187 VAL B N 1
ATOM 4010 C CA . VAL B 1 192 ? 35.611 23.470 -43.262 1.00 36.64 187 VAL B CA 1
ATOM 4011 C C . VAL B 1 192 ? 35.562 24.995 -43.325 1.00 34.48 187 VAL B C 1
ATOM 4012 O O . VAL B 1 192 ? 35.766 25.678 -42.311 1.00 33.41 187 VAL B O 1
ATOM 4016 N N . VAL B 1 193 ? 35.259 25.553 -44.500 1.00 30.26 188 VAL B N 1
ATOM 4017 C CA . VAL B 1 193 ? 35.154 27.005 -44.641 1.00 31.33 188 VAL B CA 1
ATOM 4018 C C . VAL B 1 193 ? 33.905 27.533 -43.936 1.00 28.70 188 VAL B C 1
ATOM 4019 O O . VAL B 1 193 ? 33.929 28.592 -43.293 1.00 24.70 188 VAL B O 1
ATOM 4023 N N . ARG B 1 194 ? 32.797 26.802 -44.042 1.00 27.41 189 ARG B N 1
ATOM 4024 C CA . ARG B 1 194 ? 31.520 27.284 -43.534 1.00 28.08 189 ARG B CA 1
ATOM 4025 C C . ARG B 1 194 ? 31.483 27.294 -42.003 1.00 26.99 189 ARG B C 1
ATOM 4026 O O . ARG B 1 194 ? 30.783 28.119 -41.407 1.00 21.67 189 ARG B O 1
ATOM 4034 N N . ARG B 1 195 ? 32.250 26.415 -41.355 1.00 24.68 190 ARG B N 1
ATOM 4035 C CA . ARG B 1 195 ? 32.354 26.446 -39.899 1.00 29.42 190 ARG B CA 1
ATOM 4036 C C . ARG B 1 195 ? 32.839 27.800 -39.383 1.00 27.16 190 ARG B C 1
ATOM 4037 O O . ARG B 1 195 ? 32.566 28.155 -38.232 1.00 25.95 190 ARG B O 1
ATOM 4045 N N . ASP B 1 196 ? 33.540 28.569 -40.214 1.00 28.30 191 ASP B N 1
ATOM 4046 C CA . ASP B 1 196 ? 33.995 29.895 -39.825 1.00 31.21 191 ASP B CA 1
ATOM 4047 C C . ASP B 1 196 ? 33.141 31.023 -40.381 1.00 24.30 191 ASP B C 1
ATOM 4048 O O . ASP B 1 196 ? 33.106 32.092 -39.776 1.00 24.14 191 ASP B O 1
ATOM 4053 N N . THR B 1 197 ? 32.462 30.832 -41.524 1.00 24.61 192 THR B N 1
ATOM 4054 C CA . THR B 1 197 ? 31.668 31.918 -42.100 1.00 24.10 192 THR B CA 1
ATOM 4055 C C . THR B 1 197 ? 30.264 32.022 -41.502 1.00 23.61 192 THR B C 1
ATOM 4056 O O . THR B 1 197 ? 29.639 33.082 -41.609 1.00 22.37 192 THR B O 1
ATOM 4060 N N . ILE B 1 198 ? 29.759 30.972 -40.852 1.00 26.81 193 ILE B N 1
ATOM 4061 C CA . ILE B 1 198 ? 28.385 31.024 -40.348 1.00 23.49 193 ILE B CA 1
ATOM 4062 C C . ILE B 1 198 ? 28.269 31.864 -39.078 1.00 27.94 193 ILE B C 1
ATOM 4063 O O . ILE B 1 198 ? 27.168 32.321 -38.740 1.00 25.39 193 ILE B O 1
ATOM 4068 N N . GLY B 1 199 ? 29.378 32.108 -38.376 1.00 26.72 194 GLY B N 1
ATOM 4069 C CA . GLY B 1 199 ? 29.350 32.963 -37.203 1.00 27.78 194 GLY B CA 1
ATOM 4070 C C . GLY B 1 199 ? 28.900 32.287 -35.930 1.00 26.45 194 GLY B C 1
ATOM 4071 O O . GLY B 1 199 ? 28.557 32.974 -34.962 1.00 25.93 194 GLY B O 1
ATOM 4072 N N . ALA B 1 200 ? 28.881 30.954 -35.902 1.00 28.12 195 ALA B N 1
ATOM 4073 C CA . ALA B 1 200 ? 28.510 30.241 -34.684 1.00 24.76 195 ALA B CA 1
ATOM 4074 C C . ALA B 1 200 ? 29.501 30.511 -33.559 1.00 23.66 195 ALA B C 1
ATOM 4075 O O . ALA B 1 200 ? 29.101 30.766 -32.416 1.00 23.46 195 ALA B O 1
ATOM 4077 N N . LYS B 1 201 ? 30.792 30.463 -33.869 1.00 22.06 196 LYS B N 1
ATOM 4078 C CA . LYS B 1 201 ? 31.808 30.546 -32.825 1.00 24.68 196 LYS B CA 1
ATOM 4079 C C . LYS B 1 201 ? 31.715 31.833 -32.022 1.00 24.17 196 LYS B C 1
ATOM 4080 O O . LYS B 1 201 ? 31.699 31.757 -30.783 1.00 26.59 196 LYS B O 1
ATOM 4086 N N . PRO B 1 202 ? 31.621 33.024 -32.622 1.00 26.79 197 PRO B N 1
ATOM 4087 C CA . PRO B 1 202 ? 31.436 34.218 -31.782 1.00 25.29 197 PRO B CA 1
ATOM 4088 C C . PRO B 1 202 ? 30.130 34.192 -31.016 1.00 24.04 197 PRO B C 1
ATOM 4089 O O . PRO B 1 202 ? 30.086 34.665 -29.871 1.00 27.06 197 PRO B O 1
ATOM 4093 N N . SER B 1 203 ? 29.060 33.657 -31.609 1.00 22.06 198 SER B N 1
ATOM 4094 C CA . SER B 1 203 ? 27.795 33.568 -30.888 1.00 22.40 198 SER B CA 1
ATOM 4095 C C . SER B 1 203 ? 27.916 32.664 -29.665 1.00 23.55 198 SER B C 1
ATOM 4096 O O . SER B 1 203 ? 27.270 32.914 -28.643 1.00 26.26 198 SER B O 1
ATOM 4099 N N . PHE B 1 204 ? 28.721 31.599 -29.759 1.00 22.86 199 PHE B N 1
ATOM 4100 C CA . PHE B 1 204 ? 28.919 30.695 -28.631 1.00 22.91 199 PHE B CA 1
ATOM 4101 C C . PHE B 1 204 ? 29.660 31.383 -27.489 1.00 24.59 199 PHE B C 1
ATOM 4102 O O . PHE B 1 204 ? 29.513 30.988 -26.331 1.00 23.51 199 PHE B O 1
ATOM 4110 N N . ALA B 1 205 ? 30.459 32.410 -27.793 1.00 26.30 200 ALA B N 1
ATOM 4111 C CA . ALA B 1 205 ? 31.213 33.082 -26.738 1.00 28.44 200 ALA B CA 1
ATOM 4112 C C . ALA B 1 205 ? 30.289 33.711 -25.707 1.00 28.58 200 ALA B C 1
ATOM 4113 O O . ALA B 1 205 ? 30.645 33.803 -24.531 1.00 27.91 200 ALA B O 1
ATOM 4115 N N . LEU B 1 206 ? 29.091 34.123 -26.123 1.00 27.69 201 LEU B N 1
ATOM 4116 C CA . LEU B 1 206 ? 28.143 34.724 -25.195 1.00 25.09 201 LEU B CA 1
ATOM 4117 C C . LEU B 1 206 ? 27.666 33.715 -24.152 1.00 26.01 201 LEU B C 1
ATOM 4118 O O . LEU B 1 206 ? 27.324 34.105 -23.030 1.00 24.58 201 LEU B O 1
ATOM 4123 N N . LEU B 1 207 ? 27.664 32.418 -24.485 1.00 27.35 202 LEU B N 1
ATOM 4124 C CA . LEU B 1 207 ? 27.349 31.389 -23.493 1.00 25.95 202 LEU B CA 1
ATOM 4125 C C . LEU B 1 207 ? 28.333 31.386 -22.332 1.00 29.26 202 LEU B C 1
ATOM 4126 O O . LEU B 1 207 ? 28.016 30.853 -21.265 1.00 25.41 202 LEU B O 1
ATOM 4131 N N . GLU B 1 208 ? 29.515 31.970 -22.513 1.00 30.05 203 GLU B N 1
ATOM 4132 C CA . GLU B 1 208 ? 30.529 32.013 -21.476 1.00 25.47 203 GLU B CA 1
ATOM 4133 C C . GLU B 1 208 ? 30.475 33.296 -20.657 1.00 30.64 203 GLU B C 1
ATOM 4134 O O . GLU B 1 208 ? 31.467 33.638 -20.003 1.00 31.60 203 GLU B O 1
ATOM 4140 N N . HIS B 1 209 ? 29.343 34.006 -20.669 1.00 29.75 204 HIS B N 1
ATOM 4141 C CA . HIS B 1 209 ? 29.312 35.369 -20.142 1.00 28.62 204 HIS B CA 1
ATOM 4142 C C . HIS B 1 209 ? 29.862 35.445 -18.716 1.00 34.69 204 HIS B C 1
ATOM 4143 O O . HIS B 1 209 ? 30.675 36.323 -18.399 1.00 31.36 204 HIS B O 1
ATOM 4150 N N . ASN B 1 210 ? 29.433 34.529 -17.842 1.00 36.17 205 ASN B N 1
ATOM 4151 C CA . ASN B 1 210 ? 29.876 34.506 -16.451 1.00 32.50 205 ASN B CA 1
ATOM 4152 C C . ASN B 1 210 ? 30.686 33.246 -16.129 1.00 34.92 205 ASN B C 1
ATOM 4153 O O . ASN B 1 210 ? 30.767 32.825 -14.966 1.00 33.78 205 ASN B O 1
ATOM 4158 N N . MET B 1 211 ? 31.288 32.648 -17.149 1.00 32.80 206 MET B N 1
ATOM 4159 C CA . MET B 1 211 ? 32.169 31.497 -17.062 1.00 32.45 206 MET B CA 1
ATOM 4160 C C . MET B 1 211 ? 33.621 31.925 -17.160 1.00 36.55 206 MET B C 1
ATOM 4161 O O . MET B 1 211 ? 33.950 32.956 -17.750 1.00 33.87 206 MET B O 1
ATOM 4166 N N . ASP B 1 212 ? 34.499 31.088 -16.613 1.00 35.36 207 ASP B N 1
ATOM 4167 C CA . ASP B 1 212 ? 35.933 31.254 -16.796 1.00 37.31 207 ASP B CA 1
ATOM 4168 C C . ASP B 1 212 ? 36.560 29.905 -17.163 1.00 39.62 207 ASP B C 1
ATOM 4169 O O . ASP B 1 212 ? 37.376 29.357 -16.424 1.00 37.33 207 ASP B O 1
ATOM 4174 N N . LEU B 1 213 ? 36.183 29.376 -18.339 1.00 36.27 208 LEU B N 1
ATOM 4175 C CA . LEU B 1 213 ? 36.703 28.087 -18.785 1.00 32.78 208 LEU B CA 1
ATOM 4176 C C . LEU B 1 213 ? 38.174 28.210 -19.159 1.00 35.55 208 LEU B C 1
ATOM 4177 O O . LEU B 1 213 ? 38.502 28.950 -20.097 1.00 35.63 208 LEU B O 1
ATOM 4182 N N . PRO B 1 214 ? 39.061 27.502 -18.477 1.00 35.83 209 PRO B N 1
ATOM 4183 C CA . PRO B 1 214 ? 40.452 27.549 -18.895 1.00 34.02 209 PRO B CA 1
ATOM 4184 C C . PRO B 1 214 ? 40.629 26.874 -20.237 1.00 36.32 209 PRO B C 1
ATOM 4185 O O . PRO B 1 214 ? 39.860 26.032 -20.634 1.00 34.84 209 PRO B O 1
ATOM 4189 N N . ASP B 1 215 ? 41.696 27.247 -20.934 1.00 35.29 210 ASP B N 1
ATOM 4190 C CA . ASP B 1 215 ? 41.992 26.685 -22.249 1.00 37.05 210 ASP B CA 1
ATOM 4191 C C . ASP B 1 215 ? 42.048 25.155 -22.258 1.00 35.46 210 ASP B C 1
ATOM 4192 O O . ASP B 1 215 ? 41.791 24.526 -23.284 1.00 35.64 210 ASP B O 1
ATOM 4197 N N . ASP B 1 216 ? 42.383 24.562 -21.116 1.00 28.68 211 ASP B N 1
ATOM 4198 C CA . ASP B 1 216 ? 42.482 23.107 -21.006 1.00 36.41 211 ASP B CA 1
ATOM 4199 C C . ASP B 1 216 ? 41.115 22.425 -20.984 1.00 34.64 211 ASP B C 1
ATOM 4200 O O . ASP B 1 216 ? 41.009 21.215 -21.183 1.00 32.56 211 ASP B O 1
ATOM 4205 N N . VAL B 1 217 ? 40.074 23.213 -20.741 1.00 30.83 212 VAL B N 1
ATOM 4206 C CA . VAL B 1 217 ? 38.706 22.711 -20.684 1.00 29.80 212 VAL B CA 1
ATOM 4207 C C . VAL B 1 217 ? 37.983 22.988 -21.996 1.00 28.75 212 VAL B C 1
ATOM 4208 O O . VAL B 1 217 ? 37.392 22.089 -22.595 1.00 25.80 212 VAL B O 1
ATOM 4212 N N . PHE B 1 218 ? 38.034 24.241 -22.434 1.00 29.77 213 PHE B N 1
ATOM 4213 C CA . PHE B 1 218 ? 37.392 24.651 -23.683 1.00 28.55 213 PHE B CA 1
ATOM 4214 C C . PHE B 1 218 ? 37.899 23.857 -24.886 1.00 30.73 213 PHE B C 1
ATOM 4215 O O . PHE B 1 218 ? 37.124 23.516 -25.785 1.00 29.54 213 PHE B O 1
ATOM 4223 N N . ASN B 1 219 ? 39.195 23.559 -24.932 1.00 31.88 214 ASN B N 1
ATOM 4224 C CA . ASN B 1 219 ? 39.753 22.819 -26.049 1.00 29.41 214 ASN B CA 1
ATOM 4225 C C . ASN B 1 219 ? 39.893 21.330 -25.776 1.00 26.60 214 ASN B C 1
ATOM 4226 O O . ASN B 1 219 ? 40.532 20.635 -26.570 1.00 23.66 214 ASN B O 1
ATOM 4231 N N . HIS B 1 220 ? 39.316 20.823 -24.691 1.00 30.11 215 HIS B N 1
ATOM 4232 C CA . HIS B 1 220 ? 39.336 19.384 -24.485 1.00 26.91 215 HIS B CA 1
ATOM 4233 C C . HIS B 1 220 ? 38.719 18.693 -25.696 1.00 26.34 215 HIS B C 1
ATOM 4234 O O . HIS B 1 220 ? 37.725 19.176 -26.245 1.00 25.54 215 HIS B O 1
ATOM 4241 N N . PRO B 1 221 ? 39.289 17.577 -26.145 1.00 30.48 216 PRO B N 1
ATOM 4242 C CA . PRO B 1 221 ? 38.878 17.021 -27.446 1.00 26.25 216 PRO B CA 1
ATOM 4243 C C . PRO B 1 221 ? 37.403 16.688 -27.533 1.00 29.63 216 PRO B C 1
ATOM 4244 O O . PRO B 1 221 ? 36.778 16.961 -28.562 1.00 29.85 216 PRO B O 1
ATOM 4248 N N . LEU B 1 222 ? 36.824 16.104 -26.485 1.00 28.14 217 LEU B N 1
ATOM 4249 C CA . LEU B 1 222 ? 35.397 15.795 -26.523 1.00 29.14 217 LEU B CA 1
ATOM 4250 C C . LEU B 1 222 ? 34.559 17.064 -26.664 1.00 22.93 217 LEU B C 1
ATOM 4251 O O . LEU B 1 222 ? 33.595 17.086 -27.434 1.00 25.97 217 LEU B O 1
ATOM 4256 N N . LEU B 1 223 ? 34.922 18.137 -25.950 1.00 21.72 218 LEU B N 1
ATOM 4257 C CA . LEU B 1 223 ? 34.140 19.375 -26.023 1.00 22.83 218 LEU B CA 1
ATOM 4258 C C . LEU B 1 223 ? 34.286 20.048 -27.389 1.00 27.19 218 LEU B C 1
ATOM 4259 O O . LEU B 1 223 ? 33.323 20.632 -27.906 1.00 26.01 218 LEU B O 1
ATOM 4264 N N . GLU B 1 224 ? 35.484 19.979 -27.981 1.00 26.21 219 GLU B N 1
ATOM 4265 C CA . GLU B 1 224 ? 35.670 20.391 -29.373 1.00 31.57 219 GLU B CA 1
ATOM 4266 C C . GLU B 1 224 ? 34.761 19.598 -30.309 1.00 27.69 219 GLU B C 1
ATOM 4267 O O . GLU B 1 224 ? 34.178 20.159 -31.244 1.00 29.39 219 GLU B O 1
ATOM 4273 N N . ASP B 1 225 ? 34.644 18.286 -30.092 1.00 27.33 220 ASP B N 1
ATOM 4274 C CA . ASP B 1 225 ? 33.778 17.478 -30.947 1.00 26.11 220 ASP B CA 1
ATOM 4275 C C . ASP B 1 225 ? 32.322 17.921 -30.820 1.00 25.82 220 ASP B C 1
ATOM 4276 O O . ASP B 1 225 ? 31.639 18.134 -31.826 1.00 23.76 220 ASP B O 1
ATOM 4281 N N . LEU B 1 226 ? 31.830 18.056 -29.582 1.00 24.32 221 LEU B N 1
ATOM 4282 C CA . LEU B 1 226 ? 30.444 18.482 -29.373 1.00 23.22 221 LEU B CA 1
ATOM 4283 C C . LEU B 1 226 ? 30.176 19.823 -30.051 1.00 26.38 221 LEU B C 1
ATOM 4284 O O . LEU B 1 226 ? 29.163 19.996 -30.738 1.00 23.38 221 LEU B O 1
ATOM 4289 N N . ARG B 1 227 ? 31.072 20.792 -29.842 1.00 24.40 222 ARG B N 1
ATOM 4290 C CA . ARG B 1 227 ? 30.960 22.095 -30.486 1.00 24.60 222 ARG B CA 1
ATOM 4291 C C . ARG B 1 227 ? 30.935 21.960 -32.010 1.00 23.11 222 ARG B C 1
ATOM 4292 O O . ARG B 1 227 ? 30.068 22.531 -32.675 1.00 25.66 222 ARG B O 1
ATOM 4300 N N . THR B 1 228 ? 31.862 21.176 -32.576 1.00 23.82 223 THR B N 1
ATOM 4301 C CA . THR B 1 228 ? 31.928 21.014 -34.032 1.00 26.41 223 THR B CA 1
ATOM 4302 C C . THR B 1 228 ? 30.663 20.366 -34.574 1.00 27.08 223 THR B C 1
ATOM 4303 O O . THR B 1 228 ? 30.123 20.805 -35.596 1.00 25.59 223 THR B O 1
ATOM 4307 N N . TRP B 1 229 ? 30.169 19.327 -33.901 1.00 24.43 224 TRP B N 1
ATOM 4308 C CA . TRP B 1 229 ? 28.938 18.685 -34.354 1.00 25.43 224 TRP B CA 1
ATOM 4309 C C . TRP B 1 229 ? 27.762 19.662 -34.323 1.00 26.71 224 TRP B C 1
ATOM 4310 O O . TRP B 1 229 ? 26.945 19.681 -35.253 1.00 22.68 224 TRP B O 1
ATOM 4321 N N . CYS B 1 230 ? 27.679 20.517 -33.288 1.00 21.11 225 CYS B N 1
ATOM 4322 C CA . CYS B 1 230 ? 26.588 21.494 -33.244 1.00 21.95 225 CYS B CA 1
ATOM 4323 C C . CYS B 1 230 ? 26.695 22.505 -34.376 1.00 22.34 225 CYS B C 1
ATOM 4324 O O . CYS B 1 230 ? 25.678 22.905 -34.955 1.00 23.23 225 CYS B O 1
ATOM 4327 N N . ILE B 1 231 ? 27.910 22.963 -34.672 1.00 22.55 226 ILE B N 1
ATOM 4328 C CA . ILE B 1 231 ? 28.093 23.924 -35.751 1.00 24.50 226 ILE B CA 1
ATOM 4329 C C . ILE B 1 231 ? 27.673 23.311 -37.087 1.00 22.11 226 ILE B C 1
ATOM 4330 O O . ILE B 1 231 ? 26.954 23.939 -37.868 1.00 21.76 226 ILE B O 1
ATOM 4335 N N . ASP B 1 232 ? 28.083 22.068 -37.352 1.00 21.39 227 ASP B N 1
ATOM 4336 C CA . ASP B 1 232 ? 27.701 21.422 -38.602 1.00 21.46 227 ASP B CA 1
ATOM 4337 C C . ASP B 1 232 ? 26.189 21.260 -38.702 1.00 25.01 227 ASP B C 1
ATOM 4338 O O . ASP B 1 232 ? 25.613 21.441 -39.780 1.00 22.77 227 ASP B O 1
ATOM 4343 N N . MET B 1 233 ? 25.519 20.930 -37.588 1.00 22.84 228 MET B N 1
ATOM 4344 C CA . MET B 1 233 ? 24.059 20.854 -37.618 1.00 25.58 228 MET B CA 1
ATOM 4345 C C . MET B 1 233 ? 23.440 22.217 -37.903 1.00 25.19 228 MET B C 1
ATOM 4346 O O . MET B 1 233 ? 22.411 22.308 -38.588 1.00 22.19 228 MET B O 1
ATOM 4351 N N . LEU B 1 234 ? 24.038 23.282 -37.365 1.00 22.29 229 LEU B N 1
ATOM 4352 C CA . LEU B 1 234 ? 23.575 24.626 -37.682 1.00 23.02 229 LEU B CA 1
ATOM 4353 C C . LEU B 1 234 ? 23.725 24.910 -39.172 1.00 25.76 229 LEU B C 1
ATOM 4354 O O . LEU B 1 234 ? 22.827 25.497 -39.790 1.00 22.33 229 LEU B O 1
ATOM 4359 N N . ILE B 1 235 ? 24.852 24.487 -39.763 1.00 23.42 230 ILE B N 1
ATOM 4360 C CA . ILE B 1 235 ? 25.087 24.700 -41.195 1.00 23.14 230 ILE B CA 1
ATOM 4361 C C . ILE B 1 235 ? 24.032 23.982 -42.022 1.00 23.57 230 ILE B C 1
ATOM 4362 O O . ILE B 1 235 ? 23.444 24.558 -42.945 1.00 22.45 230 ILE B O 1
ATOM 4367 N N . LEU B 1 236 ? 23.793 22.703 -41.724 1.00 22.85 231 LEU B N 1
ATOM 4368 C CA . LEU B 1 236 ? 22.831 21.944 -42.520 1.00 26.47 231 LEU B CA 1
ATOM 4369 C C . LEU B 1 236 ? 21.458 22.594 -42.466 1.00 24.66 231 LEU B C 1
ATOM 4370 O O . LEU B 1 236 ? 20.804 22.786 -43.498 1.00 23.29 231 LEU B O 1
ATOM 4375 N N . GLY B 1 237 ? 21.022 22.968 -41.259 1.00 23.82 232 GLY B N 1
ATOM 4376 C CA . GLY B 1 237 ? 19.696 23.537 -41.100 1.00 20.75 232 GLY B CA 1
ATOM 4377 C C . GLY B 1 237 ? 19.508 24.812 -41.897 1.00 28.43 232 GLY B C 1
ATOM 4378 O O . GLY B 1 237 ? 18.479 24.996 -42.555 1.00 26.91 232 GLY B O 1
ATOM 4379 N N . ASN B 1 238 ? 20.506 25.701 -41.873 1.00 22.59 233 ASN B N 1
ATOM 4380 C CA . ASN B 1 238 ? 20.336 26.965 -42.578 1.00 24.35 233 ASN B CA 1
ATOM 4381 C C . ASN B 1 238 ? 20.385 26.778 -44.090 1.00 24.01 233 ASN B C 1
ATOM 4382 O O . ASN B 1 238 ? 19.632 27.431 -44.820 1.00 23.75 233 ASN B O 1
ATOM 4387 N N . ASP B 1 239 ? 21.255 25.891 -44.582 1.00 21.93 234 ASP B N 1
ATOM 4388 C CA . ASP B 1 239 ? 21.284 25.625 -46.019 1.00 23.87 234 ASP B CA 1
ATOM 4389 C C . ASP B 1 239 ? 20.007 24.927 -46.474 1.00 23.60 234 ASP B C 1
ATOM 4390 O O . ASP B 1 239 ? 19.502 25.204 -47.565 1.00 24.44 234 ASP B O 1
ATOM 4395 N N . LEU B 1 240 ? 19.468 24.020 -45.656 1.00 22.12 235 LEU B N 1
ATOM 4396 C CA . LEU B 1 240 ? 18.193 23.397 -45.994 1.00 23.88 235 LEU B CA 1
ATOM 4397 C C . LEU B 1 240 ? 17.103 24.442 -46.203 1.00 24.30 235 LEU B C 1
ATOM 4398 O O . LEU B 1 240 ? 16.309 24.339 -47.141 1.00 26.59 235 LEU B O 1
ATOM 4403 N N . CYS B 1 241 ? 17.066 25.470 -45.361 1.00 25.22 236 CYS B N 1
ATOM 4404 C CA . CYS B 1 241 ? 15.983 26.445 -45.390 1.00 21.02 236 CYS B CA 1
ATOM 4405 C C . CYS B 1 241 ? 16.226 27.580 -46.380 1.00 28.90 236 CYS B C 1
ATOM 4406 O O . CYS B 1 241 ? 15.261 28.174 -46.871 1.00 27.08 236 CYS B O 1
ATOM 4409 N N . SER B 1 242 ? 17.482 27.924 -46.668 1.00 24.92 237 SER B N 1
ATOM 4410 C CA . SER B 1 242 ? 17.725 28.964 -47.658 1.00 28.31 237 SER B CA 1
ATOM 4411 C C . SER B 1 242 ? 17.699 28.428 -49.085 1.00 26.45 237 SER B C 1
ATOM 4412 O O . SER B 1 242 ? 17.586 29.227 -50.020 1.00 30.21 237 SER B O 1
ATOM 4415 N N . TYR B 1 243 ? 17.741 27.101 -49.264 1.00 25.07 238 TYR B N 1
ATOM 4416 C CA . TYR B 1 243 ? 17.947 26.518 -50.582 1.00 26.25 238 TYR B CA 1
ATOM 4417 C C . TYR B 1 243 ? 16.861 26.922 -51.574 1.00 27.06 238 TYR B C 1
ATOM 4418 O O . TYR B 1 243 ? 17.161 27.201 -52.739 1.00 26.10 238 TYR B O 1
ATOM 4427 N N . ASN B 1 244 ? 15.593 26.933 -51.152 1.00 28.62 239 ASN B N 1
ATOM 4428 C CA . ASN B 1 244 ? 14.516 27.193 -52.110 1.00 28.73 239 ASN B CA 1
ATOM 4429 C C . ASN B 1 244 ? 14.675 28.561 -52.771 1.00 27.29 239 ASN B C 1
ATOM 4430 O O . ASN B 1 244 ? 14.652 28.675 -53.996 1.00 30.99 239 ASN B O 1
ATOM 4435 N N . VAL B 1 245 ? 14.842 29.614 -51.972 1.00 28.27 240 VAL B N 1
ATOM 4436 C CA . VAL B 1 245 ? 14.998 30.947 -52.545 1.00 27.29 240 VAL B CA 1
ATOM 4437 C C . VAL B 1 245 ? 16.304 31.041 -53.326 1.00 30.66 240 VAL B C 1
ATOM 4438 O O . VAL B 1 245 ? 16.346 31.603 -54.427 1.00 32.21 240 VAL B O 1
ATOM 4442 N N . GLU B 1 246 ? 17.386 30.478 -52.786 1.00 26.54 241 GLU B N 1
ATOM 4443 C CA . GLU B 1 246 ? 18.678 30.617 -53.444 1.00 29.18 241 GLU B CA 1
ATOM 4444 C C . GLU B 1 246 ? 18.680 29.970 -54.829 1.00 27.69 241 GLU B C 1
ATOM 4445 O O . GLU B 1 246 ? 19.272 30.514 -55.764 1.00 27.51 241 GLU B O 1
ATOM 4451 N N . GLN B 1 247 ? 18.020 28.818 -54.990 1.00 27.67 242 GLN B N 1
ATOM 4452 C CA . GLN B 1 247 ? 18.031 28.180 -56.308 1.00 28.97 242 GLN B CA 1
ATOM 4453 C C . GLN B 1 247 ? 17.158 28.932 -57.313 1.00 28.78 242 GLN B C 1
ATOM 4454 O O . GLN B 1 247 ? 17.469 28.945 -58.510 1.00 31.57 242 GLN B O 1
ATOM 4460 N N . SER B 1 248 ? 16.070 29.561 -56.859 1.00 27.27 243 SER B N 1
ATOM 4461 C CA . SER B 1 248 ? 15.249 30.339 -57.779 1.00 29.25 243 SER B CA 1
ATOM 4462 C C . SER B 1 248 ? 16.002 31.541 -58.336 1.00 33.02 243 SER B C 1
ATOM 4463 O O . SER B 1 248 ? 15.617 32.067 -59.382 1.00 34.05 243 SER B O 1
ATOM 4466 N N . ARG B 1 249 ? 17.060 31.986 -57.671 1.00 31.32 244 ARG B N 1
ATOM 4467 C CA . ARG B 1 249 ? 17.822 33.134 -58.131 1.00 31.76 244 ARG B CA 1
ATOM 4468 C C . ARG B 1 249 ? 19.156 32.751 -58.741 1.00 30.20 244 ARG B C 1
ATOM 4469 O O . ARG B 1 249 ? 19.919 33.640 -59.116 1.00 32.59 244 ARG B O 1
ATOM 4477 N N . GLY B 1 250 ? 19.465 31.461 -58.834 1.00 28.60 245 GLY B N 1
ATOM 4478 C CA . GLY B 1 250 ? 20.800 31.053 -59.230 1.00 30.41 245 GLY B CA 1
ATOM 4479 C C . GLY B 1 250 ? 21.893 31.298 -58.203 1.00 31.95 245 GLY B C 1
ATOM 4480 O O . GLY B 1 250 ? 23.069 31.267 -58.561 1.00 32.63 245 GLY B O 1
ATOM 4481 N N . ASP B 1 251 ? 21.539 31.543 -56.935 1.00 32.47 246 ASP B N 1
ATOM 4482 C CA . ASP B 1 251 ? 22.497 31.830 -55.865 1.00 32.95 246 ASP B CA 1
ATOM 4483 C C . ASP B 1 251 ? 22.777 30.628 -54.970 1.00 30.45 246 ASP B C 1
ATOM 4484 O O . ASP B 1 251 ? 23.152 30.801 -53.804 1.00 31.69 246 ASP B O 1
ATOM 4489 N N . ASP B 1 252 ? 22.605 29.414 -55.475 1.00 28.21 247 ASP B N 1
ATOM 4490 C CA . ASP B 1 252 ? 22.755 28.221 -54.656 1.00 29.07 247 ASP B CA 1
ATOM 4491 C C . ASP B 1 252 ? 24.102 27.548 -54.845 1.00 32.38 247 ASP B C 1
ATOM 4492 O O . ASP B 1 252 ? 24.275 26.405 -54.411 1.00 25.26 247 ASP B O 1
ATOM 4497 N N . GLY B 1 253 ? 25.055 28.224 -55.498 1.00 31.93 248 GLY B N 1
ATOM 4498 C CA . GLY B 1 253 ? 26.324 27.585 -55.814 1.00 35.45 248 GLY B CA 1
ATOM 4499 C C . GLY B 1 253 ? 27.066 27.076 -54.593 1.00 32.07 248 GLY B C 1
ATOM 4500 O O . GLY B 1 253 ? 27.774 26.068 -54.666 1.00 30.22 248 GLY B O 1
ATOM 4501 N N . HIS B 1 254 ? 26.909 27.751 -53.459 1.00 34.45 249 HIS B N 1
ATOM 4502 C CA . HIS B 1 254 ? 27.576 27.364 -52.220 1.00 37.20 249 HIS B CA 1
ATOM 4503 C C . HIS B 1 254 ? 26.642 26.679 -51.228 1.00 34.08 249 HIS B C 1
ATOM 4504 O O . HIS B 1 254 ? 27.075 26.337 -50.116 1.00 30.47 249 HIS B O 1
ATOM 4511 N N . ASN B 1 255 ? 25.384 26.464 -51.599 1.00 29.14 250 ASN B N 1
ATOM 4512 C CA . ASN B 1 255 ? 24.447 25.772 -50.725 1.00 30.29 250 ASN B CA 1
ATOM 4513 C C . ASN B 1 255 ? 24.759 24.281 -50.703 1.00 32.03 250 ASN B C 1
ATOM 4514 O O . ASN B 1 255 ? 24.922 23.664 -51.763 1.00 28.58 250 ASN B O 1
ATOM 4519 N N . ILE B 1 256 ? 24.789 23.688 -49.499 1.00 27.82 251 ILE B N 1
ATOM 4520 C CA . ILE B 1 256 ? 25.182 22.282 -49.384 1.00 29.41 251 ILE B CA 1
ATOM 4521 C C . ILE B 1 256 ? 24.239 21.356 -50.148 1.00 26.07 251 ILE B C 1
ATOM 4522 O O . ILE B 1 256 ? 24.655 20.287 -50.602 1.00 27.34 251 ILE B O 1
ATOM 4527 N N . VAL B 1 257 ? 22.995 21.777 -50.348 1.00 24.58 252 VAL B N 1
ATOM 4528 C CA . VAL B 1 257 ? 22.053 20.965 -51.111 1.00 28.81 252 VAL B CA 1
ATOM 4529 C C . VAL B 1 257 ? 22.623 20.751 -52.514 1.00 30.49 252 VAL B C 1
ATOM 4530 O O . VAL B 1 257 ? 22.745 19.621 -52.987 1.00 29.44 252 VAL B O 1
ATOM 4534 N N . LYS B 1 258 ? 22.968 21.855 -53.168 1.00 28.78 253 LYS B N 1
ATOM 4535 C CA . LYS B 1 258 ? 23.526 21.813 -54.513 1.00 32.64 253 LYS B CA 1
ATOM 4536 C C . LYS B 1 258 ? 24.847 21.054 -54.531 1.00 35.93 253 LYS B C 1
ATOM 4537 O O . LYS B 1 258 ? 25.106 20.267 -55.440 1.00 32.95 253 LYS B O 1
ATOM 4543 N N . LEU B 1 259 ? 25.681 21.293 -53.523 1.00 30.39 254 LEU B N 1
ATOM 4544 C CA . LEU B 1 259 ? 26.944 20.633 -53.445 1.00 27.43 254 LEU B CA 1
ATOM 4545 C C . LEU B 1 259 ? 26.802 19.134 -53.339 1.00 34.90 254 LEU B C 1
ATOM 4546 O O . LEU B 1 259 ? 27.558 18.392 -53.915 1.00 37.70 254 LEU B O 1
ATOM 4551 N N . VAL B 1 260 ? 25.827 18.685 -52.594 1.00 29.70 255 VAL B N 1
ATOM 4552 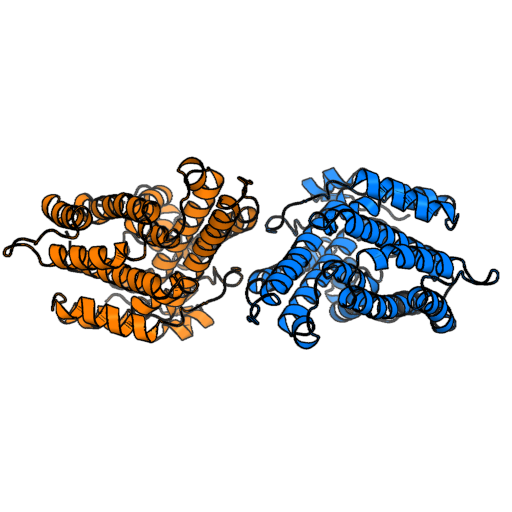C CA . VAL B 1 260 ? 25.621 17.246 -52.461 1.00 32.82 255 VAL B CA 1
ATOM 4553 C C . VAL B 1 260 ? 25.151 16.646 -53.783 1.00 32.94 255 VAL B C 1
ATOM 4554 O O . VAL B 1 260 ? 25.628 15.588 -54.208 1.00 37.26 255 VAL B O 1
ATOM 4558 N N . MET B 1 261 ? 24.193 17.303 -54.437 1.00 34.33 256 MET B N 1
ATOM 4559 C CA . MET B 1 261 ? 23.707 16.850 -55.736 1.00 38.95 256 MET B CA 1
ATOM 4560 C C . MET B 1 261 ? 24.854 16.645 -56.723 1.00 40.27 256 MET B C 1
ATOM 4561 O O . MET B 1 261 ? 24.902 15.628 -57.427 1.00 41.22 256 MET B O 1
ATOM 4566 N N . LEU B 1 262 ? 25.804 17.591 -56.766 1.00 39.00 257 LEU B N 1
ATOM 4567 C CA . LEU B 1 262 ? 26.926 17.503 -57.701 1.00 41.95 257 LEU B CA 1
ATOM 4568 C C . LEU B 1 262 ? 27.906 16.408 -57.302 1.00 45.54 257 LEU B C 1
ATOM 4569 O O . LEU B 1 262 ? 28.425 15.690 -58.167 1.00 46.90 257 LEU B O 1
ATOM 4574 N N . GLN B 1 263 ? 28.186 16.279 -56.002 1.00 38.40 258 GLN B N 1
ATOM 4575 C CA . GLN B 1 263 ? 29.186 15.326 -55.527 1.00 41.76 258 GLN B CA 1
ATOM 4576 C C . GLN B 1 263 ? 28.677 13.889 -55.598 1.00 47.73 258 GLN B C 1
ATOM 4577 O O . GLN B 1 263 ? 29.435 12.972 -55.939 1.00 47.09 258 GLN B O 1
ATOM 4583 N N . GLU B 1 264 ? 27.403 13.671 -55.284 1.00 45.29 259 GLU B N 1
ATOM 4584 C CA . GLU B 1 264 ? 26.845 12.332 -55.194 1.00 43.19 259 GLU B CA 1
ATOM 4585 C C . GLU B 1 264 ? 25.957 11.978 -56.377 1.00 46.97 259 GLU B C 1
ATOM 4586 O O . GLU B 1 264 ? 25.409 10.870 -56.414 1.00 47.79 259 GLU B O 1
ATOM 4592 N N . ASN B 1 265 ? 25.883 12.850 -57.366 1.00 46.15 260 ASN B N 1
ATOM 4593 C CA . ASN B 1 265 ? 25.066 12.665 -58.548 1.00 44.42 260 ASN B CA 1
ATOM 4594 C C . ASN B 1 265 ? 23.661 12.267 -58.236 1.00 45.73 260 ASN B C 1
ATOM 4595 O O . ASN B 1 265 ? 23.213 11.256 -58.677 1.00 47.58 260 ASN B O 1
ATOM 4600 N N . ILE B 1 266 ? 22.983 13.075 -57.430 1.00 42.41 261 ILE B N 1
ATOM 4601 C CA . ILE B 1 266 ? 21.612 12.784 -57.043 1.00 40.04 261 ILE B CA 1
ATOM 4602 C C . ILE B 1 266 ? 20.705 13.987 -57.259 1.00 36.04 261 ILE B C 1
ATOM 4603 O O . ILE B 1 266 ? 21.168 15.125 -57.340 1.00 33.71 261 ILE B O 1
ATOM 4608 N N . ASP B 1 267 ? 19.409 13.720 -57.351 1.00 35.31 262 ASP B N 1
ATOM 4609 C CA . ASP B 1 267 ? 18.413 14.770 -57.558 1.00 36.61 262 ASP B CA 1
ATOM 4610 C C . ASP B 1 267 ? 18.181 15.575 -56.283 1.00 34.69 262 ASP B C 1
ATOM 4611 O O . ASP B 1 267 ? 18.996 15.532 -55.361 1.00 37.04 262 ASP B O 1
ATOM 4616 N N . LEU B 1 268 ? 17.072 16.308 -56.228 1.00 32.89 263 LEU B N 1
ATOM 4617 C CA . LEU B 1 268 ? 16.771 17.110 -55.050 1.00 34.91 263 LEU B CA 1
ATOM 4618 C C . LEU B 1 268 ? 16.253 16.243 -53.910 1.00 35.25 263 LEU B C 1
ATOM 4619 O O . LEU B 1 268 ? 16.633 16.437 -52.751 1.00 33.96 263 LEU B O 1
ATOM 4624 N N . HIS B 1 269 ? 15.389 15.278 -54.226 1.00 35.77 264 HIS B N 1
ATOM 4625 C CA . HIS B 1 269 ? 14.853 14.381 -53.208 1.00 36.87 264 HIS B CA 1
ATOM 4626 C C . HIS B 1 269 ? 15.949 13.503 -52.611 1.00 32.86 264 HIS B C 1
ATOM 4627 O O . HIS B 1 269 ? 15.984 13.282 -51.396 1.00 33.39 264 HIS B O 1
ATOM 4634 N N . GLY B 1 270 ? 16.853 13.003 -53.453 1.00 28.55 265 GLY B N 1
ATOM 4635 C CA . GLY B 1 270 ? 17.988 12.251 -52.957 1.00 31.27 265 GLY B CA 1
ATOM 4636 C C . GLY B 1 270 ? 18.928 13.099 -52.119 1.00 34.03 265 GLY B C 1
ATOM 4637 O O . GLY B 1 270 ? 19.540 12.606 -51.173 1.00 30.13 265 GLY B O 1
ATOM 4638 N N . ALA B 1 271 ? 19.055 14.388 -52.456 1.00 32.77 266 ALA B N 1
ATOM 4639 C CA . ALA B 1 271 ? 19.892 15.281 -51.661 1.00 30.97 266 ALA B CA 1
ATOM 4640 C C . ALA B 1 271 ? 19.303 15.505 -50.272 1.00 30.05 266 ALA B C 1
ATOM 4641 O O . ALA B 1 271 ? 20.049 15.574 -49.287 1.00 28.87 266 ALA B O 1
ATOM 4643 N N . MET B 1 272 ? 17.969 15.633 -50.178 1.00 31.89 267 MET B N 1
ATOM 4644 C CA . MET B 1 272 ? 17.315 15.817 -48.879 1.00 30.28 267 MET B CA 1
ATOM 4645 C C . MET B 1 272 ? 17.435 14.575 -48.013 1.00 30.00 267 MET B C 1
ATOM 4646 O O . MET B 1 272 ? 17.607 14.678 -46.792 1.00 34.61 267 MET B O 1
ATOM 4651 N N . GLN B 1 273 ? 17.335 13.392 -48.616 1.00 30.95 268 GLN B N 1
ATOM 4652 C CA . GLN B 1 273 ? 17.577 12.168 -47.861 1.00 31.79 268 GLN B CA 1
ATOM 4653 C C . GLN B 1 273 ? 19.023 12.087 -47.399 1.00 31.37 268 GLN B C 1
ATOM 4654 O O . GLN B 1 273 ? 19.295 11.723 -46.248 1.00 30.95 268 GLN B O 1
ATOM 4660 N N . TYR B 1 274 ? 19.962 12.417 -48.286 1.00 29.42 269 TYR B N 1
ATOM 4661 C CA . TYR B 1 274 ? 21.376 12.354 -47.932 1.00 30.39 269 TYR B CA 1
ATOM 4662 C C . TYR B 1 274 ? 21.699 13.284 -46.772 1.00 30.82 269 TYR B C 1
ATOM 4663 O O . TYR B 1 274 ? 22.444 12.908 -45.860 1.00 27.25 269 TYR B O 1
ATOM 4672 N N . ILE B 1 275 ? 21.159 14.508 -46.801 1.00 28.21 270 ILE B N 1
ATOM 4673 C CA . ILE B 1 275 ? 21.447 15.479 -45.753 1.00 28.83 270 ILE B CA 1
ATOM 4674 C C . ILE B 1 275 ? 20.722 15.107 -44.465 1.00 29.35 270 ILE B C 1
ATOM 4675 O O . ILE B 1 275 ? 21.248 15.301 -43.365 1.00 28.91 270 ILE B O 1
ATOM 4680 N N . SER B 1 276 ? 19.502 14.578 -44.579 1.00 26.89 271 SER B N 1
ATOM 4681 C CA . SER B 1 276 ? 18.807 14.045 -43.412 1.00 26.44 271 SER B CA 1
ATOM 4682 C C . SER B 1 276 ? 19.628 12.964 -42.722 1.00 27.61 271 SER B C 1
ATOM 4683 O O . SER B 1 276 ? 19.717 12.929 -41.489 1.00 27.07 271 SER B O 1
ATOM 4686 N N . ASP B 1 277 ? 20.227 12.064 -43.500 1.00 28.16 272 ASP B N 1
ATOM 4687 C CA . ASP B 1 277 ? 21.086 11.038 -42.919 1.00 29.93 272 ASP B CA 1
ATOM 4688 C C . ASP B 1 277 ? 22.315 11.664 -42.272 1.00 29.18 272 ASP B C 1
ATOM 4689 O O . ASP B 1 277 ? 22.694 11.300 -41.153 1.00 28.90 272 ASP B O 1
ATOM 4694 N N . MET B 1 278 ? 22.952 12.610 -42.975 1.00 26.69 273 MET B N 1
ATOM 4695 C CA . MET B 1 278 ? 24.117 13.310 -42.440 1.00 27.48 273 MET B CA 1
ATOM 4696 C C . MET B 1 278 ? 23.789 14.053 -41.146 1.00 27.96 273 MET B C 1
ATOM 4697 O O . MET B 1 278 ? 24.586 14.047 -40.197 1.00 26.23 273 MET B O 1
ATOM 4702 N N . HIS B 1 279 ? 22.627 14.709 -41.087 1.00 24.29 274 HIS B N 1
ATOM 4703 C CA . HIS B 1 279 ? 22.230 15.360 -39.846 1.00 25.85 274 HIS B CA 1
ATOM 4704 C C . HIS B 1 279 ? 21.999 14.333 -38.736 1.00 26.50 274 HIS B C 1
ATOM 4705 O O . HIS B 1 279 ? 22.451 14.531 -37.603 1.00 24.00 274 HIS B O 1
ATOM 4712 N N . ASP B 1 280 ? 21.330 13.217 -39.050 1.00 23.78 275 ASP B N 1
ATOM 4713 C CA . ASP B 1 280 ? 21.094 12.181 -38.043 1.00 28.57 275 ASP B CA 1
ATOM 4714 C C . ASP B 1 280 ? 22.398 11.671 -37.431 1.00 25.49 275 ASP B C 1
ATOM 4715 O O . ASP B 1 280 ? 22.484 11.484 -36.211 1.00 27.40 275 ASP B O 1
ATOM 4720 N N . ASP B 1 281 ? 23.418 11.428 -38.263 1.00 27.20 276 ASP B N 1
ATOM 4721 C CA . ASP B 1 281 ? 24.702 10.949 -37.751 1.00 26.41 276 ASP B CA 1
ATOM 4722 C C . ASP B 1 281 ? 25.319 11.951 -36.782 1.00 30.09 276 ASP B C 1
ATOM 4723 O O . ASP B 1 281 ? 25.863 11.563 -35.739 1.00 25.91 276 ASP B O 1
ATOM 4728 N N . LEU B 1 282 ? 25.248 13.245 -37.116 1.00 25.63 277 LEU B N 1
ATOM 4729 C CA . LEU B 1 282 ? 25.769 14.275 -36.225 1.00 23.85 277 LEU B CA 1
ATOM 4730 C C . LEU B 1 282 ? 24.991 14.309 -34.913 1.00 23.00 277 LEU B C 1
ATOM 4731 O O . LEU B 1 282 ? 25.589 14.351 -33.829 1.00 22.44 277 LEU B O 1
ATOM 4736 N N . ALA B 1 283 ? 23.650 14.317 -34.991 1.00 21.33 278 ALA B N 1
ATOM 4737 C CA . ALA B 1 283 ? 22.839 14.348 -33.775 1.00 24.50 278 ALA B CA 1
ATOM 4738 C C . ALA B 1 283 ? 23.125 13.133 -32.901 1.00 24.97 278 ALA B C 1
ATOM 4739 O O . ALA B 1 283 ? 23.259 13.250 -31.677 1.00 24.12 278 ALA B O 1
ATOM 4741 N N . ASP B 1 284 ? 23.251 11.963 -33.525 1.00 26.75 279 ASP B N 1
ATOM 4742 C CA . ASP B 1 284 ? 23.561 10.744 -32.786 1.00 26.78 279 ASP B CA 1
ATOM 4743 C C . ASP B 1 284 ? 24.916 10.828 -32.097 1.00 29.64 279 ASP B C 1
ATOM 4744 O O . ASP B 1 284 ? 25.075 10.349 -30.965 1.00 24.89 279 ASP B O 1
ATOM 4749 N N . LYS B 1 285 ? 25.919 11.405 -32.765 1.00 28.77 280 LYS B N 1
ATOM 4750 C CA . LYS B 1 285 ? 27.216 11.540 -32.107 1.00 26.15 280 LYS B CA 1
ATOM 4751 C C . LYS B 1 285 ? 27.119 12.463 -30.905 1.00 26.59 280 LYS B C 1
ATOM 4752 O O . LYS B 1 285 ? 27.745 12.214 -29.865 1.00 25.45 280 LYS B O 1
ATOM 4758 N N . PHE B 1 286 ? 26.356 13.547 -31.037 1.00 22.27 281 PHE B N 1
ATOM 4759 C CA . PHE B 1 286 ? 26.151 14.441 -29.913 1.00 24.29 281 PHE B CA 1
ATOM 4760 C C . PHE B 1 286 ? 25.463 13.705 -28.766 1.00 23.76 281 PHE B C 1
ATOM 4761 O O . PHE B 1 286 ? 25.926 13.737 -27.625 1.00 24.01 281 PHE B O 1
ATOM 4769 N N . LEU B 1 287 ? 24.359 13.019 -29.062 1.00 24.26 282 LEU B N 1
ATOM 4770 C CA . LEU B 1 287 ? 23.611 12.315 -28.024 1.00 25.95 282 LEU B CA 1
ATOM 4771 C C . LEU B 1 287 ? 24.475 11.263 -27.343 1.00 24.70 282 LEU B C 1
ATOM 4772 O O . LEU B 1 287 ? 24.416 11.095 -26.119 1.00 24.62 282 LEU B O 1
ATOM 4777 N N . ARG B 1 288 ? 25.299 10.563 -28.126 1.00 25.83 283 ARG B N 1
ATOM 4778 C CA . ARG B 1 288 ? 26.188 9.528 -27.614 1.00 30.32 283 ARG B CA 1
ATOM 4779 C C . ARG B 1 288 ? 27.207 10.058 -26.612 1.00 30.05 283 ARG B C 1
ATOM 4780 O O . ARG B 1 288 ? 27.778 9.264 -25.857 1.00 29.06 283 ARG B O 1
ATOM 4788 N N . ASN B 1 289 ? 27.450 11.372 -26.586 1.00 26.52 284 ASN B N 1
ATOM 4789 C CA . ASN B 1 289 ? 28.624 11.917 -25.920 1.00 25.64 284 ASN B CA 1
ATOM 4790 C C . ASN B 1 289 ? 28.358 13.064 -24.958 1.00 23.92 284 ASN B C 1
ATOM 4791 O O . ASN B 1 289 ? 29.181 13.283 -24.065 1.00 24.30 284 ASN B O 1
ATOM 4796 N N . TYR B 1 290 ? 27.263 13.808 -25.093 1.00 23.26 285 TYR B N 1
ATOM 4797 C CA . TYR B 1 290 ? 27.196 15.051 -24.330 1.00 25.49 285 TYR B CA 1
ATOM 4798 C C . TYR B 1 290 ? 27.046 14.851 -22.823 1.00 27.78 285 TYR B C 1
ATOM 4799 O O . TYR B 1 290 ? 27.237 15.814 -22.077 1.00 24.14 285 TYR B O 1
ATOM 4808 N N . LYS B 1 291 ? 26.719 13.651 -22.350 1.00 26.06 286 LYS B N 1
ATOM 4809 C CA . LYS B 1 291 ? 26.703 13.405 -20.915 1.00 26.90 286 LYS B CA 1
ATOM 4810 C C . LYS B 1 291 ? 27.953 12.686 -20.432 1.00 30.84 286 LYS B C 1
ATOM 4811 O O . LYS B 1 291 ? 28.028 12.321 -19.253 1.00 36.20 286 LYS B O 1
ATOM 4817 N N . ASN B 1 292 ? 28.944 12.508 -21.306 1.00 28.53 287 ASN B N 1
ATOM 4818 C CA . ASN B 1 292 ? 30.148 11.733 -21.023 1.00 28.61 287 ASN B CA 1
ATOM 4819 C C . ASN B 1 292 ? 31.395 12.594 -20.880 1.00 28.13 287 ASN B C 1
ATOM 4820 O O . ASN B 1 292 ? 32.506 12.100 -21.093 1.00 31.10 287 ASN B O 1
ATOM 4825 N N . MET B 1 293 ? 31.243 13.870 -20.571 1.00 25.91 288 MET B N 1
ATOM 4826 C CA . MET B 1 293 ? 32.407 14.709 -20.354 1.00 25.84 288 MET B CA 1
ATOM 4827 C C . MET B 1 293 ? 33.146 14.242 -19.097 1.00 28.89 288 MET B C 1
ATOM 4828 O O . MET B 1 293 ? 32.522 13.780 -18.139 1.00 27.24 288 MET B O 1
ATOM 4833 N N . PRO B 1 294 ? 34.478 14.321 -19.079 1.00 27.53 289 PRO B N 1
ATOM 4834 C CA . PRO B 1 294 ? 35.198 13.985 -17.846 1.00 28.67 289 PRO B CA 1
ATOM 4835 C C . PRO B 1 294 ? 34.946 15.024 -16.767 1.00 29.16 289 PRO B C 1
ATOM 4836 O O . PRO B 1 294 ? 34.169 15.966 -16.973 1.00 28.54 289 PRO B O 1
ATOM 4840 N N . SER B 1 295 ? 35.601 14.890 -15.618 1.00 27.74 290 SER B N 1
ATOM 4841 C CA . SER B 1 295 ? 35.281 15.719 -14.464 1.00 29.91 290 SER B CA 1
ATOM 4842 C C . SER B 1 295 ? 36.504 16.493 -13.993 1.00 26.41 290 SER B C 1
ATOM 4843 O O . SER B 1 295 ? 37.554 15.905 -13.722 1.00 29.36 290 SER B O 1
ATOM 4846 N N . TRP B 1 296 ? 36.355 17.813 -13.882 1.00 25.97 291 TRP B N 1
ATOM 4847 C CA . TRP B 1 296 ? 37.415 18.685 -13.397 1.00 28.04 291 TRP B CA 1
ATOM 4848 C C . TRP B 1 296 ? 37.209 19.156 -11.963 1.00 31.25 291 TRP B C 1
ATOM 4849 O O . TRP B 1 296 ? 38.092 19.831 -11.426 1.00 33.28 291 TRP B O 1
ATOM 4860 N N . GLY B 1 297 ? 36.077 18.832 -11.341 1.00 31.46 292 GLY B N 1
ATOM 4861 C CA . GLY B 1 297 ? 35.703 19.444 -10.085 1.00 31.71 292 GLY B CA 1
ATOM 4862 C C . GLY B 1 297 ? 34.828 20.661 -10.299 1.00 32.54 292 GLY B C 1
ATOM 4863 O O . GLY B 1 297 ? 34.530 21.074 -11.423 1.00 33.05 292 GLY B O 1
ATOM 4864 N N . GLN B 1 298 ? 34.381 21.235 -9.188 1.00 32.27 293 GLN B N 1
ATOM 4865 C CA . GLN B 1 298 ? 33.623 22.469 -9.326 1.00 28.60 293 GLN B CA 1
ATOM 4866 C C . GLN B 1 298 ? 34.549 23.674 -9.192 1.00 31.99 293 GLN B C 1
ATOM 4867 O O . GLN B 1 298 ? 35.603 23.582 -8.562 1.00 33.69 293 GLN B O 1
ATOM 4873 N N . PRO B 1 299 ? 34.206 24.833 -9.781 1.00 36.14 294 PRO B N 1
ATOM 4874 C CA . PRO B 1 299 ? 32.972 25.142 -10.520 1.00 35.46 294 PRO B CA 1
ATOM 4875 C C . PRO B 1 299 ? 33.008 24.761 -12.015 1.00 31.78 294 PRO B C 1
ATOM 4876 O O . PRO B 1 299 ? 32.030 24.991 -12.722 1.00 29.75 294 PRO B O 1
ATOM 4880 N N . ILE B 1 300 ? 34.109 24.164 -12.472 1.00 30.47 295 ILE B N 1
ATOM 4881 C CA . ILE B 1 300 ? 34.271 23.894 -13.898 1.00 29.21 295 ILE B CA 1
ATOM 4882 C C . ILE B 1 300 ? 33.200 22.927 -14.403 1.00 29.71 295 ILE B C 1
ATOM 4883 O O . ILE B 1 300 ? 32.632 23.120 -15.487 1.00 28.95 295 ILE B O 1
ATOM 4888 N N . ASP B 1 301 ? 32.901 21.877 -13.635 1.00 28.09 296 ASP B N 1
ATOM 4889 C CA . ASP B 1 301 ? 31.950 20.878 -14.116 1.00 30.86 296 ASP B CA 1
ATOM 4890 C C . ASP B 1 301 ? 30.574 21.491 -14.369 1.00 30.84 296 ASP B C 1
ATOM 4891 O O . ASP B 1 301 ? 29.914 21.157 -15.363 1.00 30.61 296 ASP B O 1
ATOM 4896 N N . GLU B 1 302 ? 30.147 22.427 -13.512 1.00 26.79 297 GLU B N 1
ATOM 4897 C CA . GLU B 1 302 ? 28.867 23.095 -13.735 1.00 28.40 297 GLU B CA 1
ATOM 4898 C C . GLU B 1 302 ? 28.921 24.017 -14.950 1.00 31.17 297 GLU B C 1
ATOM 4899 O O . GLU B 1 302 ? 27.944 24.107 -15.704 1.00 28.92 297 GLU B O 1
ATOM 4905 N N . TRP B 1 303 ? 30.032 24.734 -15.136 1.00 28.85 298 TRP B N 1
ATOM 4906 C CA . TRP B 1 303 ? 30.205 25.534 -16.347 1.00 30.05 298 TRP B CA 1
ATOM 4907 C C . TRP B 1 303 ? 30.075 24.668 -17.598 1.00 29.07 298 TRP B C 1
ATOM 4908 O O . TRP B 1 303 ? 29.276 24.964 -18.493 1.00 29.44 298 TRP B O 1
ATOM 4919 N N . VAL B 1 304 ? 30.855 23.585 -17.667 1.00 29.09 299 VAL B N 1
ATOM 4920 C CA . VAL B 1 304 ? 30.818 22.681 -18.815 1.00 27.07 299 VAL B CA 1
ATOM 4921 C C . VAL B 1 304 ? 29.397 22.193 -19.078 1.00 27.57 299 VAL B C 1
ATOM 4922 O O . VAL B 1 304 ? 28.951 22.122 -20.231 1.00 22.94 299 VAL B O 1
ATOM 4926 N N . THR B 1 305 ? 28.658 21.861 -18.018 1.00 25.71 300 THR B N 1
ATOM 4927 C CA . THR B 1 305 ? 27.286 21.398 -18.191 1.00 23.15 300 THR B CA 1
ATOM 4928 C C . THR B 1 305 ? 26.409 22.485 -18.796 1.00 25.04 300 THR B C 1
ATOM 4929 O O . THR B 1 305 ? 25.653 22.234 -19.749 1.00 25.90 300 THR B O 1
ATOM 4933 N N . ARG B 1 306 ? 26.504 23.706 -18.268 1.00 24.73 301 ARG B N 1
ATOM 4934 C CA . ARG B 1 306 ? 25.692 24.788 -18.811 1.00 25.50 301 ARG B CA 1
ATOM 4935 C C . ARG B 1 306 ? 26.120 25.141 -20.231 1.00 26.69 301 ARG B C 1
ATOM 4936 O O . ARG B 1 306 ? 25.273 25.468 -21.071 1.00 27.21 301 ARG B O 1
ATOM 4944 N N . TYR B 1 307 ? 27.427 25.105 -20.514 1.00 22.89 302 TYR B N 1
ATOM 4945 C CA . TYR B 1 307 ? 27.895 25.425 -21.859 1.00 25.59 302 TYR B CA 1
ATOM 4946 C C . TYR B 1 307 ? 27.325 24.444 -22.871 1.00 25.51 302 TYR B C 1
ATOM 4947 O O . TYR B 1 307 ? 26.836 24.842 -23.937 1.00 22.89 302 TYR B O 1
ATOM 4956 N N . ILE B 1 308 ? 27.363 23.152 -22.538 1.00 22.91 303 ILE B N 1
ATOM 4957 C CA . ILE B 1 308 ? 26.820 22.144 -23.431 1.00 23.16 303 ILE B CA 1
ATOM 4958 C C . ILE B 1 308 ? 25.308 22.312 -23.567 1.00 26.09 303 ILE B C 1
ATOM 4959 O O . ILE B 1 308 ? 24.751 22.143 -24.661 1.00 23.56 303 ILE B O 1
ATOM 4964 N N . GLU B 1 309 ? 24.620 22.682 -22.480 1.00 24.43 304 GLU B N 1
ATOM 4965 C CA . GLU B 1 309 ? 23.203 23.018 -22.612 1.00 25.70 304 GLU B CA 1
ATOM 4966 C C . GLU B 1 309 ? 23.011 24.122 -23.644 1.00 26.18 304 GLU B C 1
ATOM 4967 O O . GLU B 1 309 ? 22.081 24.063 -24.457 1.00 27.05 304 GLU B O 1
ATOM 4973 N N . GLY B 1 310 ? 23.889 25.131 -23.630 1.00 22.81 305 GLY B N 1
ATOM 4974 C CA . GLY B 1 310 ? 23.778 26.222 -24.586 1.00 28.20 305 GLY B CA 1
ATOM 4975 C C . GLY B 1 310 ? 24.020 25.796 -26.024 1.00 25.51 305 GLY B C 1
ATOM 4976 O O . GLY B 1 310 ? 23.387 26.319 -26.946 1.00 26.37 305 GLY B O 1
ATOM 4977 N N . LEU B 1 311 ? 24.938 24.852 -26.240 1.00 24.64 306 LEU B N 1
ATOM 4978 C CA . LEU B 1 311 ? 25.131 24.304 -27.577 1.00 25.72 306 LEU B CA 1
ATOM 4979 C C . LEU B 1 311 ? 23.868 23.607 -28.061 1.00 28.82 306 LEU B C 1
ATOM 4980 O O . LEU B 1 311 ? 23.442 23.786 -29.209 1.00 25.73 306 LEU B O 1
ATOM 4985 N N . GLY B 1 312 ? 23.258 22.797 -27.193 1.00 25.81 307 GLY B N 1
ATOM 4986 C CA . GLY B 1 312 ? 22.081 22.041 -27.601 1.00 29.49 307 GLY B CA 1
ATOM 4987 C C . GLY B 1 312 ? 20.900 22.938 -27.915 1.00 25.81 307 GLY B C 1
ATOM 4988 O O . GLY B 1 312 ? 20.225 22.769 -28.936 1.00 26.72 307 GLY B O 1
ATOM 4989 N N . ASN B 1 313 ? 20.656 23.926 -27.056 1.00 24.15 308 ASN B N 1
ATOM 4990 C CA . ASN B 1 313 ? 19.606 24.900 -27.322 1.00 23.42 308 ASN B CA 1
ATOM 4991 C C . ASN B 1 313 ? 19.897 25.745 -28.559 1.00 22.83 308 ASN B C 1
ATOM 4992 O O . ASN B 1 313 ? 18.958 26.242 -29.196 1.00 25.41 308 ASN B O 1
ATOM 4997 N N . TRP B 1 314 ? 21.173 25.956 -28.906 1.00 23.72 309 TRP B N 1
ATOM 4998 C CA . TRP B 1 314 ? 21.464 26.693 -30.138 1.00 27.17 309 TRP B CA 1
ATOM 4999 C C . TRP B 1 314 ? 20.945 25.953 -31.369 1.00 22.23 309 TRP B C 1
ATOM 5000 O O . TRP B 1 314 ? 20.423 26.579 -32.294 1.00 24.17 309 TRP B O 1
ATOM 5011 N N . VAL B 1 315 ? 21.069 24.625 -31.402 1.00 23.34 310 VAL B N 1
ATOM 5012 C 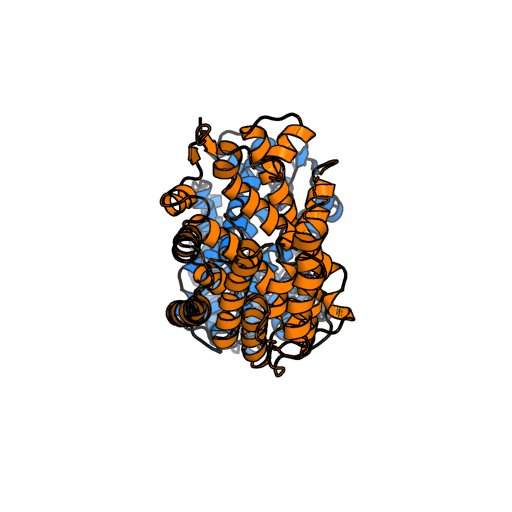CA . VAL B 1 315 ? 20.579 23.888 -32.567 1.00 20.46 310 VAL B CA 1
ATOM 5013 C C . VAL B 1 315 ? 19.063 24.002 -32.674 1.00 22.90 310 VAL B C 1
ATOM 5014 O O . VAL B 1 315 ? 18.519 24.150 -33.772 1.00 25.84 310 VAL B O 1
ATOM 5018 N N . ARG B 1 316 ? 18.358 23.991 -31.538 1.00 26.08 311 ARG B N 1
ATOM 5019 C CA . ARG B 1 316 ? 16.904 24.167 -31.556 1.00 23.65 311 ARG B CA 1
ATOM 5020 C C . ARG B 1 316 ? 16.524 25.584 -31.966 1.00 24.23 311 ARG B C 1
ATOM 5021 O O . ARG B 1 316 ? 15.611 25.786 -32.775 1.00 24.70 311 ARG B O 1
ATOM 5029 N N . ALA B 1 317 ? 17.208 26.578 -31.406 1.00 21.59 312 ALA B N 1
ATOM 5030 C CA . ALA B 1 317 ? 16.813 27.961 -31.622 1.00 21.88 312 ALA B CA 1
ATOM 5031 C C . ALA B 1 317 ? 16.956 28.347 -33.082 1.00 24.45 312 ALA B C 1
ATOM 5032 O O . ALA B 1 317 ? 16.063 28.981 -33.658 1.00 23.39 312 ALA B O 1
ATOM 5034 N N . ASN B 1 318 ? 18.074 27.966 -33.700 1.00 23.18 313 ASN B N 1
ATOM 5035 C CA . ASN B 1 318 ? 18.292 28.283 -35.104 1.00 24.88 313 ASN B CA 1
ATOM 5036 C C . ASN B 1 318 ? 17.170 27.717 -35.968 1.00 28.70 313 ASN B C 1
ATOM 5037 O O . ASN B 1 318 ? 16.629 28.414 -36.834 1.00 24.14 313 ASN B O 1
ATOM 5042 N N . ASP B 1 319 ? 16.767 26.473 -35.699 1.00 26.84 314 ASP B N 1
ATOM 5043 C CA . ASP B 1 319 ? 15.735 25.821 -36.500 1.00 25.63 314 ASP B CA 1
ATOM 5044 C C . ASP B 1 319 ? 14.374 26.460 -36.271 1.00 26.62 314 ASP B C 1
ATOM 5045 O O . ASP B 1 319 ? 13.665 26.787 -37.232 1.00 28.34 314 ASP B O 1
ATOM 5050 N N . ALA B 1 320 ? 13.996 26.660 -35.005 1.00 28.20 315 ALA B N 1
ATOM 5051 C CA . ALA B 1 320 ? 12.757 27.371 -34.692 1.00 29.27 315 ALA B CA 1
ATOM 5052 C C . ALA B 1 320 ? 12.693 28.728 -35.399 1.00 30.67 315 ALA B C 1
ATOM 5053 O O . ALA B 1 320 ? 11.669 29.086 -35.999 1.00 25.30 315 ALA B O 1
ATOM 5055 N N . TRP B 1 321 ? 13.787 29.494 -35.346 1.00 27.06 316 TRP B N 1
ATOM 5056 C CA . TRP B 1 321 ? 13.788 30.810 -35.975 1.00 27.00 316 TRP B CA 1
ATOM 5057 C C . TRP B 1 321 ? 13.732 30.697 -37.489 1.00 28.15 316 TRP B C 1
ATOM 5058 O O . TRP B 1 321 ? 13.081 31.512 -38.150 1.00 29.73 316 TRP B O 1
ATOM 5069 N N . SER B 1 322 ? 14.397 29.691 -38.054 1.00 26.06 317 SER B N 1
ATOM 5070 C CA . SER B 1 322 ? 14.414 29.545 -39.502 1.00 25.26 317 SER B CA 1
ATOM 5071 C C . SER B 1 322 ? 13.024 29.308 -40.063 1.00 26.59 317 SER B C 1
ATOM 5072 O O . SER B 1 322 ? 12.794 29.558 -41.250 1.00 28.66 317 SER B O 1
ATOM 5075 N N . PHE B 1 323 ? 12.097 28.825 -39.245 1.00 25.92 318 PHE B N 1
ATOM 5076 C CA . PHE B 1 323 ? 10.728 28.631 -39.686 1.00 28.14 318 PHE B CA 1
ATOM 5077 C C . PHE B 1 323 ? 9.804 29.763 -39.260 1.00 29.80 318 PHE B C 1
ATOM 5078 O O . PHE B 1 323 ? 8.883 30.101 -40.002 1.00 34.34 318 PHE B O 1
ATOM 5086 N N . GLU B 1 324 ? 10.042 30.383 -38.104 1.00 31.02 319 GLU B N 1
ATOM 5087 C CA . GLU B 1 324 ? 9.172 31.453 -37.625 1.00 31.05 319 GLU B CA 1
ATOM 5088 C C . GLU B 1 324 ? 9.492 32.786 -38.283 1.00 35.51 319 GLU B C 1
ATOM 5089 O O . GLU B 1 324 ? 8.621 33.661 -38.367 1.00 30.92 319 GLU B O 1
ATOM 5095 N N . SER B 1 325 ? 10.725 32.954 -38.747 1.00 31.28 320 SER B N 1
ATOM 5096 C CA . SER B 1 325 ? 11.168 34.181 -39.380 1.00 31.85 320 SER B CA 1
ATOM 5097 C C . SER B 1 325 ? 10.667 34.267 -40.821 1.00 29.98 320 SER B C 1
ATOM 5098 O O . SER B 1 325 ? 10.385 33.258 -41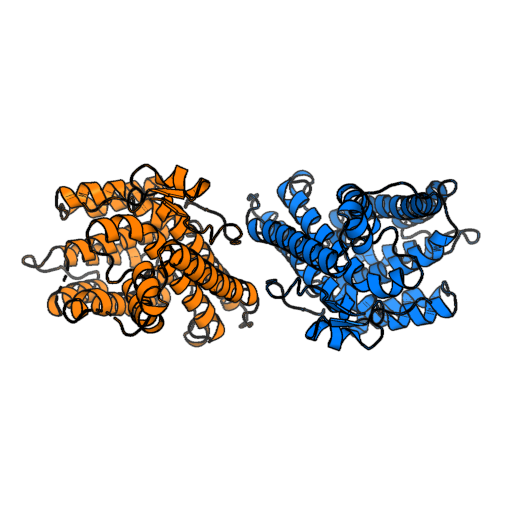.478 1.00 32.13 320 SER B O 1
ATOM 5101 N N . TRP B 1 326 ? 10.572 35.500 -41.314 1.00 31.28 321 TRP B N 1
ATOM 5102 C CA . TRP B 1 326 ? 10.314 35.754 -42.728 1.00 31.42 321 TRP B CA 1
ATOM 5103 C C . TRP B 1 326 ? 11.514 35.404 -43.605 1.00 36.59 321 TRP B C 1
ATOM 5104 O O . TRP B 1 326 ? 11.356 35.284 -44.828 1.00 36.96 321 TRP B O 1
ATOM 5115 N N . ARG B 1 327 ? 12.685 35.168 -42.999 1.00 34.23 322 ARG B N 1
ATOM 5116 C CA . ARG B 1 327 ? 13.946 35.163 -43.743 1.00 35.43 322 ARG B CA 1
ATOM 5117 C C . ARG B 1 327 ? 13.941 34.147 -44.881 1.00 31.21 322 ARG B C 1
ATOM 5118 O O . ARG B 1 327 ? 14.335 34.467 -46.005 1.00 28.49 322 ARG B O 1
ATOM 5126 N N . TYR B 1 328 ? 13.511 32.920 -44.616 1.00 28.70 323 TYR B N 1
ATOM 5127 C CA . TYR B 1 328 ? 13.620 31.844 -45.597 1.00 28.28 323 TYR B CA 1
ATOM 5128 C C . TYR B 1 328 ? 12.301 31.455 -46.247 1.00 33.09 323 TYR B C 1
ATOM 5129 O O . TYR B 1 328 ? 12.282 31.097 -47.434 1.00 28.64 323 TYR B O 1
ATOM 5138 N N . PHE B 1 329 ? 11.202 31.474 -45.491 1.00 31.30 324 PHE B N 1
ATOM 5139 C CA . PHE B 1 329 ? 9.913 30.995 -45.978 1.00 34.62 324 PHE B CA 1
ATOM 5140 C C . PHE B 1 329 ? 8.862 32.091 -46.033 1.00 32.51 324 PHE B C 1
ATOM 5141 O O . PHE B 1 329 ? 7.678 31.787 -46.233 1.00 37.10 324 PHE B O 1
ATOM 5149 N N . LYS B 1 330 ? 9.265 33.349 -45.867 1.00 28.68 325 LYS B N 1
ATOM 5150 C CA . LYS B 1 330 ? 8.351 34.482 -45.872 1.00 36.46 325 LYS B CA 1
ATOM 5151 C C . LYS B 1 330 ? 7.223 34.270 -44.867 1.00 36.89 325 LYS B C 1
ATOM 5152 O O . LYS B 1 330 ? 7.459 34.339 -43.654 1.00 39.56 325 LYS B O 1
ATOM 5158 N N . TYR B 1 331 ? 6.011 33.987 -45.340 1.00 34.81 326 TYR B N 1
ATOM 5159 C CA . TYR B 1 331 ? 4.849 33.883 -44.464 1.00 40.78 326 TYR B CA 1
ATOM 5160 C C . TYR B 1 331 ? 4.312 32.463 -44.308 1.00 40.05 326 TYR B C 1
ATOM 5161 O O . TYR B 1 331 ? 3.335 32.267 -43.576 1.00 38.96 326 TYR B O 1
ATOM 5170 N N . ASP B 1 332 ? 4.922 31.472 -44.962 1.00 37.81 327 ASP B N 1
ATOM 5171 C CA . ASP B 1 332 ? 4.477 30.083 -44.912 1.00 35.55 327 ASP B CA 1
ATOM 5172 C C . ASP B 1 332 ? 5.287 29.219 -43.953 1.00 33.22 327 ASP B C 1
ATOM 5173 O O . ASP B 1 332 ? 5.084 28.000 -43.930 1.00 31.34 327 ASP B O 1
ATOM 5178 N N . GLY B 1 333 ? 6.216 29.803 -43.193 1.00 29.31 328 GLY B N 1
ATOM 5179 C CA . GLY B 1 333 ? 7.189 28.989 -42.473 1.00 31.28 328 GLY B CA 1
ATOM 5180 C C . GLY B 1 333 ? 6.567 28.110 -41.402 1.00 34.25 328 GLY B C 1
ATOM 5181 O O . GLY B 1 333 ? 6.920 26.934 -41.268 1.00 33.16 328 GLY B O 1
ATOM 5182 N N . LEU B 1 334 ? 5.632 28.665 -40.624 1.00 34.80 329 LEU B N 1
ATOM 5183 C CA . LEU B 1 334 ? 5.002 27.883 -39.560 1.00 36.78 329 LEU B CA 1
ATOM 5184 C C . LEU B 1 334 ? 4.240 26.698 -40.135 1.00 38.36 329 LEU B C 1
ATOM 5185 O O . LEU B 1 334 ? 4.325 25.585 -39.611 1.00 33.10 329 LEU B O 1
ATOM 5190 N N . ARG B 1 335 ? 3.502 26.915 -41.224 1.00 36.95 330 ARG B N 1
ATOM 5191 C CA . ARG B 1 335 ? 2.838 25.806 -41.902 1.00 33.41 330 ARG B CA 1
ATOM 5192 C C . ARG B 1 335 ? 3.848 24.763 -42.367 1.00 34.98 330 ARG B C 1
ATOM 5193 O O . ARG B 1 335 ? 3.627 23.556 -42.215 1.00 33.03 330 ARG B O 1
ATOM 5201 N N . ILE B 1 336 ? 4.972 25.213 -42.925 1.00 34.00 331 ILE B N 1
ATOM 5202 C CA . ILE B 1 336 ? 5.974 24.295 -43.458 1.00 27.87 331 ILE B CA 1
ATOM 5203 C C . ILE B 1 336 ? 6.647 23.513 -42.337 1.00 30.53 331 ILE B C 1
ATOM 5204 O O . ILE B 1 336 ? 6.977 22.332 -42.504 1.00 29.61 331 ILE B O 1
ATOM 5209 N N . GLN B 1 337 ? 6.902 24.168 -41.194 1.00 30.26 332 GLN B N 1
ATOM 5210 C CA . GLN B 1 337 ? 7.508 23.477 -40.059 1.00 30.09 332 GLN B CA 1
ATOM 5211 C C . GLN B 1 337 ? 6.700 22.244 -39.673 1.00 33.75 332 GLN B C 1
ATOM 5212 O O . GLN B 1 337 ? 7.268 21.172 -39.433 1.00 34.96 332 GLN B O 1
ATOM 5218 N N . LYS B 1 338 ? 5.367 22.367 -39.653 1.00 32.69 333 LYS B N 1
ATOM 5219 C CA . LYS B 1 338 ? 4.508 21.228 -39.331 1.00 38.40 333 LYS B CA 1
ATOM 5220 C C . LYS B 1 338 ? 4.385 20.235 -40.492 1.00 38.11 333 LYS B C 1
ATOM 5221 O O . LYS B 1 338 ? 4.439 19.017 -40.275 1.00 38.58 333 LYS B O 1
ATOM 5227 N N . GLU B 1 339 ? 4.232 20.724 -41.729 1.00 38.06 334 GLU B N 1
ATOM 5228 C CA . GLU B 1 339 ? 3.919 19.849 -42.853 1.00 36.45 334 GLU B CA 1
ATOM 5229 C C . GLU B 1 339 ? 5.148 19.344 -43.596 1.00 36.08 334 GLU B C 1
ATOM 5230 O O . GLU B 1 339 ? 5.066 18.298 -44.258 1.00 35.73 334 GLU B O 1
ATOM 5236 N N . ARG B 1 340 ? 6.263 20.084 -43.532 1.00 33.20 335 ARG B N 1
ATOM 5237 C CA . ARG B 1 340 ? 7.548 19.757 -44.166 1.00 29.55 335 ARG B CA 1
ATOM 5238 C C . ARG B 1 340 ? 7.590 19.901 -45.697 1.00 33.42 335 ARG B C 1
ATOM 5239 O O . ARG B 1 340 ? 8.670 20.122 -46.263 1.00 33.37 335 ARG B O 1
ATOM 5247 N N . TRP B 1 341 ? 6.465 19.758 -46.397 1.00 31.99 336 TRP B N 1
ATOM 5248 C CA . TRP B 1 341 ? 6.487 19.929 -47.852 1.00 36.84 336 TRP B CA 1
ATOM 5249 C C . TRP B 1 341 ? 6.669 21.400 -48.213 1.00 31.21 336 TRP B C 1
ATOM 5250 O O . TRP B 1 341 ? 5.982 22.269 -47.665 1.00 30.88 336 TRP B O 1
ATOM 5261 N N . VAL B 1 342 ? 7.583 21.671 -49.151 1.00 35.41 337 VAL B N 1
ATOM 5262 C CA . VAL B 1 342 ? 7.831 23.014 -49.672 1.00 33.25 337 VAL B CA 1
ATOM 5263 C C . VAL B 1 342 ? 7.670 23.008 -51.190 1.00 35.40 337 VAL B C 1
ATOM 5264 O O . VAL B 1 342 ? 8.198 22.128 -51.882 1.00 33.92 337 VAL B O 1
ATOM 5268 N N . GLU B 1 343 ? 6.970 24.014 -51.706 1.00 33.94 338 GLU B N 1
ATOM 5269 C CA . GLU B 1 343 ? 6.842 24.195 -53.145 1.00 39.59 338 GLU B CA 1
ATOM 5270 C C . GLU B 1 343 ? 8.124 24.787 -53.717 1.00 33.62 338 GLU B C 1
ATOM 5271 O O . GLU B 1 343 ? 8.521 25.897 -53.346 1.00 33.89 338 GLU B O 1
ATOM 5277 N N . LEU B 1 344 ? 8.768 24.045 -54.618 1.00 31.93 339 LEU B N 1
ATOM 5278 C CA . LEU B 1 344 ? 9.941 24.546 -55.328 1.00 34.80 339 LEU B CA 1
ATOM 5279 C C . LEU B 1 344 ? 9.601 25.835 -56.064 1.00 35.73 339 LEU B C 1
ATOM 5280 O O . LEU B 1 344 ? 8.703 25.857 -56.909 1.00 38.14 339 LEU B O 1
ATOM 5285 N N . LEU B 1 345 ? 10.289 26.915 -55.727 1.00 27.87 340 LEU B N 1
ATOM 5286 C CA . LEU B 1 345 ? 10.034 28.167 -56.413 1.00 30.24 340 LEU B CA 1
ATOM 5287 C C . LEU B 1 345 ? 10.518 28.070 -57.862 1.00 30.81 340 LEU B C 1
ATOM 5288 O O . LEU B 1 345 ? 11.558 27.456 -58.131 1.00 29.40 340 LEU B O 1
ATOM 5293 N N . PRO B 1 346 ? 9.786 28.652 -58.814 1.00 31.55 341 PRO B N 1
ATOM 5294 C CA . PRO B 1 346 ? 10.255 28.669 -60.205 1.00 28.37 341 PRO B CA 1
ATOM 5295 C C . PRO B 1 346 ? 11.369 29.685 -60.363 1.00 28.83 341 PRO B C 1
ATOM 5296 O O . PRO B 1 346 ? 11.539 30.549 -59.485 1.00 31.16 341 PRO B O 1
ATOM 5300 N N . PRO B 1 347 ? 12.137 29.613 -61.451 1.00 31.75 342 PRO B N 1
ATOM 5301 C CA . PRO B 1 347 ? 13.188 30.602 -61.635 1.00 31.17 342 PRO B CA 1
ATOM 5302 C C . PRO B 1 347 ? 12.616 32.013 -61.522 1.00 29.47 342 PRO B C 1
ATOM 5303 O O . PRO B 1 347 ? 11.593 32.304 -62.033 1.00 30.62 342 PRO B O 1
ATOM 5307 N N . ALA B 1 348 ? 13.291 32.857 -60.783 1.00 30.18 343 ALA B N 1
ATOM 5308 C CA . ALA B 1 348 ? 12.845 34.215 -60.526 1.00 32.97 343 ALA B CA 1
ATOM 5309 C C . ALA B 1 348 ? 12.639 35.151 -61.711 1.00 33.62 343 ALA B C 1
ATOM 5310 O O . ALA B 1 348 ? 13.292 35.045 -62.678 1.00 35.88 343 ALA B O 1
#

CATH classification: 1.10.600.10

InterPro domains:
  IPR008949 Isoprenoid synthase domain superfamily [G3DSA:1.10.600.10] (14-334)
  IPR008949 Isoprenoid synthase domain superfamily [SSF48576] (26-320)
  IPR034686 Terpene cyclase-like 2 [PTHR35201] (29-332)
  IPR034686 Terpene cyclase-like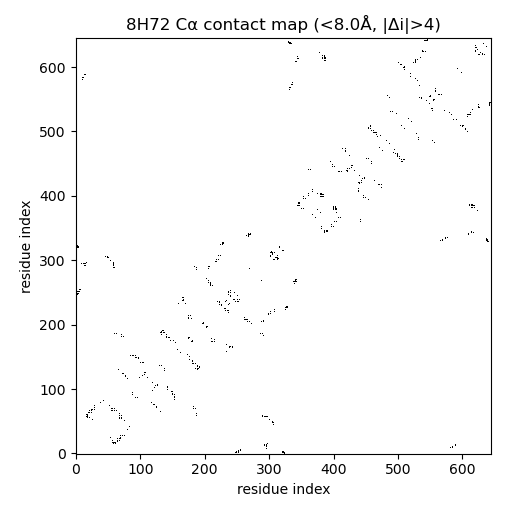 2 [SFLDG01020] (17-326)

Secondary structure (DSSP, 8-state):
-EEE---TTTT-SSPP---TTHHHHHHHHHHHHHTT--S-HHHHHHHHHHTHHHHHHHHTTTS-HHHHHHHHHHHHHHHHHHHHHTT--TTTHHHHHHHHHHHHH-TTSPPPTTS-THHHHHHHHHHHHTTTS-HHHHHHHHHHHHHHHHHHHHHHHHHHTT----HHHHHHHHHHHSSHHHHHHGGGTT----HHHHT-HHHHHHHHHHHHHHHHHHHHHHHHHHHTTT--TT-HHHHHHHHHT--HHHHHHHHHHHHHHHHHHHHHHTT------TTHHHHHHHHHHHHHHHHHHHHHHHHHSHHHHTT-HHHHHHH-EEEPPPP-/-EEE---TTTT-SSPP---TTHHHHHHHHHHHHHTT--S-HHHHHHHHHHTHHHHHHHHTTTS-HHHHHHHHHHHHHHHHHHHT--HHHHHHHHHHHH-TTSPPPTTS-THHHHHHHHHHHHTTTS-HHHHHHHHHHHHHHHIIIIITTTT---SHHHHHHHHHHHS-HHHHHHGGGTT----HHHHT-HHHHHHHHHHHHHHHHHHHHHHHHHHHHTT--TT-HHHHHHHHHT--HHHHHHHHHHHHHHHHHHHHHHTT------TTHHHHHHHHHHHHHHHHHHHHHHHHHSHHHHTT-HHHHHHH-EEEPPPP-